Protein AF-A0A2X1N858-F1 (afdb_monomer)

Structure (mmCIF, N/CA/C/O backbone):
data_AF-A0A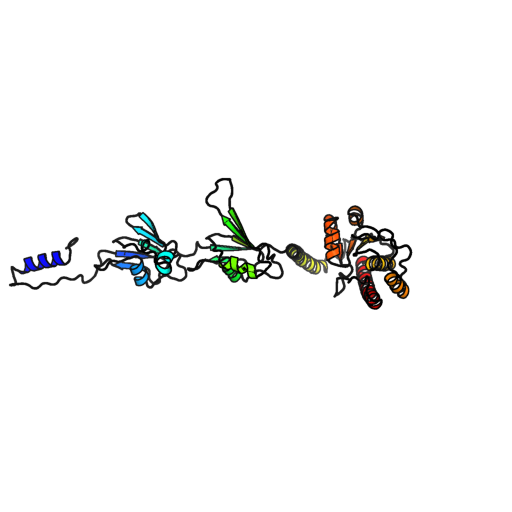2X1N858-F1
#
_entry.id   AF-A0A2X1N858-F1
#
loop_
_atom_site.group_PDB
_atom_site.id
_atom_site.type_symbol
_atom_site.label_atom_id
_atom_site.label_alt_id
_atom_site.label_comp_id
_atom_site.label_asym_id
_atom_site.label_entity_id
_atom_site.label_seq_id
_atom_site.pdbx_PDB_ins_code
_atom_site.Cartn_x
_atom_site.Cartn_y
_atom_site.Cartn_z
_atom_site.occupancy
_atom_site.B_iso_or_equiv
_atom_site.auth_seq_id
_atom_site.auth_comp_id
_atom_site.auth_asym_id
_atom_site.auth_atom_id
_atom_site.pdbx_PDB_model_num
ATOM 1 N N . MET A 1 1 ? -31.631 -4.219 47.937 1.00 75.38 1 MET A N 1
ATOM 2 C CA . MET A 1 1 ? -31.728 -2.946 47.186 1.00 75.38 1 MET A CA 1
ATOM 3 C C . MET A 1 1 ? -31.552 -3.097 45.662 1.00 75.38 1 MET A C 1
ATOM 5 O O . MET A 1 1 ? -31.520 -2.082 44.981 1.00 75.38 1 MET A O 1
ATOM 9 N N . ALA A 1 2 ? -31.444 -4.313 45.092 1.00 79.50 2 ALA A N 1
ATOM 10 C CA . ALA A 1 2 ? -31.271 -4.492 43.641 1.00 79.50 2 ALA A CA 1
ATOM 11 C C . ALA A 1 2 ? -32.452 -3.905 42.841 1.00 79.50 2 ALA A C 1
ATOM 13 O O . ALA A 1 2 ? -33.599 -4.049 43.259 1.00 79.50 2 ALA A O 1
ATOM 14 N N . GLY A 1 3 ? -32.163 -3.234 41.721 1.00 82.56 3 GLY A N 1
ATOM 15 C CA . GLY A 1 3 ? -33.171 -2.627 40.839 1.00 82.56 3 GLY A CA 1
ATOM 16 C C . GLY A 1 3 ? -33.776 -1.299 41.317 1.00 82.56 3 GLY A C 1
ATOM 17 O O . GLY A 1 3 ? -34.617 -0.748 40.616 1.00 82.56 3 GLY A O 1
ATOM 18 N N . LYS A 1 4 ? -33.362 -0.769 42.477 1.00 87.94 4 LYS A N 1
ATOM 19 C CA . LYS A 1 4 ? -33.861 0.503 43.030 1.00 87.94 4 LYS A CA 1
ATOM 20 C C . LYS A 1 4 ? -32.910 1.669 42.746 1.00 87.94 4 LYS A C 1
ATOM 22 O O . LYS A 1 4 ? -31.696 1.481 42.679 1.00 87.94 4 LYS A O 1
ATOM 27 N N . THR A 1 5 ? -33.452 2.881 42.635 1.00 88.19 5 THR A N 1
ATOM 28 C CA . THR A 1 5 ? -32.657 4.121 42.563 1.00 88.19 5 THR A CA 1
ATOM 29 C C . THR A 1 5 ? -32.156 4.544 43.948 1.00 88.19 5 THR A C 1
ATOM 31 O O . THR A 1 5 ? -32.709 4.133 44.970 1.00 88.19 5 THR A O 1
ATOM 34 N N . LEU A 1 6 ? -31.135 5.409 44.005 1.00 88.56 6 LEU A N 1
ATOM 35 C CA . LEU A 1 6 ? -30.613 5.941 45.273 1.00 88.56 6 LEU A CA 1
ATOM 36 C C . LEU A 1 6 ? -31.697 6.640 46.104 1.00 88.56 6 LEU A C 1
ATOM 38 O O . LEU A 1 6 ? -31.765 6.437 47.312 1.00 88.56 6 LEU A O 1
ATOM 42 N N . THR A 1 7 ? -32.599 7.379 45.455 1.00 91.00 7 THR A N 1
ATOM 43 C CA . THR A 1 7 ? -33.730 8.045 46.116 1.00 91.00 7 THR A CA 1
ATOM 44 C C . THR A 1 7 ? -34.703 7.044 46.734 1.00 91.00 7 THR A C 1
ATOM 46 O O . THR A 1 7 ? -35.146 7.234 47.861 1.00 91.00 7 THR A O 1
ATOM 49 N N . GLN A 1 8 ? -35.006 5.944 46.038 1.00 92.56 8 GLN A N 1
ATOM 50 C CA . GLN A 1 8 ? -35.879 4.896 46.577 1.00 92.56 8 GLN A CA 1
ATOM 51 C C . GLN A 1 8 ? -35.251 4.208 47.793 1.00 92.56 8 GLN A C 1
ATOM 53 O O . GLN A 1 8 ? -35.942 3.953 48.775 1.00 92.56 8 GLN A O 1
ATOM 58 N N . VAL A 1 9 ? -33.944 3.933 47.741 1.00 92.75 9 VAL A N 1
ATOM 59 C CA . VAL A 1 9 ? -33.207 3.336 48.863 1.00 92.75 9 VAL A CA 1
ATOM 60 C C . VAL A 1 9 ? -33.139 4.297 50.048 1.00 92.75 9 VAL A C 1
ATOM 62 O O . VAL A 1 9 ? -33.376 3.873 51.175 1.00 92.75 9 VAL A O 1
ATOM 65 N N . ARG A 1 10 ? -32.877 5.587 49.802 1.00 92.62 10 ARG A N 1
ATOM 66 C CA . ARG A 1 10 ? -32.894 6.633 50.831 1.00 92.62 10 ARG A CA 1
ATOM 67 C C . ARG A 1 10 ? -34.242 6.679 51.535 1.00 92.62 10 ARG A C 1
ATOM 69 O O . ARG A 1 10 ? -34.279 6.516 52.744 1.00 92.62 10 ARG A O 1
ATOM 76 N N . ASN A 1 11 ? -35.332 6.809 50.780 1.00 92.94 11 ASN A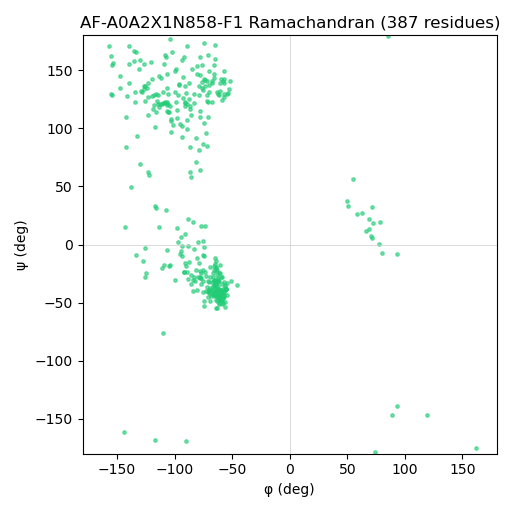 N 1
ATOM 77 C CA . ASN A 1 11 ? -36.679 6.894 51.343 1.00 92.94 11 ASN A CA 1
ATOM 78 C C . ASN A 1 11 ? -37.032 5.646 52.164 1.00 92.94 11 ASN A C 1
ATOM 80 O O . ASN A 1 11 ? -37.632 5.758 53.228 1.00 92.94 11 ASN A O 1
ATOM 84 N N . GLU A 1 12 ? -36.631 4.459 51.701 1.00 93.12 12 GLU A N 1
ATOM 85 C CA . GLU A 1 12 ? -36.852 3.212 52.434 1.00 93.12 12 GLU A CA 1
ATOM 86 C C . GLU A 1 12 ? -36.037 3.139 53.734 1.00 93.12 12 GLU A C 1
ATOM 88 O O . GLU A 1 12 ? -36.546 2.657 54.743 1.00 93.12 12 GLU A O 1
ATOM 93 N N . ILE A 1 13 ? -34.790 3.615 53.733 1.00 92.38 13 ILE A N 1
ATOM 94 C CA . ILE A 1 13 ? -33.948 3.652 54.935 1.00 92.38 13 ILE A CA 1
ATOM 95 C C . ILE A 1 13 ? -34.465 4.711 55.921 1.00 92.38 13 ILE A C 1
ATOM 97 O O . ILE A 1 13 ? -34.614 4.399 57.099 1.00 92.38 13 ILE A O 1
ATOM 101 N N . THR A 1 14 ? -34.808 5.915 55.448 1.00 93.25 14 THR A N 1
ATOM 102 C CA . THR A 1 14 ? -35.412 6.989 56.255 1.00 93.25 14 THR A CA 1
ATOM 103 C C . THR A 1 14 ? -36.691 6.508 56.936 1.00 93.25 14 THR A C 1
ATOM 105 O O . THR A 1 14 ? -36.799 6.614 58.151 1.00 93.25 14 THR A O 1
ATOM 108 N N . ALA A 1 15 ? -37.611 5.887 56.188 1.00 91.94 15 ALA A N 1
ATOM 109 C CA . ALA A 1 15 ? -38.867 5.378 56.740 1.00 91.94 15 ALA A CA 1
ATOM 110 C C . ALA A 1 15 ? -38.666 4.279 57.800 1.00 91.94 15 ALA A C 1
ATOM 112 O O . ALA A 1 15 ? -39.452 4.172 58.733 1.00 91.94 15 ALA A O 1
ATOM 113 N N . ARG A 1 16 ? -37.613 3.457 57.679 1.00 92.12 16 ARG A N 1
ATOM 114 C CA . ARG A 1 16 ? -37.278 2.432 58.686 1.00 92.12 16 ARG A CA 1
ATOM 115 C C . ARG A 1 16 ? -36.594 3.007 59.928 1.00 92.12 16 ARG A C 1
ATOM 117 O O . ARG A 1 16 ? -36.691 2.404 60.989 1.00 92.12 16 ARG A O 1
ATOM 124 N N . LEU A 1 17 ? -35.868 4.116 59.792 1.00 91.81 17 LEU A N 1
ATOM 125 C CA . LEU A 1 17 ? -35.182 4.785 60.904 1.00 91.81 17 LEU A CA 1
ATOM 126 C C . LEU A 1 17 ? -36.115 5.685 61.716 1.00 91.81 17 LEU A C 1
ATOM 128 O O . LEU A 1 17 ? -35.826 5.935 62.883 1.00 91.81 17 LEU A O 1
ATOM 132 N N . ASP A 1 18 ? -37.232 6.114 61.129 1.00 92.12 18 ASP A N 1
ATOM 133 C CA . ASP A 1 18 ? -38.222 6.999 61.755 1.00 92.12 18 ASP A CA 1
ATOM 134 C C . ASP A 1 18 ? -38.812 6.415 63.053 1.00 92.12 18 ASP A C 1
ATOM 136 O O . ASP A 1 18 ? -39.145 7.140 63.983 1.00 92.12 18 ASP A O 1
ATOM 140 N N . SER A 1 19 ? -38.861 5.081 63.178 1.00 90.06 19 SER A N 1
ATOM 141 C CA . SER A 1 19 ? -39.326 4.410 64.401 1.00 90.06 19 SER A CA 1
ATOM 142 C C . SER A 1 19 ? -38.317 4.426 65.557 1.00 90.06 19 SER A C 1
ATOM 144 O O . SER A 1 19 ? -38.641 3.955 66.645 1.00 90.06 19 SER A O 1
ATOM 146 N N . VAL A 1 20 ? -37.078 4.868 65.321 1.00 92.06 20 VAL A N 1
ATOM 147 C CA . VAL A 1 20 ? -35.971 4.807 66.296 1.00 92.06 20 VAL A CA 1
ATOM 148 C C . VAL A 1 20 ? -35.334 6.180 66.526 1.00 92.06 20 VAL A C 1
ATOM 150 O O . VAL A 1 20 ? -34.794 6.431 67.600 1.00 92.06 20 VAL A O 1
ATOM 153 N N . ILE A 1 21 ? -35.380 7.067 65.530 1.00 89.56 21 ILE A N 1
ATOM 154 C CA . ILE A 1 21 ? -34.778 8.401 65.558 1.00 89.56 21 ILE A CA 1
ATOM 155 C C . ILE A 1 21 ? -35.802 9.394 65.015 1.00 89.56 21 ILE A C 1
ATOM 157 O O . ILE A 1 21 ? -36.354 9.180 63.942 1.00 89.56 21 ILE A O 1
ATOM 161 N N . GLU A 1 22 ? -36.017 10.496 65.728 1.00 85.50 22 GLU A N 1
ATOM 162 C CA . GLU A 1 22 ? -36.906 11.573 65.291 1.00 85.50 22 GLU A CA 1
ATOM 163 C C . GLU A 1 22 ? -36.276 12.355 64.119 1.00 85.50 22 GLU A C 1
ATOM 165 O O . GLU A 1 22 ? -35.164 12.872 64.231 1.00 85.50 22 GLU A O 1
ATOM 170 N N . SER A 1 23 ? -36.982 12.444 62.984 1.00 88.38 23 SER A N 1
ATOM 171 C CA . SER A 1 23 ? -36.568 13.184 61.772 1.00 88.38 23 SER A CA 1
ATOM 172 C C . SER A 1 23 ? -35.188 12.803 61.184 1.00 88.38 23 SER A C 1
ATOM 174 O O . SER A 1 23 ? -34.328 13.674 60.985 1.00 88.38 23 SER A O 1
ATOM 176 N N . PRO A 1 24 ? -34.946 11.522 60.837 1.00 89.06 24 PRO A N 1
ATOM 177 C CA . PRO A 1 24 ? -33.631 11.048 60.413 1.00 89.06 24 PRO A CA 1
ATOM 178 C C . PRO A 1 24 ? -33.206 11.636 59.056 1.00 89.06 24 PRO A C 1
ATOM 180 O O . PRO A 1 24 ? -33.854 11.429 58.029 1.00 89.06 24 PRO A O 1
ATOM 183 N N . GLN A 1 25 ? -32.060 12.321 59.032 1.00 90.06 25 GLN A N 1
ATOM 184 C CA . GLN A 1 25 ? -31.441 12.826 57.803 1.00 90.06 25 GLN A CA 1
ATOM 185 C C . GLN A 1 25 ? -30.498 11.767 57.224 1.00 90.06 25 GLN A C 1
ATOM 187 O O . GLN A 1 25 ? -29.431 11.502 57.776 1.00 90.06 25 GLN A O 1
ATOM 192 N N . VAL A 1 26 ? -30.900 11.141 56.118 1.00 90.81 26 VAL A N 1
ATOM 193 C CA . VAL A 1 26 ? -30.157 10.038 55.493 1.00 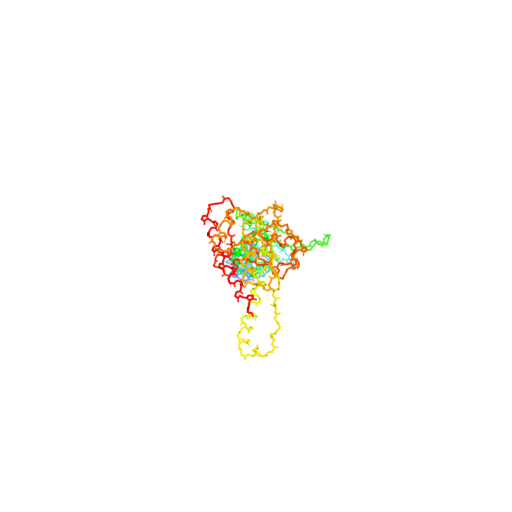90.81 26 VAL A CA 1
ATOM 194 C C . VAL A 1 26 ? -29.681 10.450 54.107 1.00 90.81 26 VAL A C 1
ATOM 196 O O . VAL A 1 26 ? -30.483 10.860 53.267 1.00 90.81 26 VAL A O 1
ATOM 199 N N . ASP A 1 27 ? -28.392 10.250 53.837 1.00 91.00 27 ASP A N 1
ATOM 200 C CA . ASP A 1 27 ? -27.851 10.256 52.482 1.00 91.00 27 ASP A CA 1
ATOM 201 C C . ASP A 1 27 ? -27.341 8.865 52.089 1.00 91.00 27 ASP A C 1
ATOM 203 O O . ASP A 1 27 ? -26.861 8.093 52.918 1.00 91.00 27 ASP A O 1
ATOM 207 N N . VAL A 1 28 ? -27.497 8.525 50.811 1.00 89.88 28 VAL A N 1
ATOM 208 C CA . VAL A 1 28 ? -27.146 7.215 50.261 1.00 89.88 28 VAL A CA 1
ATOM 209 C C . VAL A 1 28 ? -26.389 7.426 48.962 1.00 89.88 28 VAL A C 1
ATOM 211 O O . VAL A 1 28 ? -26.914 7.996 48.006 1.00 89.88 28 VAL A O 1
ATOM 214 N N . SER A 1 29 ? -25.174 6.891 48.908 1.00 86.88 29 SER A N 1
ATOM 215 C CA . SER A 1 29 ? -24.316 6.888 47.727 1.00 86.88 29 SER A CA 1
ATOM 216 C C . SER A 1 29 ? -23.781 5.480 47.453 1.00 86.88 29 SER A C 1
ATOM 218 O O . SER A 1 29 ? -23.773 4.606 48.325 1.00 86.88 29 SER A O 1
ATOM 220 N N . VAL A 1 30 ? -23.362 5.224 46.211 1.00 84.75 30 VAL A N 1
ATOM 221 C CA . VAL A 1 30 ? -22.729 3.949 45.851 1.00 84.75 30 VAL A CA 1
ATOM 222 C C . VAL A 1 30 ? -21.238 4.043 46.152 1.00 84.75 30 VAL A C 1
ATOM 224 O O . VAL A 1 30 ? -20.514 4.740 45.450 1.00 84.75 30 VAL A O 1
ATOM 227 N N . ALA A 1 31 ? -20.764 3.299 47.152 1.00 84.44 31 ALA A N 1
ATOM 228 C CA . ALA A 1 31 ? -19.338 3.263 47.485 1.00 84.44 31 ALA A CA 1
ATOM 229 C C . ALA A 1 31 ? -18.473 2.650 46.361 1.00 84.44 31 ALA A C 1
ATOM 231 O O . ALA A 1 31 ? -17.339 3.072 46.153 1.00 84.44 31 ALA A O 1
ATOM 232 N N . ALA A 1 32 ? -18.991 1.655 45.626 1.00 81.44 32 ALA A N 1
ATOM 233 C CA . ALA A 1 32 ? -18.321 1.070 44.462 1.00 81.44 32 ALA A CA 1
ATOM 234 C C . ALA A 1 32 ? -19.318 0.440 43.472 1.00 81.44 32 ALA A C 1
ATOM 236 O O . ALA A 1 32 ? -20.123 -0.418 43.840 1.00 81.44 32 ALA A O 1
ATOM 237 N N . PHE A 1 33 ? -19.222 0.803 42.192 1.00 82.56 33 PHE A N 1
ATOM 238 C CA . PHE A 1 33 ? -20.029 0.219 41.116 1.00 82.56 33 PHE A CA 1
ATOM 239 C C . PHE A 1 33 ? -19.426 -1.115 40.656 1.00 82.56 33 PHE A C 1
ATOM 241 O O . PHE A 1 33 ? -18.542 -1.156 39.805 1.00 82.56 33 PHE A O 1
ATOM 248 N N . ARG A 1 34 ? -19.872 -2.227 41.255 1.00 83.25 34 ARG A N 1
ATOM 249 C CA . ARG A 1 34 ? -19.356 -3.580 40.949 1.00 83.25 34 ARG A CA 1
ATOM 250 C C . ARG A 1 34 ? -20.334 -4.480 40.192 1.00 83.25 34 ARG A C 1
ATOM 252 O O . ARG A 1 34 ? -19.912 -5.494 39.641 1.00 83.25 34 ARG A O 1
ATOM 259 N N . SER A 1 35 ? -21.620 -4.138 40.189 1.00 82.31 35 SER A N 1
ATOM 260 C CA . SER A 1 35 ? -22.704 -4.991 39.687 1.00 82.31 35 SER A CA 1
ATOM 261 C C . SER A 1 35 ? -22.903 -4.925 38.172 1.00 82.31 35 SER A C 1
ATOM 263 O O . SER A 1 35 ? -23.360 -5.902 37.589 1.00 82.31 35 SER A O 1
ATOM 265 N N . GLN A 1 36 ? -22.571 -3.800 37.535 1.00 91.62 36 GLN A N 1
ATOM 266 C CA . GLN A 1 36 ? -22.799 -3.560 36.109 1.00 91.62 36 GLN A CA 1
ATOM 267 C C . GLN A 1 36 ? -21.515 -3.074 35.443 1.00 91.62 36 GLN A C 1
ATOM 269 O O . GLN A 1 36 ? -20.835 -2.190 35.965 1.00 91.62 36 GLN A O 1
ATOM 274 N N . LYS A 1 37 ? -21.165 -3.682 34.308 1.00 94.88 37 LYS A N 1
ATOM 275 C CA . LYS A 1 37 ? -19.878 -3.473 33.638 1.00 94.88 37 LYS A CA 1
ATOM 276 C C . LYS A 1 37 ? -20.043 -3.587 32.128 1.00 94.88 37 LYS A C 1
ATOM 278 O O . LYS A 1 37 ? -20.798 -4.448 31.684 1.00 94.88 37 LYS A O 1
ATOM 283 N N . ALA A 1 38 ? -19.295 -2.792 31.377 1.00 97.31 38 ALA A N 1
ATOM 284 C CA . ALA A 1 38 ? -19.004 -3.031 29.967 1.00 97.31 38 ALA A CA 1
ATOM 285 C C . ALA A 1 38 ? -17.542 -3.478 29.816 1.00 97.31 38 ALA A C 1
ATOM 287 O O . ALA A 1 38 ? -16.721 -3.288 30.720 1.00 97.31 38 ALA A O 1
ATOM 288 N N . TYR A 1 39 ? -17.210 -4.089 28.685 1.00 97.88 39 TYR A N 1
ATOM 289 C CA . TYR A 1 39 ? -15.872 -4.601 28.404 1.00 97.88 39 TYR A CA 1
ATOM 290 C C . TYR A 1 39 ? -15.264 -3.835 27.236 1.00 97.88 39 TYR A C 1
ATOM 292 O O . TYR A 1 39 ? -15.839 -3.817 26.150 1.00 97.88 39 TYR A O 1
ATOM 300 N N . VAL A 1 40 ? -14.091 -3.239 27.443 1.00 98.38 40 VAL A N 1
ATOM 301 C CA . VAL A 1 40 ? -13.284 -2.650 26.368 1.00 98.38 40 VAL A CA 1
ATOM 302 C C . VAL A 1 40 ? -12.075 -3.546 26.154 1.00 98.38 40 VAL A C 1
ATOM 304 O O . VAL A 1 40 ? -11.322 -3.819 27.090 1.00 98.38 40 VAL A O 1
ATOM 307 N N . THR A 1 41 ? -11.921 -4.058 24.939 1.00 97.56 41 THR A N 1
ATOM 308 C CA . THR A 1 41 ? -10.959 -5.121 24.627 1.00 97.56 41 THR A CA 1
ATOM 309 C C . THR A 1 41 ? -10.262 -4.876 23.294 1.00 97.56 41 THR A C 1
ATOM 311 O O . THR A 1 41 ? -10.818 -4.224 22.410 1.00 97.56 41 THR A O 1
ATOM 314 N N . GLY A 1 42 ? -9.066 -5.441 23.138 1.00 97.00 42 GLY A N 1
ATOM 315 C CA . GLY A 1 42 ? -8.270 -5.339 21.916 1.00 97.00 42 GLY A CA 1
ATOM 316 C C . GLY A 1 42 ? -7.285 -4.172 21.959 1.00 97.00 42 GLY A C 1
ATOM 317 O O . GLY A 1 42 ? -6.665 -3.926 22.993 1.00 97.00 42 GLY A O 1
ATOM 318 N N . GLU A 1 43 ? -7.149 -3.469 20.836 1.00 96.88 43 GLU A N 1
ATOM 319 C CA . GLU A 1 43 ? -6.124 -2.448 20.578 1.00 96.88 43 GLU A CA 1
ATOM 320 C C . GLU A 1 43 ? -6.412 -1.087 21.236 1.00 96.88 43 GLU A C 1
ATOM 322 O O . GLU A 1 43 ? -6.607 -0.049 20.598 1.00 96.88 43 GLU A O 1
ATOM 327 N N . VAL A 1 44 ? -6.416 -1.104 22.565 1.00 97.62 44 VAL A N 1
ATOM 328 C CA . VAL A 1 44 ? -6.466 0.066 23.449 1.00 97.62 44 VAL A CA 1
ATOM 329 C C . VAL A 1 44 ? -5.321 0.011 24.458 1.00 97.62 44 VAL A C 1
ATOM 331 O O . VAL A 1 44 ? -4.831 -1.067 24.786 1.00 97.62 44 VAL A O 1
ATOM 334 N N . SER A 1 45 ? -4.909 1.166 24.984 1.00 97.56 45 SER A N 1
ATOM 335 C CA . SER A 1 45 ? -3.788 1.265 25.934 1.00 97.56 45 SER A CA 1
ATOM 336 C C . SER A 1 45 ? -3.998 0.404 27.191 1.00 97.56 45 SER A C 1
ATOM 338 O O . SER A 1 45 ? -3.083 -0.276 27.655 1.00 97.56 45 SER A O 1
ATOM 340 N N . LYS A 1 46 ? -5.224 0.380 27.726 1.00 97.44 46 LYS A N 1
ATOM 341 C CA . LYS A 1 46 ? -5.623 -0.419 28.891 1.00 97.44 46 LYS A CA 1
ATOM 342 C C . LYS A 1 46 ? -6.935 -1.148 28.619 1.00 97.44 46 LYS A C 1
ATOM 344 O O . LYS A 1 46 ? -8.019 -0.621 28.864 1.00 97.44 46 LYS A O 1
ATOM 349 N N . SER A 1 47 ? -6.827 -2.387 28.143 1.00 97.44 47 SER A N 1
ATOM 350 C CA . SER A 1 47 ? -7.972 -3.299 28.036 1.00 97.44 47 SER A CA 1
ATOM 351 C C . SER A 1 47 ? -8.508 -3.676 29.419 1.00 97.44 47 SER A C 1
ATOM 353 O O . SER A 1 47 ? -7.738 -3.879 30.361 1.00 97.44 47 SER A O 1
ATOM 355 N N . GLY A 1 48 ? -9.827 -3.819 29.549 1.00 96.38 48 GLY A N 1
ATOM 356 C CA . GLY A 1 48 ? -10.432 -4.234 30.807 1.00 96.38 48 GLY A CA 1
ATOM 357 C C . GLY A 1 48 ? -11.922 -3.947 30.941 1.00 96.38 48 GLY A C 1
ATOM 358 O O . GLY A 1 48 ? -12.607 -3.496 30.023 1.00 96.38 48 GLY A O 1
ATOM 359 N N . GLN A 1 49 ? -12.421 -4.243 32.139 1.00 96.44 49 GLN A N 1
ATOM 360 C CA . GLN A 1 49 ? -13.795 -3.958 32.541 1.00 96.44 49 GLN A CA 1
ATOM 361 C C . GLN A 1 49 ? -13.921 -2.484 32.911 1.00 96.44 49 GLN A C 1
ATOM 363 O O . GLN A 1 49 ? -13.093 -1.966 33.659 1.00 96.44 49 GLN A O 1
ATOM 368 N N . GLN A 1 50 ? -14.989 -1.842 32.455 1.00 95.69 50 GLN A N 1
ATOM 369 C CA . GLN A 1 50 ? -15.344 -0.490 32.862 1.00 95.69 50 GLN A CA 1
ATOM 370 C C . GLN A 1 50 ? -16.707 -0.499 33.559 1.00 95.69 50 GLN A C 1
ATOM 372 O O . GLN A 1 50 ? -17.656 -1.095 33.037 1.00 95.69 50 GLN A O 1
ATOM 377 N N . PRO A 1 51 ? -16.818 0.090 34.762 1.00 95.38 51 PRO A N 1
ATOM 378 C CA . PRO A 1 51 ? -18.061 0.075 35.519 1.00 95.38 51 PRO A CA 1
ATOM 379 C C . PRO A 1 51 ? -19.119 0.955 34.847 1.00 95.38 51 PRO A C 1
ATOM 381 O O . PRO A 1 51 ? -18.835 2.079 34.440 1.00 95.38 51 PRO A O 1
ATOM 384 N N . ILE A 1 52 ? -20.357 0.466 34.792 1.00 94.19 52 ILE A N 1
ATOM 385 C CA . ILE A 1 52 ? -21.515 1.297 34.451 1.00 94.19 52 ILE A CA 1
ATOM 386 C C . ILE A 1 52 ? -21.961 2.011 35.729 1.00 94.19 52 ILE A C 1
ATOM 388 O O . ILE A 1 52 ? -22.246 1.368 36.744 1.00 94.19 52 ILE A O 1
ATOM 392 N N . THR A 1 53 ? -21.979 3.343 35.682 1.00 92.25 53 THR A N 1
ATOM 393 C CA . THR A 1 53 ? -22.289 4.210 36.828 1.00 92.25 53 THR A CA 1
ATOM 394 C C . THR A 1 53 ? -23.556 5.030 36.570 1.00 92.25 53 THR A C 1
ATOM 396 O O . THR A 1 53 ? -24.298 4.770 35.626 1.00 92.25 53 THR A O 1
ATOM 399 N N . ASN A 1 54 ? -23.821 6.030 37.411 1.00 86.25 54 ASN A N 1
ATOM 400 C CA . ASN A 1 54 ? -24.841 7.047 37.161 1.00 86.25 54 ASN A CA 1
ATOM 401 C C . ASN A 1 54 ? -24.430 8.083 36.093 1.00 86.25 54 ASN A C 1
ATOM 403 O O . ASN A 1 54 ? -25.272 8.875 35.679 1.00 86.25 54 ASN A O 1
ATOM 407 N N . ILE A 1 55 ? -23.166 8.087 35.657 1.00 90.44 55 ILE A N 1
ATOM 408 C CA . ILE A 1 55 ? -22.689 8.865 34.510 1.00 90.44 55 ILE A CA 1
ATOM 409 C C . ILE A 1 55 ? -22.774 7.967 33.263 1.00 90.44 55 ILE A C 1
ATOM 411 O O . ILE A 1 55 ? -22.227 6.858 33.295 1.00 90.44 55 ILE A O 1
ATOM 415 N N . PRO A 1 56 ? -23.452 8.404 32.181 1.00 94.38 56 PRO A N 1
ATOM 416 C CA . PRO A 1 56 ? -23.533 7.645 30.936 1.00 94.38 56 PRO A CA 1
ATOM 417 C C . PRO A 1 56 ? -22.143 7.290 30.397 1.00 94.38 56 PRO A C 1
ATOM 419 O O . PRO A 1 56 ? -21.293 8.165 30.271 1.00 94.38 56 PRO A O 1
ATOM 422 N N . LEU A 1 57 ? -21.925 6.014 30.067 1.00 97.00 57 LEU A N 1
ATOM 423 C CA . LEU A 1 57 ? -20.683 5.538 29.459 1.00 97.00 57 LEU A CA 1
ATOM 424 C C . LEU A 1 57 ? -20.895 5.354 27.954 1.00 97.00 57 LEU A C 1
ATOM 426 O O . LEU A 1 57 ? -21.509 4.376 27.527 1.00 97.00 57 LEU A O 1
ATOM 430 N N . THR A 1 58 ? -20.412 6.288 27.140 1.00 97.88 58 THR A N 1
ATOM 431 C CA . THR A 1 58 ? -20.436 6.160 25.675 1.00 97.88 58 THR A CA 1
ATOM 432 C C . THR A 1 58 ? -19.184 5.462 25.146 1.00 97.88 58 THR A C 1
ATOM 434 O O . THR A 1 58 ? -18.216 5.250 25.875 1.00 97.88 58 THR A O 1
ATOM 437 N N . ILE A 1 59 ? -19.171 5.114 23.856 1.00 97.75 59 ILE A N 1
ATOM 438 C CA . ILE A 1 59 ? -17.967 4.602 23.182 1.00 97.75 59 ILE A CA 1
ATOM 439 C C . ILE A 1 59 ? -16.792 5.574 23.339 1.00 97.75 59 ILE A C 1
ATOM 441 O O . ILE A 1 59 ? -15.681 5.141 23.638 1.00 97.75 59 ILE A O 1
ATOM 445 N N . MET A 1 60 ? -17.029 6.878 23.172 1.00 97.12 60 MET A N 1
ATOM 446 C CA . MET A 1 60 ? -15.992 7.897 23.348 1.00 97.12 60 MET A CA 1
ATOM 447 C C . MET A 1 60 ? -15.431 7.893 24.776 1.00 97.12 60 MET A C 1
ATOM 449 O O . MET A 1 60 ? -14.212 7.891 24.957 1.00 97.12 60 MET A O 1
ATOM 453 N N . ASP A 1 61 ? -16.302 7.853 25.786 1.00 97.38 61 ASP A N 1
ATOM 454 C CA . ASP A 1 61 ? -15.885 7.805 27.194 1.00 97.38 61 ASP A CA 1
ATOM 455 C C . ASP A 1 61 ? -15.073 6.541 27.472 1.00 97.38 61 ASP A C 1
ATOM 457 O O . ASP A 1 61 ? -14.018 6.595 28.102 1.00 97.38 61 ASP A O 1
ATOM 461 N N . ALA A 1 62 ? -15.526 5.410 26.929 1.00 97.69 62 ALA A N 1
ATOM 462 C CA . ALA A 1 62 ? -14.904 4.118 27.140 1.00 97.69 62 ALA A CA 1
ATOM 463 C C . ALA A 1 62 ? -13.497 4.028 26.532 1.00 97.69 62 ALA A C 1
ATOM 465 O O . ALA A 1 62 ? -12.573 3.529 27.179 1.00 97.69 62 ALA A O 1
ATOM 466 N N . ILE A 1 63 ? -13.298 4.551 25.319 1.00 97.56 63 ILE A N 1
ATOM 467 C CA . ILE A 1 63 ? -11.976 4.607 24.678 1.00 97.56 63 ILE A CA 1
ATOM 468 C C . ILE A 1 63 ? -11.030 5.540 25.445 1.00 97.56 63 ILE A C 1
ATOM 470 O O . ILE A 1 63 ? -9.876 5.179 25.681 1.00 97.56 63 ILE A O 1
ATOM 474 N N . ASN A 1 64 ? -11.506 6.709 25.884 1.00 96.50 64 ASN A N 1
ATOM 475 C CA . ASN A 1 64 ? -10.688 7.639 26.668 1.00 96.50 64 ASN A CA 1
ATOM 476 C C . ASN A 1 64 ? -10.311 7.056 28.037 1.00 96.50 64 ASN A C 1
ATOM 478 O O . ASN A 1 64 ? -9.149 7.125 28.437 1.00 96.50 64 ASN A O 1
ATOM 482 N N . ALA A 1 65 ? -11.253 6.406 28.724 1.00 96.75 65 ALA A N 1
ATOM 483 C CA . ALA A 1 65 ? -11.001 5.719 29.990 1.00 96.75 65 ALA A CA 1
ATOM 484 C C . ALA A 1 65 ? -10.023 4.539 29.836 1.00 96.75 65 ALA A C 1
ATOM 486 O O . ALA A 1 65 ? -9.244 4.256 30.747 1.00 96.75 65 ALA A O 1
ATOM 487 N N . ALA A 1 66 ? -10.004 3.890 28.667 1.00 97.69 66 ALA A N 1
ATOM 488 C CA . ALA A 1 66 ? -9.017 2.872 28.313 1.00 97.69 66 ALA A CA 1
ATOM 489 C C . ALA A 1 66 ? -7.635 3.458 27.952 1.00 97.69 66 ALA A C 1
ATOM 491 O O . ALA A 1 66 ? -6.733 2.707 27.595 1.00 97.69 66 ALA A O 1
ATOM 492 N N . GLY A 1 67 ? -7.437 4.778 28.044 1.00 96.88 67 GLY A N 1
ATOM 493 C CA . GLY A 1 67 ? -6.171 5.442 27.726 1.00 96.88 67 GLY A CA 1
ATOM 494 C C . GLY A 1 67 ? -5.923 5.636 26.228 1.00 96.88 67 GLY A C 1
ATOM 495 O O . GLY A 1 67 ? -4.778 5.838 25.829 1.00 96.88 67 GLY A O 1
ATOM 496 N N . GLY A 1 68 ? -6.973 5.567 25.406 1.00 96.56 68 GLY A N 1
ATOM 497 C CA . GLY A 1 68 ? -6.898 5.734 23.957 1.00 96.56 68 GLY A CA 1
ATOM 498 C C . GLY A 1 68 ? -6.550 4.455 23.190 1.00 96.56 68 GLY A C 1
ATOM 499 O O . GLY A 1 68 ? -6.364 3.377 23.757 1.00 96.56 68 GLY A O 1
ATOM 500 N N . LEU A 1 69 ? -6.495 4.595 21.866 1.00 96.12 69 LEU A N 1
ATOM 501 C CA . LEU A 1 69 ? -6.175 3.526 20.914 1.00 96.12 69 LEU A CA 1
ATOM 502 C C . LEU A 1 69 ? -4.657 3.311 20.822 1.00 96.12 69 LEU A C 1
ATOM 504 O O . LEU A 1 69 ? -3.895 4.278 20.893 1.00 96.12 69 LEU A O 1
ATOM 508 N N . THR A 1 70 ? -4.221 2.069 20.606 1.00 95.06 70 THR A N 1
ATOM 509 C CA . THR A 1 70 ? -2.815 1.772 20.274 1.00 95.06 70 THR A CA 1
ATOM 510 C C . THR A 1 70 ? -2.495 2.174 18.824 1.00 95.06 70 THR A C 1
ATOM 512 O O . THR A 1 70 ? -3.372 2.592 18.060 1.00 95.06 70 THR A O 1
ATOM 515 N N . ALA A 1 71 ? -1.220 2.079 18.432 1.00 91.19 71 ALA A N 1
ATOM 516 C CA . ALA A 1 71 ? -0.782 2.385 17.068 1.00 91.19 71 ALA A CA 1
ATOM 517 C C . ALA A 1 71 ? -1.343 1.402 16.020 1.00 91.19 71 ALA A C 1
ATOM 519 O O . ALA A 1 71 ? -1.642 1.816 14.903 1.00 91.19 71 ALA A O 1
ATOM 520 N N . ASP A 1 72 ? -1.550 0.142 16.410 1.00 93.00 72 ASP A N 1
ATOM 521 C CA . ASP A 1 72 ? -1.982 -0.952 15.530 1.00 93.00 72 ASP A CA 1
ATOM 522 C C . ASP A 1 72 ? -3.513 -1.115 15.472 1.00 93.00 72 ASP A C 1
ATOM 524 O O . ASP A 1 72 ? -4.021 -2.092 14.923 1.00 93.00 72 ASP A O 1
ATOM 528 N N . ALA A 1 73 ? -4.277 -0.183 16.046 1.00 95.06 73 ALA A N 1
ATOM 529 C CA . ALA A 1 73 ? -5.732 -0.270 16.109 1.00 95.06 73 ALA A CA 1
ATOM 530 C C . ALA A 1 73 ? -6.400 -0.059 14.738 1.00 95.06 73 ALA A C 1
ATOM 532 O O . ALA A 1 73 ? -6.316 1.025 14.151 1.00 95.06 73 ALA A O 1
ATOM 533 N N . ASP A 1 74 ? -7.191 -1.035 14.281 1.00 95.12 74 ASP A N 1
ATOM 534 C CA . ASP A 1 74 ? -8.163 -0.824 13.204 1.00 95.12 74 ASP A CA 1
ATOM 535 C C . ASP A 1 74 ? -9.416 -0.134 13.759 1.00 95.12 74 ASP A C 1
ATOM 537 O O . ASP A 1 74 ? -10.465 -0.715 14.051 1.00 95.12 74 ASP A O 1
ATOM 541 N N . TRP A 1 75 ? -9.284 1.178 13.885 1.00 94.31 75 TRP A N 1
ATOM 542 C CA . TRP A 1 75 ? -10.321 2.067 14.388 1.00 94.31 75 TRP A CA 1
ATOM 543 C C . TRP A 1 75 ? -11.470 2.338 13.397 1.00 94.31 75 TRP A C 1
ATOM 545 O O . TRP A 1 75 ? -12.429 3.030 13.746 1.00 94.31 75 TRP A O 1
ATOM 555 N N . ARG A 1 76 ? -11.421 1.799 12.169 1.00 93.88 76 ARG A N 1
ATOM 556 C CA . ARG A 1 76 ? -12.514 1.910 11.183 1.00 93.88 76 ARG A CA 1
ATOM 557 C C . ARG A 1 76 ? -13.489 0.734 11.267 1.00 93.88 76 ARG A C 1
ATOM 559 O O . ARG A 1 76 ? -14.644 0.895 10.873 1.00 93.88 76 ARG A O 1
ATOM 566 N N . ASN A 1 77 ? -13.049 -0.409 11.797 1.00 94.44 77 ASN A N 1
ATOM 567 C CA . ASN A 1 77 ? -13.848 -1.631 11.932 1.00 94.44 77 ASN A CA 1
ATOM 568 C C . ASN A 1 77 ? -14.063 -2.064 13.391 1.00 94.44 77 ASN A C 1
ATOM 570 O O . ASN A 1 77 ? -14.176 -3.259 13.669 1.00 94.44 77 ASN A O 1
ATOM 574 N N . VAL A 1 78 ? -14.166 -1.114 14.323 1.00 97.12 78 VAL A N 1
ATOM 575 C CA . VAL A 1 78 ? -14.474 -1.420 15.728 1.00 97.12 78 VAL A CA 1
ATOM 576 C C . VAL A 1 78 ? -15.804 -2.157 15.821 1.00 97.12 78 VAL A C 1
ATOM 578 O O . VAL A 1 78 ? -16.755 -1.855 15.099 1.00 97.12 78 VAL A O 1
ATOM 581 N N . VAL A 1 79 ? -15.879 -3.150 16.702 1.00 98.06 79 VAL A N 1
ATOM 582 C CA . VAL A 1 79 ? -17.062 -3.993 16.859 1.00 98.06 79 VAL A CA 1
ATOM 583 C C . VAL A 1 79 ? -17.679 -3.738 18.220 1.00 98.06 79 VAL A C 1
ATOM 585 O O . VAL A 1 79 ? -17.071 -4.003 19.253 1.00 98.06 79 VAL A O 1
ATOM 588 N N . LEU A 1 80 ? -18.920 -3.267 18.213 1.00 98.31 80 LEU A N 1
ATOM 589 C CA . LEU A 1 80 ? -19.757 -3.208 19.399 1.00 98.31 80 LEU A CA 1
ATOM 590 C C . LEU A 1 80 ? -20.698 -4.414 19.403 1.00 98.31 80 LEU A C 1
ATOM 592 O O . LEU A 1 80 ? -21.473 -4.599 18.464 1.00 98.31 80 LEU A O 1
ATOM 596 N N . THR A 1 81 ? -20.653 -5.217 20.460 1.00 98.25 81 THR A N 1
ATOM 597 C CA . THR A 1 81 ? -21.597 -6.315 20.694 1.00 98.25 81 THR A CA 1
ATOM 598 C C . THR A 1 81 ? -22.565 -5.910 21.797 1.00 98.25 81 THR A C 1
ATOM 600 O O . THR A 1 81 ? -22.136 -5.765 22.939 1.00 98.25 81 THR A O 1
ATOM 603 N N . GLN A 1 82 ? -23.849 -5.752 21.461 1.00 96.00 82 GLN A N 1
ATOM 604 C CA . GLN A 1 82 ? -24.924 -5.454 22.420 1.00 96.00 82 GLN A CA 1
ATOM 605 C C . GLN A 1 82 ? -26.000 -6.527 22.308 1.00 96.00 82 GLN A C 1
ATOM 607 O O . GLN A 1 82 ? -26.478 -6.799 21.207 1.00 96.00 82 GLN A O 1
ATOM 612 N N . ASN A 1 83 ? -26.375 -7.157 23.423 1.00 92.50 83 ASN A N 1
ATOM 613 C CA . ASN A 1 83 ? -27.393 -8.220 23.453 1.00 92.50 83 ASN A CA 1
ATOM 614 C C . ASN A 1 83 ? -27.165 -9.329 22.399 1.00 92.50 83 ASN A C 1
ATOM 616 O O . ASN A 1 83 ? -28.102 -9.810 21.767 1.00 92.50 83 ASN A O 1
ATOM 620 N N . GLY A 1 84 ? -25.901 -9.697 22.159 1.00 92.31 84 GLY A N 1
ATOM 621 C CA . GLY A 1 84 ? -25.509 -10.698 21.155 1.00 92.31 84 GLY A CA 1
ATOM 622 C C . GLY A 1 84 ? -25.451 -10.194 19.705 1.00 92.31 84 GLY A C 1
ATOM 623 O O . GLY A 1 84 ? -24.945 -10.904 18.838 1.00 92.31 84 GLY A O 1
ATOM 624 N N . VAL A 1 85 ? -25.893 -8.966 19.426 1.00 96.69 85 VAL A N 1
ATOM 625 C CA . VAL A 1 85 ? -25.854 -8.364 18.088 1.00 96.69 85 VAL A CA 1
ATOM 626 C C . VAL A 1 85 ? -24.552 -7.594 17.900 1.00 96.69 85 VAL A C 1
ATOM 628 O O . VAL A 1 85 ? -24.250 -6.661 18.645 1.00 96.69 85 VAL A O 1
ATOM 631 N N . LYS A 1 86 ? -23.786 -7.964 16.871 1.00 97.44 86 LYS A N 1
ATOM 632 C CA . LYS A 1 86 ? -22.553 -7.269 16.485 1.00 97.44 86 LYS A CA 1
ATOM 633 C C . LYS A 1 86 ? -22.868 -6.131 15.523 1.00 97.44 86 LYS A C 1
ATOM 635 O O . LYS A 1 86 ? -23.450 -6.357 14.466 1.00 97.44 86 LYS A O 1
ATOM 640 N N . THR A 1 87 ? -22.427 -4.925 15.857 1.00 96.62 87 THR A N 1
ATOM 641 C CA . THR A 1 87 ? -22.508 -3.751 14.984 1.00 96.62 87 THR A CA 1
ATOM 642 C C . THR A 1 87 ? -21.125 -3.153 14.779 1.00 96.62 87 THR A C 1
ATOM 644 O O . THR A 1 87 ? -20.378 -2.972 15.739 1.00 96.62 87 THR A O 1
ATOM 647 N N . LYS A 1 88 ? -20.793 -2.811 13.532 1.00 96.69 88 LYS A N 1
ATOM 648 C CA . LYS A 1 88 ? -19.571 -2.061 13.230 1.00 96.69 88 LYS A CA 1
ATOM 649 C C . LYS A 1 88 ? -19.711 -0.600 13.659 1.00 96.69 88 LYS A C 1
ATOM 651 O O . LYS A 1 88 ? -20.769 0.003 13.482 1.00 96.69 88 LYS A O 1
ATOM 656 N N . VAL A 1 89 ? -18.627 -0.046 14.184 1.00 97.00 89 VAL A N 1
ATOM 657 C CA . VAL A 1 89 ? -18.479 1.348 14.595 1.00 97.00 89 VAL A CA 1
ATOM 658 C C . VAL A 1 89 ? -17.213 1.898 13.950 1.00 97.00 89 VAL A C 1
ATOM 660 O O . VAL A 1 89 ? -16.151 1.282 14.009 1.00 97.00 89 VAL A O 1
ATOM 663 N N . ASN A 1 90 ? -17.326 3.070 13.334 1.00 95.94 90 ASN A N 1
ATOM 664 C CA . ASN A 1 90 ? -16.206 3.744 12.695 1.00 95.94 90 ASN A CA 1
ATOM 665 C C . ASN A 1 90 ? -15.721 4.897 13.586 1.00 95.94 90 ASN A C 1
ATOM 667 O O . ASN A 1 90 ? -16.280 5.996 13.552 1.00 95.94 90 ASN A O 1
ATOM 671 N N . LEU A 1 91 ? -14.681 4.654 14.390 1.00 95.44 91 LEU A N 1
ATOM 672 C CA . LEU A 1 91 ? -14.124 5.669 15.290 1.00 95.44 91 LEU A CA 1
ATOM 673 C C . LEU A 1 91 ? -13.422 6.795 14.532 1.00 95.44 91 LEU A C 1
ATOM 675 O O . LEU A 1 91 ? -13.425 7.926 15.006 1.00 95.44 91 LEU A O 1
ATOM 679 N N . TYR A 1 92 ? -12.879 6.533 13.340 1.00 93.31 92 TYR A N 1
ATOM 680 C CA . TYR A 1 92 ? -12.368 7.601 12.477 1.00 93.31 92 TYR A CA 1
ATOM 681 C C . TYR A 1 92 ? -13.486 8.594 12.116 1.00 93.31 92 TYR A C 1
ATOM 683 O O . TYR A 1 92 ? -13.320 9.801 12.278 1.00 93.31 92 TYR A O 1
ATOM 691 N N . ALA A 1 93 ? -14.658 8.106 11.697 1.00 94.31 93 ALA A N 1
ATOM 692 C CA . ALA A 1 93 ? -15.801 8.972 11.409 1.00 94.31 93 ALA A CA 1
ATOM 693 C C . ALA A 1 93 ? -16.273 9.733 12.662 1.00 94.31 93 ALA A C 1
ATOM 695 O O . ALA A 1 93 ? -16.592 10.916 12.569 1.00 94.31 93 ALA A O 1
ATOM 696 N N . LEU A 1 94 ? -16.248 9.089 13.831 1.00 95.19 94 LEU A N 1
ATOM 697 C CA . LEU A 1 94 ? -16.597 9.724 15.100 1.00 95.19 94 LEU A CA 1
ATOM 698 C C . LEU A 1 94 ? -15.628 10.853 15.486 1.00 95.19 94 LEU A C 1
ATOM 700 O O . LEU A 1 94 ? -16.051 11.974 15.745 1.00 95.19 94 LEU A O 1
ATOM 704 N N . MET A 1 95 ? -14.332 10.547 15.542 1.00 92.56 95 MET A N 1
ATOM 705 C CA . MET A 1 95 ? -13.316 11.412 16.149 1.00 92.56 95 MET A CA 1
ATOM 706 C C . MET A 1 95 ? -12.769 12.461 15.179 1.00 92.56 95 MET A C 1
ATOM 708 O O . MET A 1 95 ? -12.441 13.560 15.606 1.00 92.56 95 MET A O 1
ATOM 712 N N . GLN A 1 96 ? -12.656 12.130 13.887 1.00 90.75 96 GLN A N 1
ATOM 713 C CA . GLN A 1 96 ? -12.068 13.022 12.876 1.00 90.75 96 GLN A CA 1
ATOM 714 C C . GLN A 1 96 ? -13.121 13.756 12.048 1.00 90.75 96 GLN A C 1
ATOM 716 O O . GLN A 1 96 ? -12.876 14.867 11.592 1.00 90.75 96 GLN A O 1
ATOM 721 N N . ARG A 1 97 ? -14.294 13.147 11.831 1.00 92.25 97 ARG A N 1
ATOM 722 C CA . ARG A 1 97 ? -15.380 13.764 11.046 1.00 92.25 97 ARG A CA 1
ATOM 723 C C . ARG A 1 97 ? -16.552 14.256 11.893 1.00 92.25 97 ARG A C 1
ATOM 725 O O . ARG A 1 97 ? -17.473 14.846 11.339 1.00 92.25 97 ARG A O 1
ATOM 732 N N . GLY A 1 98 ? -16.536 14.013 13.205 1.00 94.31 98 GLY A N 1
ATOM 733 C CA . GLY A 1 98 ? -17.605 14.433 14.111 1.00 94.31 98 GLY A CA 1
ATOM 734 C C . GLY A 1 98 ? -18.932 13.693 13.904 1.00 94.31 98 GLY A C 1
ATOM 735 O O . GLY A 1 98 ? -19.981 14.214 14.275 1.00 94.31 98 GLY A O 1
ATOM 736 N N . ASP A 1 99 ? -18.929 12.494 13.307 1.00 96.38 99 ASP A N 1
ATOM 737 C CA . ASP A 1 99 ? -20.152 11.706 13.118 1.00 96.38 99 ASP A CA 1
ATOM 738 C C . ASP A 1 99 ? -20.607 11.067 14.439 1.00 96.38 99 ASP A C 1
ATOM 740 O O . ASP A 1 99 ? -20.290 9.916 14.753 1.00 96.38 99 ASP A O 1
ATOM 744 N N . LEU A 1 100 ? -21.391 11.817 15.216 1.00 94.75 100 LEU A N 1
ATOM 745 C CA . LEU A 1 100 ? -21.891 11.392 16.527 1.00 94.75 100 LEU A CA 1
ATOM 746 C C . LEU A 1 100 ? -22.828 10.176 16.472 1.00 94.75 100 LEU A C 1
ATOM 748 O O . LEU A 1 100 ? -23.029 9.533 17.498 1.00 94.75 100 LEU A O 1
ATOM 752 N N . ARG A 1 101 ? -23.350 9.786 15.297 1.00 95.62 101 ARG A N 1
ATOM 753 C CA . ARG A 1 101 ? -24.163 8.558 15.150 1.00 95.62 101 ARG A CA 1
ATOM 754 C C . ARG A 1 101 ? -23.360 7.293 15.464 1.00 95.62 101 ARG A C 1
ATOM 756 O O . ARG A 1 101 ? -23.935 6.251 15.772 1.00 95.62 101 ARG A O 1
ATOM 763 N N . GLN A 1 102 ? -22.033 7.384 15.380 1.00 96.88 102 GLN A N 1
ATOM 764 C CA . GLN A 1 102 ? -21.114 6.322 15.775 1.00 96.88 102 GLN A CA 1
ATOM 765 C C . GLN A 1 102 ? -20.973 6.213 17.304 1.00 96.88 102 GLN A C 1
ATOM 767 O O . GLN A 1 102 ? -20.591 5.152 17.792 1.00 96.88 102 GLN A O 1
ATOM 772 N N . ASN A 1 103 ? -21.280 7.269 18.072 1.00 97.19 103 ASN A N 1
ATOM 773 C CA . ASN A 1 103 ? -21.082 7.298 19.523 1.00 97.19 103 ASN A CA 1
ATOM 774 C C . ASN A 1 103 ? -22.280 6.720 20.282 1.00 97.19 103 ASN A C 1
ATOM 776 O O . ASN A 1 103 ? -23.173 7.438 20.730 1.00 97.19 103 ASN A O 1
ATOM 780 N N . LYS A 1 104 ? -22.308 5.397 20.420 1.00 96.12 104 LYS A N 1
ATOM 781 C CA . LYS A 1 104 ? -23.397 4.693 21.105 1.00 96.12 104 LYS A CA 1
ATOM 782 C C . LYS A 1 104 ? -23.180 4.653 22.618 1.00 96.12 104 LYS A C 1
ATOM 784 O O . LYS A 1 104 ? -22.045 4.636 23.092 1.00 96.12 104 LYS A O 1
ATOM 789 N N . LEU A 1 105 ? -24.283 4.602 23.362 1.00 97.06 105 LEU A N 1
ATOM 790 C CA . LEU A 1 105 ? -24.271 4.330 24.797 1.00 97.06 105 LEU A CA 1
ATOM 791 C C . LEU A 1 105 ? -23.977 2.843 25.044 1.00 97.06 105 LEU A C 1
ATOM 793 O O . LEU A 1 105 ? -24.545 1.983 24.363 1.00 97.06 105 LEU A O 1
ATOM 797 N N . LEU A 1 106 ? -23.110 2.560 26.017 1.00 97.12 106 LEU A N 1
ATOM 798 C CA . LEU A 1 106 ? -22.810 1.209 26.474 1.00 97.12 106 LEU A CA 1
ATOM 799 C C . LEU A 1 106 ? -23.739 0.810 27.620 1.00 97.12 106 LEU A C 1
ATOM 801 O O . LEU A 1 106 ? -23.967 1.567 28.565 1.00 97.12 106 LEU A O 1
ATOM 805 N N . HIS A 1 107 ? -24.240 -0.414 27.541 1.00 95.88 107 HIS A N 1
ATOM 806 C CA . HIS A 1 107 ? -25.098 -1.043 28.530 1.00 95.88 107 HIS A CA 1
ATOM 807 C C . HIS A 1 107 ? -24.341 -2.149 29.281 1.00 95.88 107 HIS A C 1
ATOM 809 O O . HIS A 1 107 ? -23.284 -2.612 28.837 1.00 95.88 107 HIS A O 1
ATOM 815 N N . PRO A 1 108 ? -24.856 -2.596 30.440 1.00 95.62 108 PRO A N 1
ATOM 816 C CA . PRO A 1 108 ? -24.249 -3.695 31.178 1.00 95.62 108 PRO A CA 1
ATOM 817 C C . PRO A 1 108 ? -24.143 -4.962 30.315 1.00 95.62 108 PRO A C 1
ATOM 819 O O . PRO A 1 108 ? -25.140 -5.437 29.781 1.00 95.62 108 PRO A O 1
ATOM 822 N N . GLY A 1 109 ? -22.939 -5.529 30.221 1.00 95.44 109 GLY A N 1
ATOM 823 C CA . GLY A 1 109 ? -22.641 -6.725 29.428 1.00 95.44 109 GLY A CA 1
ATOM 824 C C . GLY A 1 109 ? -22.139 -6.450 28.008 1.00 95.44 109 GLY A C 1
ATOM 825 O O . GLY A 1 109 ? -21.679 -7.388 27.358 1.00 95.44 109 GLY A O 1
ATOM 826 N N . ASP A 1 110 ? -22.168 -5.199 27.543 1.00 98.06 110 ASP A N 1
ATOM 827 C CA . ASP A 1 110 ? -21.687 -4.850 26.206 1.00 98.06 110 ASP A CA 1
ATOM 828 C C . ASP A 1 110 ? -20.178 -5.073 26.060 1.00 98.06 110 ASP A C 1
ATOM 830 O O . ASP A 1 110 ? -19.396 -4.864 26.995 1.00 98.06 110 ASP A O 1
ATOM 834 N N . ILE A 1 111 ? -19.765 -5.458 24.850 1.00 98.31 111 ILE A N 1
ATOM 835 C CA . ILE A 1 111 ? -18.357 -5.652 24.489 1.00 98.31 111 ILE A CA 1
ATOM 836 C C . ILE A 1 111 ? -18.003 -4.692 23.359 1.00 98.31 111 ILE A C 1
ATOM 838 O O . ILE A 1 111 ? -18.525 -4.809 22.249 1.00 98.31 111 ILE A O 1
ATOM 842 N N . LEU A 1 112 ? -17.084 -3.774 23.638 1.00 98.44 112 LEU A N 1
ATOM 843 C CA . LEU A 1 112 ? -16.424 -2.931 22.655 1.00 98.44 112 LEU A CA 1
ATOM 844 C C . LEU A 1 112 ? -15.060 -3.550 22.329 1.00 98.44 112 LEU A C 1
ATOM 846 O O . LEU A 1 112 ? -14.148 -3.559 23.157 1.00 98.44 112 LEU A O 1
ATOM 850 N N . PHE A 1 113 ? -14.939 -4.107 21.130 1.00 98.31 113 PHE A N 1
ATOM 851 C CA . PHE A 1 113 ? -13.731 -4.767 20.648 1.00 98.31 113 PHE A CA 1
ATOM 852 C C . PHE A 1 113 ? -13.070 -3.936 19.550 1.00 98.31 113 PHE A C 1
ATOM 854 O O . PHE A 1 113 ? -13.687 -3.655 18.519 1.00 98.31 113 PHE A O 1
ATOM 861 N N . ILE A 1 114 ? -11.813 -3.559 19.774 1.00 97.88 114 ILE A N 1
ATOM 862 C CA . ILE A 1 114 ? -10.992 -2.798 18.836 1.00 97.88 114 ILE A CA 1
ATOM 863 C C . ILE A 1 114 ? -10.013 -3.786 18.182 1.00 97.88 114 ILE A C 1
ATOM 865 O O . ILE A 1 114 ? -9.090 -4.252 18.855 1.00 97.88 114 ILE A O 1
ATOM 869 N N . PRO A 1 115 ? -10.213 -4.156 16.906 1.00 96.25 115 PRO A N 1
ATOM 870 C CA . PRO A 1 115 ? -9.338 -5.105 16.228 1.00 96.25 115 PRO A CA 1
ATOM 871 C C . PRO A 1 115 ? -7.954 -4.517 15.923 1.00 96.25 115 PRO A C 1
ATOM 873 O O . PRO A 1 115 ? -7.761 -3.301 15.905 1.00 96.25 115 PRO A O 1
ATOM 876 N N . ARG A 1 116 ? -7.003 -5.408 15.629 1.00 95.06 116 ARG A N 1
ATOM 877 C CA . ARG A 1 116 ? -5.692 -5.068 15.061 1.00 95.06 116 ARG A CA 1
ATOM 878 C C . ARG A 1 116 ? -5.807 -4.755 13.575 1.00 95.06 116 ARG A C 1
ATOM 880 O O . ARG A 1 116 ? -6.646 -5.325 12.884 1.00 95.06 116 ARG A O 1
ATOM 887 N N . ASN A 1 117 ? -4.886 -3.955 13.059 1.00 93.50 117 ASN A N 1
ATOM 888 C CA . ASN A 1 117 ? -4.706 -3.684 11.632 1.00 93.50 117 ASN A CA 1
ATOM 889 C C . ASN A 1 117 ? -4.002 -4.826 10.865 1.00 93.50 117 ASN A C 1
ATOM 891 O O . ASN A 1 117 ? -3.538 -4.624 9.744 1.00 93.50 117 ASN A O 1
ATOM 895 N N . ASP A 1 118 ? -3.924 -6.035 11.433 1.00 89.75 118 ASP A N 1
ATOM 896 C CA . ASP A 1 118 ? -3.246 -7.192 10.830 1.00 89.75 118 ASP A CA 1
ATOM 897 C C . ASP A 1 118 ? -3.858 -7.630 9.487 1.00 89.75 118 ASP A C 1
ATOM 899 O O . ASP A 1 118 ? -3.155 -8.220 8.657 1.00 89.75 118 ASP A O 1
ATOM 903 N N . ASP A 1 119 ? -5.138 -7.321 9.270 1.00 86.25 119 ASP A N 1
ATOM 904 C CA . ASP A 1 119 ? -5.878 -7.605 8.036 1.00 86.25 119 ASP A CA 1
ATOM 905 C C . ASP A 1 119 ? -5.902 -6.414 7.064 1.00 86.25 119 ASP A C 1
ATOM 907 O O . ASP A 1 119 ? -6.294 -6.562 5.907 1.00 86.25 119 ASP A O 1
ATOM 911 N N . LEU A 1 120 ? -5.421 -5.237 7.482 1.00 91.44 120 LEU A N 1
ATOM 912 C CA . LEU A 1 120 ? -5.314 -4.047 6.635 1.00 91.44 120 LEU A CA 1
ATOM 913 C C . LEU A 1 120 ? -3.998 -4.065 5.849 1.00 91.44 120 LEU A C 1
ATOM 915 O O . LEU A 1 120 ? -3.147 -3.190 5.997 1.00 91.44 120 LEU A O 1
ATOM 919 N N . LYS A 1 121 ? -3.800 -5.117 5.053 1.00 93.06 121 LYS A N 1
ATOM 920 C CA . LYS A 1 121 ? -2.557 -5.343 4.305 1.00 93.06 121 LYS A CA 1
ATOM 921 C C . LYS A 1 121 ? -2.620 -4.761 2.902 1.00 93.06 121 LYS A C 1
ATOM 923 O O . LYS A 1 121 ? -3.644 -4.862 2.243 1.00 93.06 121 LYS A O 1
ATOM 928 N N . VAL A 1 122 ? -1.499 -4.243 2.425 1.00 96.38 122 VAL A N 1
ATOM 929 C CA . VAL A 1 122 ? -1.258 -3.893 1.020 1.00 96.38 122 VAL A CA 1
ATOM 930 C C . VAL A 1 122 ? -0.021 -4.645 0.562 1.00 96.38 122 VAL A C 1
ATOM 932 O O . VAL A 1 122 ? 0.961 -4.742 1.300 1.00 96.38 122 VAL A O 1
ATOM 935 N N . PHE A 1 123 ? -0.048 -5.172 -0.655 1.00 96.50 123 PHE A N 1
ATOM 936 C CA . PHE A 1 123 ? 1.098 -5.868 -1.227 1.00 96.50 123 PHE A CA 1
ATOM 937 C C . PHE A 1 123 ? 1.755 -4.993 -2.279 1.00 96.50 123 PHE A C 1
ATOM 939 O O . PHE A 1 123 ? 1.112 -4.642 -3.262 1.00 96.50 123 PHE A O 1
ATOM 946 N N . VAL A 1 124 ? 3.032 -4.664 -2.099 1.00 97.62 124 VAL A N 1
ATOM 947 C CA . VAL A 1 124 ? 3.804 -3.912 -3.092 1.00 97.62 124 VAL A CA 1
ATOM 948 C C . VAL A 1 124 ? 4.781 -4.856 -3.781 1.00 97.62 124 VAL A C 1
ATOM 950 O O . VAL A 1 124 ? 5.618 -5.488 -3.134 1.00 97.62 124 VAL A O 1
ATOM 953 N N . MET A 1 125 ? 4.647 -4.976 -5.100 1.00 92.44 125 MET A N 1
ATOM 954 C CA . MET A 1 125 ? 5.345 -5.949 -5.937 1.00 92.44 125 MET A CA 1
ATOM 955 C C . MET A 1 125 ? 5.906 -5.306 -7.214 1.00 92.44 125 MET A C 1
ATOM 957 O O . MET A 1 125 ? 5.530 -4.200 -7.605 1.00 92.44 125 MET A O 1
ATOM 961 N N . GLY A 1 126 ? 6.784 -6.039 -7.902 1.00 93.19 126 GLY A N 1
ATOM 962 C CA . GLY A 1 126 ? 7.406 -5.588 -9.149 1.00 93.19 126 GLY A CA 1
ATOM 963 C C . GLY A 1 126 ? 8.704 -4.813 -8.921 1.00 93.19 126 GLY A C 1
ATOM 964 O O . GLY A 1 126 ? 9.459 -5.131 -8.000 1.00 93.19 126 GLY A O 1
ATOM 965 N N . GLU A 1 127 ? 8.983 -3.832 -9.780 1.00 94.06 127 GLU A N 1
ATOM 966 C CA . GLU A 1 127 ? 10.239 -3.060 -9.770 1.00 94.06 127 GLU A CA 1
ATOM 967 C C . GLU A 1 127 ? 10.191 -1.857 -8.816 1.00 94.06 127 GLU A C 1
ATOM 969 O O . GLU A 1 127 ? 10.307 -0.691 -9.198 1.00 94.06 127 GLU A O 1
ATOM 974 N N . VAL A 1 128 ? 10.022 -2.162 -7.538 1.00 95.69 128 VAL A N 1
ATOM 975 C CA . VAL A 1 128 ? 10.225 -1.229 -6.423 1.00 95.69 128 VAL A CA 1
ATOM 976 C C . VAL A 1 128 ? 11.568 -1.510 -5.750 1.00 95.69 128 VAL A C 1
ATOM 978 O O . VAL A 1 128 ? 12.157 -2.568 -5.982 1.00 95.69 128 VAL A O 1
ATOM 981 N N . GLY A 1 129 ? 12.060 -0.590 -4.919 1.00 94.31 129 GLY A N 1
ATOM 982 C CA . GLY A 1 129 ? 13.294 -0.799 -4.155 1.00 94.31 129 GLY A CA 1
ATOM 983 C C . GLY A 1 129 ? 13.210 -2.054 -3.281 1.00 94.31 129 GLY A C 1
ATOM 984 O O . GLY A 1 129 ? 14.095 -2.910 -3.324 1.00 94.31 129 GLY A O 1
ATOM 985 N N . LYS A 1 130 ? 12.078 -2.233 -2.586 1.00 95.00 130 LYS A N 1
ATOM 986 C CA . LYS A 1 130 ? 11.811 -3.399 -1.743 1.00 95.00 130 LYS A CA 1
ATOM 987 C C . LYS A 1 130 ? 10.359 -3.863 -1.816 1.00 95.00 130 LYS A C 1
ATOM 989 O O . LYS A 1 130 ? 9.447 -3.258 -1.250 1.00 95.00 130 LYS A O 1
ATOM 994 N N . GLN A 1 131 ? 10.157 -5.020 -2.444 1.00 94.00 131 GLN A N 1
ATOM 995 C CA . GLN A 1 131 ? 8.861 -5.700 -2.429 1.00 94.00 131 GLN A CA 1
ATOM 996 C C . GLN A 1 131 ? 8.495 -6.089 -0.995 1.00 94.00 131 GLN A C 1
ATOM 998 O O . GLN A 1 131 ? 9.305 -6.667 -0.267 1.00 94.00 131 GLN A O 1
ATOM 1003 N N . SER A 1 132 ? 7.284 -5.742 -0.573 1.00 93.50 132 SER A N 1
ATOM 1004 C CA . SER A 1 132 ? 6.895 -5.822 0.832 1.00 93.50 132 SER A CA 1
ATOM 1005 C C . SER A 1 132 ? 5.389 -6.002 1.011 1.00 93.50 132 SER A C 1
ATOM 100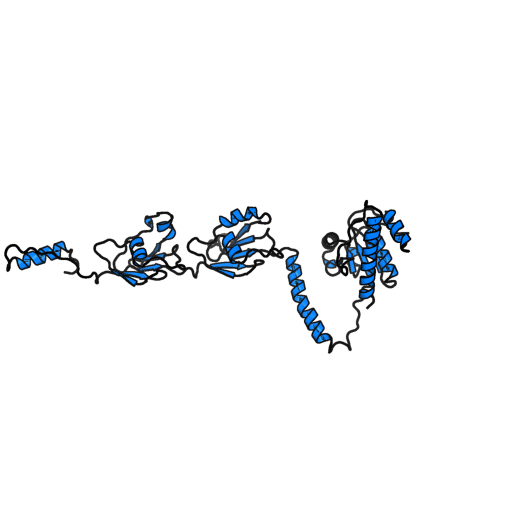7 O O . SER A 1 132 ? 4.578 -5.677 0.145 1.00 93.50 132 SER A O 1
ATOM 1009 N N . THR A 1 133 ? 5.016 -6.565 2.161 1.00 96.19 133 THR A N 1
ATOM 1010 C CA . THR A 1 133 ? 3.646 -6.493 2.676 1.00 96.19 133 THR A CA 1
ATOM 1011 C C . THR A 1 133 ? 3.603 -5.361 3.687 1.00 96.19 133 THR A C 1
ATOM 1013 O O . THR A 1 133 ? 4.278 -5.429 4.714 1.00 96.19 133 THR A O 1
ATOM 1016 N N . LEU A 1 134 ? 2.827 -4.329 3.387 1.00 94.88 134 LEU A N 1
ATOM 1017 C CA . LEU A 1 134 ? 2.652 -3.158 4.233 1.00 94.88 134 LEU A CA 1
ATOM 1018 C C . LEU A 1 134 ? 1.349 -3.283 5.021 1.00 94.88 134 LEU A C 1
ATOM 1020 O O . LEU A 1 134 ? 0.391 -3.896 4.549 1.00 94.88 134 LEU A O 1
ATOM 1024 N N . LYS A 1 135 ? 1.311 -2.705 6.221 1.00 93.50 135 LYS A N 1
ATOM 1025 C CA . LYS A 1 135 ? 0.085 -2.567 7.012 1.00 93.50 135 LYS A CA 1
ATOM 1026 C C . LYS A 1 135 ? -0.361 -1.115 6.974 1.00 93.50 135 LYS A C 1
ATOM 1028 O O . LYS A 1 135 ? 0.469 -0.228 7.150 1.00 93.50 135 LYS A O 1
ATOM 1033 N N . MET A 1 136 ? -1.649 -0.890 6.749 1.00 92.81 136 MET A N 1
ATOM 1034 C CA . MET A 1 136 ? -2.232 0.445 6.825 1.00 92.81 136 MET A CA 1
ATOM 1035 C C . MET A 1 136 ? -2.217 0.941 8.263 1.00 92.81 136 MET A C 1
ATOM 1037 O O . MET A 1 136 ? -2.489 0.184 9.204 1.00 92.81 136 MET A O 1
ATOM 1041 N N . ASP A 1 137 ? -1.931 2.224 8.419 1.00 88.19 137 ASP A N 1
ATOM 1042 C CA . ASP A 1 137 ? -2.051 2.888 9.701 1.00 88.19 137 ASP A CA 1
ATOM 1043 C C . ASP A 1 137 ? -3.460 3.487 9.870 1.00 88.19 137 ASP A C 1
ATOM 1045 O O . ASP A 1 137 ? -4.403 3.217 9.118 1.00 88.19 137 ASP A O 1
ATOM 1049 N N . ARG A 1 138 ? -3.630 4.312 10.902 1.00 85.31 138 ARG A N 1
ATOM 1050 C CA . ARG A 1 138 ? -4.914 4.951 11.207 1.00 85.31 138 ARG A CA 1
ATOM 1051 C C . ARG A 1 138 ? -5.362 5.950 10.130 1.00 85.31 138 ARG A C 1
ATOM 1053 O O . ARG A 1 138 ? -6.570 6.136 9.947 1.00 85.31 138 ARG A O 1
ATOM 1060 N N . SER A 1 139 ? -4.433 6.604 9.440 1.00 85.12 139 SER A N 1
ATOM 1061 C CA . SER A 1 139 ? -4.737 7.554 8.367 1.00 85.12 139 SER A CA 1
ATOM 1062 C C . SER A 1 139 ? -5.239 6.841 7.105 1.00 85.12 139 SER A C 1
ATOM 1064 O O . SER A 1 139 ? -6.114 7.367 6.411 1.00 85.12 139 SER A O 1
ATOM 1066 N N . GLY A 1 140 ? -4.825 5.590 6.912 1.00 90.38 140 GLY A N 1
ATOM 1067 C CA . GLY A 1 140 ? -5.107 4.779 5.737 1.00 90.38 140 GLY A CA 1
ATOM 1068 C C . GLY A 1 140 ? -3.793 4.399 5.073 1.00 90.38 140 GLY A C 1
ATOM 1069 O O . GLY A 1 140 ? -2.799 4.174 5.756 1.00 90.38 140 GLY A O 1
ATOM 1070 N N . MET A 1 141 ? -3.800 4.294 3.749 1.00 95.44 141 MET A N 1
ATOM 1071 C CA . MET A 1 141 ? -2.570 4.224 2.970 1.00 95.44 141 MET A CA 1
ATOM 1072 C C . MET A 1 141 ? -2.854 4.718 1.561 1.00 95.44 141 MET A C 1
ATOM 1074 O O . MET A 1 141 ? -3.804 4.267 0.915 1.00 95.44 141 MET A O 1
ATOM 1078 N N . THR A 1 142 ? -2.027 5.635 1.079 1.00 97.81 142 THR A N 1
ATOM 1079 C CA . THR A 1 142 ? -2.115 6.120 -0.306 1.00 97.81 142 THR A CA 1
ATOM 1080 C C . THR A 1 142 ? -1.214 5.301 -1.227 1.00 97.81 142 THR A C 1
ATOM 1082 O O . THR A 1 142 ? -0.276 4.643 -0.771 1.00 97.81 142 THR A O 1
ATOM 1085 N N . LEU A 1 143 ? -1.457 5.351 -2.539 1.00 98.06 143 LEU A N 1
ATOM 1086 C CA . LEU A 1 143 ? -0.553 4.734 -3.517 1.00 98.06 143 LEU A CA 1
ATOM 1087 C C . LEU A 1 143 ? 0.870 5.308 -3.405 1.00 98.06 143 LEU A C 1
ATOM 1089 O O . LEU A 1 143 ? 1.845 4.558 -3.447 1.00 98.06 143 LEU A O 1
ATOM 1093 N N . ALA A 1 144 ? 0.994 6.627 -3.236 1.00 97.38 144 ALA A N 1
ATOM 1094 C CA . ALA A 1 144 ? 2.289 7.285 -3.080 1.00 97.38 144 ALA A CA 1
ATOM 1095 C C . ALA A 1 144 ? 3.023 6.822 -1.811 1.00 97.38 144 ALA A C 1
ATOM 1097 O O . ALA A 1 144 ? 4.214 6.522 -1.862 1.00 97.38 144 ALA A O 1
ATOM 1098 N N . GLU A 1 145 ? 2.310 6.711 -0.691 1.00 97.62 145 GLU A N 1
ATOM 1099 C CA . GLU A 1 145 ? 2.861 6.209 0.568 1.00 97.62 145 GLU A CA 1
ATOM 1100 C C . GLU A 1 145 ? 3.295 4.744 0.465 1.00 97.62 145 GLU A C 1
ATOM 1102 O O . GLU A 1 145 ? 4.386 4.397 0.911 1.00 97.62 145 GLU A O 1
ATOM 1107 N N . ALA A 1 146 ? 2.489 3.888 -0.171 1.00 97.88 146 ALA A N 1
ATOM 1108 C CA . ALA A 1 146 ? 2.844 2.488 -0.384 1.00 97.88 146 ALA A CA 1
ATOM 1109 C C . ALA A 1 146 ? 4.135 2.346 -1.203 1.00 97.88 146 ALA A C 1
ATOM 1111 O O . ALA A 1 146 ? 5.006 1.552 -0.851 1.00 97.88 146 ALA A O 1
ATOM 1112 N N . LEU A 1 147 ? 4.291 3.146 -2.263 1.00 96.88 147 LEU A N 1
ATOM 1113 C CA . LEU A 1 147 ? 5.528 3.183 -3.042 1.00 96.88 147 LEU A CA 1
ATOM 1114 C C . LEU A 1 147 ? 6.703 3.716 -2.215 1.00 96.88 147 LEU A C 1
ATOM 1116 O O . LEU A 1 147 ? 7.777 3.127 -2.262 1.00 96.88 147 LEU A O 1
ATOM 1120 N N . GLY A 1 148 ? 6.511 4.780 -1.431 1.00 96.75 148 GLY A N 1
ATOM 1121 C CA . GLY A 1 148 ? 7.550 5.329 -0.552 1.00 96.75 148 GLY A CA 1
ATOM 1122 C C . GLY A 1 148 ? 8.038 4.326 0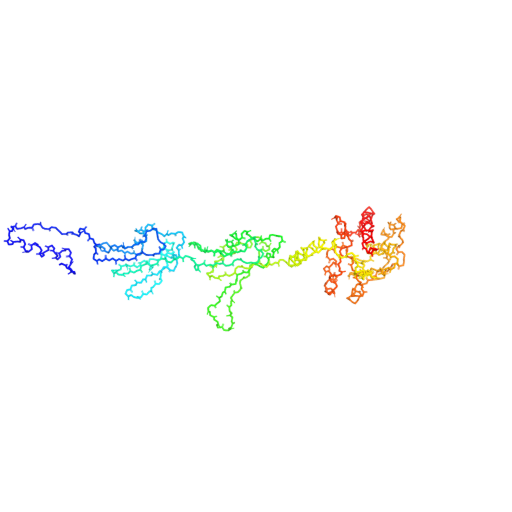.499 1.00 96.75 148 GLY A C 1
ATOM 1123 O O . GLY A 1 148 ? 9.240 4.112 0.640 1.00 96.75 148 GLY A O 1
ATOM 1124 N N . ASN A 1 149 ? 7.109 3.642 1.170 1.00 96.81 149 ASN A N 1
ATOM 1125 C CA . ASN A 1 149 ? 7.401 2.599 2.159 1.00 96.81 149 ASN A CA 1
ATOM 1126 C C . ASN A 1 149 ? 8.062 1.354 1.540 1.00 96.81 149 ASN A C 1
ATOM 1128 O O . ASN A 1 149 ? 8.750 0.611 2.238 1.00 96.81 149 ASN A O 1
ATOM 1132 N N . ALA A 1 150 ? 7.888 1.141 0.234 1.00 96.44 150 ALA A N 1
ATOM 1133 C CA . ALA A 1 150 ? 8.570 0.113 -0.549 1.00 96.44 150 ALA A CA 1
ATOM 1134 C C . ALA A 1 150 ? 9.919 0.587 -1.134 1.00 96.44 150 ALA A C 1
ATOM 1136 O O . ALA A 1 150 ? 10.398 0.017 -2.115 1.00 96.44 150 ALA A O 1
ATOM 1137 N N . GLU A 1 151 ? 10.529 1.620 -0.540 1.00 96.88 151 GLU A N 1
ATOM 1138 C CA . GLU A 1 151 ? 11.797 2.235 -0.971 1.00 96.88 151 GLU A CA 1
ATOM 1139 C C . GLU A 1 151 ? 11.729 2.866 -2.378 1.00 96.88 151 GLU A C 1
ATOM 1141 O O . GLU A 1 151 ? 12.731 2.997 -3.079 1.00 96.88 151 GLU A O 1
ATOM 1146 N N . GLY A 1 152 ? 10.534 3.293 -2.792 1.00 94.75 152 GLY A N 1
ATOM 1147 C CA . GLY A 1 152 ? 10.283 3.942 -4.074 1.00 94.75 152 GLY A CA 1
ATOM 1148 C C . GLY A 1 152 ? 10.314 2.991 -5.272 1.00 94.75 152 GLY A C 1
ATOM 1149 O O . GLY A 1 152 ? 10.495 1.779 -5.158 1.00 94.75 152 GLY A O 1
ATOM 1150 N N . MET A 1 153 ? 10.120 3.554 -6.466 1.00 93.56 153 MET A N 1
ATOM 1151 C CA . MET A 1 153 ? 10.344 2.824 -7.717 1.00 93.56 153 MET A CA 1
ATOM 1152 C C . MET A 1 153 ? 11.838 2.725 -8.002 1.00 93.56 153 MET A C 1
ATOM 1154 O O . MET A 1 153 ? 12.563 3.716 -7.857 1.00 93.56 153 MET A O 1
ATOM 1158 N N . ASN A 1 154 ? 12.283 1.566 -8.482 1.00 90.62 154 ASN A N 1
ATOM 1159 C CA . ASN A 1 154 ? 13.664 1.415 -8.908 1.00 90.62 154 ASN A CA 1
ATOM 1160 C C . ASN A 1 154 ? 13.897 2.201 -10.209 1.00 90.62 154 ASN A C 1
ATOM 1162 O O . ASN A 1 154 ? 13.411 1.813 -11.268 1.00 90.62 154 ASN A O 1
ATOM 1166 N N . GLN A 1 155 ? 14.648 3.298 -10.128 1.00 87.00 155 GLN A N 1
ATOM 1167 C CA . GLN A 1 155 ? 14.838 4.227 -11.248 1.00 87.00 155 GLN A CA 1
ATOM 1168 C C . GLN A 1 155 ? 15.572 3.607 -12.447 1.00 87.00 155 GLN A C 1
ATOM 1170 O O . GLN A 1 155 ? 15.391 4.071 -13.570 1.00 87.00 155 GLN A O 1
ATOM 1175 N N . ASP A 1 156 ? 16.355 2.546 -12.235 1.00 84.06 156 ASP A N 1
ATOM 1176 C CA . ASP A 1 156 ? 17.133 1.904 -13.298 1.00 84.06 156 ASP A CA 1
ATOM 1177 C C . ASP A 1 156 ? 16.293 0.923 -14.126 1.00 84.06 156 ASP A C 1
ATOM 1179 O O . ASP A 1 156 ? 16.567 0.694 -15.308 1.00 84.06 156 ASP A O 1
ATOM 1183 N N . VAL A 1 157 ? 15.293 0.293 -13.497 1.00 85.00 157 VAL A N 1
ATOM 1184 C CA . VAL A 1 157 ? 14.584 -0.857 -14.080 1.00 85.00 157 VAL A CA 1
ATOM 1185 C C . VAL A 1 157 ? 13.064 -0.739 -14.122 1.00 85.00 157 VAL A C 1
ATOM 1187 O O . VAL A 1 157 ? 12.427 -1.516 -14.837 1.00 85.00 157 VAL A O 1
ATOM 1190 N N . ALA A 1 158 ? 12.463 0.208 -13.408 1.00 90.31 158 ALA A N 1
ATOM 1191 C CA . ALA A 1 158 ? 11.019 0.405 -13.401 1.00 90.31 158 ALA A CA 1
ATOM 1192 C C . ALA A 1 158 ? 10.521 1.141 -14.653 1.00 90.31 158 ALA A C 1
ATOM 1194 O O . ALA A 1 158 ? 11.169 2.040 -15.184 1.00 90.31 158 ALA A O 1
ATOM 1195 N N . ASP A 1 159 ? 9.324 0.780 -15.107 1.00 90.38 159 ASP A N 1
ATOM 1196 C CA . ASP A 1 159 ? 8.554 1.545 -16.082 1.00 90.38 159 ASP A CA 1
ATOM 1197 C C . ASP A 1 159 ? 7.560 2.445 -15.347 1.00 90.38 159 ASP A C 1
ATOM 1199 O O . ASP A 1 159 ? 6.513 1.989 -14.877 1.00 90.38 159 ASP A O 1
ATOM 1203 N N . ALA A 1 160 ? 7.870 3.739 -15.278 1.00 91.62 160 ALA A N 1
ATOM 1204 C CA . ALA A 1 160 ? 7.022 4.724 -14.614 1.00 91.62 160 ALA A CA 1
ATOM 1205 C C . ALA A 1 160 ? 5.651 4.919 -15.298 1.00 91.62 160 ALA A C 1
ATOM 1207 O O . ALA A 1 160 ? 4.761 5.531 -14.712 1.00 91.62 160 ALA A O 1
ATOM 1208 N N . THR A 1 161 ? 5.432 4.392 -16.512 1.00 92.00 161 THR A N 1
ATOM 1209 C CA . THR A 1 161 ? 4.103 4.401 -17.150 1.00 92.00 161 THR A CA 1
ATOM 1210 C C . THR A 1 161 ? 3.170 3.309 -16.617 1.00 92.00 161 THR A C 1
ATOM 1212 O O . THR A 1 161 ? 1.959 3.376 -16.841 1.00 92.00 161 THR A O 1
ATOM 1215 N N . GLY A 1 162 ? 3.715 2.306 -15.922 1.00 91.50 162 GLY A N 1
ATOM 1216 C CA . GLY A 1 162 ? 2.993 1.115 -15.492 1.00 91.50 162 GLY A CA 1
ATOM 1217 C C . GLY A 1 162 ? 3.033 0.901 -13.984 1.00 91.50 162 GLY A C 1
ATOM 1218 O O . GLY A 1 162 ? 3.491 -0.138 -13.505 1.00 91.50 162 GLY A O 1
ATOM 1219 N N . ILE A 1 163 ? 2.515 1.877 -13.238 1.00 96.56 163 ILE A N 1
ATOM 1220 C CA . ILE A 1 163 ? 2.165 1.708 -11.826 1.00 96.56 163 ILE A CA 1
ATOM 1221 C C . ILE A 1 163 ? 0.704 1.270 -11.769 1.00 96.56 163 ILE A C 1
ATOM 1223 O O . ILE A 1 163 ? -0.180 1.994 -12.224 1.00 96.56 163 ILE A O 1
ATOM 1227 N N . PHE A 1 164 ? 0.437 0.095 -11.213 1.00 96.81 164 PHE A N 1
ATOM 1228 C CA . PHE A 1 164 ? -0.900 -0.484 -11.161 1.00 96.81 164 PHE A CA 1
ATOM 1229 C C . PHE A 1 164 ? -1.362 -0.706 -9.727 1.00 96.81 164 PHE A C 1
ATOM 1231 O O . PHE A 1 164 ? -0.586 -1.150 -8.886 1.00 96.81 164 PHE A O 1
ATOM 1238 N N . VAL A 1 165 ? -2.649 -0.477 -9.477 1.00 97.81 165 VAL A N 1
ATOM 1239 C CA . VAL A 1 165 ? -3.362 -1.006 -8.312 1.00 97.81 165 VAL A CA 1
ATOM 1240 C C . VAL A 1 165 ? -4.364 -2.037 -8.805 1.00 97.81 165 VAL A C 1
ATOM 1242 O O . VAL A 1 165 ? -5.239 -1.725 -9.615 1.00 97.81 165 VAL A O 1
ATOM 1245 N N . ILE A 1 166 ? -4.233 -3.270 -8.329 1.00 93.75 166 ILE A N 1
ATOM 1246 C CA . ILE A 1 166 ? -5.141 -4.373 -8.630 1.00 93.75 166 ILE A CA 1
ATOM 1247 C C . ILE A 1 166 ? -6.006 -4.601 -7.396 1.00 93.75 166 ILE A C 1
ATOM 1249 O O . ILE A 1 166 ? -5.508 -5.020 -6.350 1.00 93.75 166 ILE A O 1
ATOM 1253 N N . ARG A 1 167 ? -7.305 -4.339 -7.540 1.00 93.94 167 ARG A N 1
ATOM 1254 C CA . ARG A 1 167 ? -8.300 -4.440 -6.471 1.00 93.94 167 ARG A CA 1
ATOM 1255 C C . ARG A 1 167 ? -9.290 -5.548 -6.779 1.00 93.94 167 ARG A C 1
ATOM 1257 O O . ARG A 1 167 ? -9.971 -5.501 -7.805 1.00 93.94 167 ARG A O 1
ATOM 1264 N N . ALA A 1 168 ? -9.400 -6.540 -5.901 1.00 86.56 168 ALA A N 1
ATOM 1265 C CA . ALA A 1 168 ? -10.392 -7.600 -6.058 1.00 86.56 168 ALA A CA 1
ATOM 1266 C C . ALA A 1 168 ? -11.812 -7.012 -5.989 1.00 86.56 168 ALA A C 1
ATOM 1268 O O . ALA A 1 168 ? -12.133 -6.252 -5.078 1.00 86.56 168 ALA A O 1
ATOM 1269 N N . THR A 1 169 ? -12.683 -7.368 -6.937 1.00 81.19 169 THR A N 1
ATOM 1270 C CA . THR A 1 169 ? -14.098 -6.973 -6.853 1.00 81.19 169 THR A CA 1
ATOM 1271 C C . THR A 1 169 ? -14.889 -8.043 -6.114 1.00 81.19 169 THR A C 1
ATOM 1273 O O . THR A 1 169 ? -14.818 -9.229 -6.442 1.00 81.19 169 THR A O 1
ATOM 1276 N N . GLN A 1 170 ? -15.681 -7.630 -5.123 1.00 71.12 170 GLN A N 1
ATOM 1277 C CA . GLN A 1 170 ? -16.620 -8.539 -4.460 1.00 71.12 170 GLN A CA 1
ATOM 1278 C C . GLN A 1 170 ? -17.831 -8.859 -5.343 1.00 71.12 170 GLN A C 1
ATOM 1280 O O . GLN A 1 170 ? -18.451 -9.913 -5.200 1.00 71.12 170 GLN A O 1
ATOM 1285 N N . ASN A 1 171 ? -18.151 -7.980 -6.296 1.00 67.56 171 ASN A N 1
ATOM 1286 C CA . ASN A 1 171 ? -19.266 -8.168 -7.206 1.00 67.56 171 ASN A CA 1
ATOM 1287 C C . ASN A 1 171 ? -18.776 -8.847 -8.493 1.00 67.56 171 ASN A C 1
ATOM 1289 O O . ASN A 1 171 ? -18.340 -8.182 -9.431 1.00 67.56 171 ASN A O 1
ATOM 1293 N N . LYS A 1 172 ? -18.848 -10.185 -8.527 1.00 65.25 172 LYS A N 1
ATOM 1294 C CA . LYS A 1 172 ? -18.502 -11.022 -9.695 1.00 65.25 172 LYS A CA 1
ATOM 1295 C C . LYS A 1 172 ? -19.544 -10.967 -10.822 1.00 65.25 172 LYS A C 1
ATOM 1297 O O . LYS A 1 172 ? -19.557 -11.840 -11.694 1.00 65.25 172 LYS A O 1
ATOM 1302 N N . GLN A 1 173 ? -20.447 -9.987 -10.819 1.00 56.34 173 GLN A N 1
ATOM 1303 C CA . GLN A 1 173 ? -21.363 -9.811 -11.939 1.00 56.34 173 GLN A CA 1
ATOM 1304 C C . GLN A 1 173 ? -20.552 -9.512 -13.211 1.00 56.34 173 GLN A C 1
ATOM 1306 O O . GLN A 1 173 ? -19.659 -8.667 -13.219 1.00 56.34 173 GLN A O 1
ATOM 1311 N N . ASN A 1 174 ? -20.829 -10.275 -14.271 1.00 63.56 174 ASN A N 1
ATOM 1312 C CA . ASN A 1 174 ? -20.112 -10.303 -15.556 1.00 63.56 174 ASN A CA 1
ATOM 1313 C C . ASN A 1 174 ? -18.716 -10.957 -15.555 1.00 63.56 174 ASN A C 1
ATOM 1315 O O . ASN A 1 174 ? -17.938 -10.720 -16.476 1.00 63.56 174 ASN A O 1
ATOM 1319 N N . GLY A 1 175 ? -18.369 -11.776 -14.553 1.00 74.50 175 GLY A N 1
ATOM 1320 C CA . GLY A 1 175 ? -17.125 -12.565 -14.568 1.00 74.50 175 GLY A CA 1
ATOM 1321 C C . GLY A 1 175 ? -15.836 -11.755 -14.372 1.00 74.50 175 GLY A C 1
ATOM 1322 O O . GLY A 1 175 ? -14.743 -12.315 -14.434 1.00 74.50 175 GLY A O 1
ATOM 1323 N N . LYS A 1 176 ? -15.939 -10.449 -14.098 1.00 76.75 176 LYS A N 1
ATOM 1324 C CA . LYS A 1 176 ? -14.795 -9.621 -13.702 1.00 76.75 176 LYS A CA 1
ATOM 1325 C C . LYS A 1 176 ? -14.368 -9.996 -12.283 1.00 76.75 176 LYS A C 1
ATOM 1327 O O . LYS A 1 176 ? -15.196 -10.029 -11.376 1.00 76.75 176 LYS A O 1
ATOM 1332 N N . ILE A 1 177 ? -13.078 -10.273 -12.102 1.00 81.06 177 ILE A N 1
ATOM 1333 C CA . ILE A 1 177 ? -12.497 -10.696 -10.813 1.00 81.06 177 ILE A CA 1
ATOM 1334 C C . ILE A 1 177 ? -11.716 -9.580 -10.107 1.00 81.06 177 ILE A C 1
ATOM 1336 O O . ILE A 1 177 ? -11.506 -9.653 -8.899 1.00 81.06 177 ILE A O 1
ATOM 1340 N N . ALA A 1 178 ? -11.333 -8.526 -10.834 1.00 85.00 178 ALA A N 1
ATOM 1341 C CA . ALA A 1 178 ? -10.613 -7.381 -10.290 1.00 85.00 178 ALA A CA 1
ATOM 1342 C C . ALA A 1 178 ? -10.851 -6.105 -11.112 1.00 85.00 178 ALA A C 1
ATOM 1344 O O . ALA A 1 178 ? -11.122 -6.170 -12.313 1.00 85.00 178 ALA A O 1
ATOM 1345 N N . ASN A 1 179 ? -10.700 -4.960 -10.451 1.00 89.19 179 ASN A N 1
ATOM 1346 C CA . ASN A 1 179 ? -10.508 -3.655 -11.070 1.00 89.19 179 ASN A CA 1
ATOM 1347 C C . ASN A 1 179 ? -9.009 -3.352 -11.105 1.00 89.19 179 ASN A C 1
ATOM 1349 O O . ASN A 1 179 ? -8.300 -3.609 -10.133 1.00 89.19 179 ASN A O 1
ATOM 1353 N N . ILE A 1 180 ? -8.535 -2.812 -12.225 1.00 92.38 180 ILE A N 1
ATOM 1354 C CA . ILE A 1 180 ? -7.135 -2.429 -12.404 1.00 92.38 180 ILE A CA 1
ATOM 1355 C C . ILE A 1 180 ? -7.100 -0.925 -12.645 1.00 92.38 180 ILE A C 1
ATOM 1357 O O . ILE A 1 180 ? -7.697 -0.436 -13.603 1.00 92.38 180 ILE A O 1
ATOM 1361 N N . TYR A 1 181 ? -6.403 -0.210 -11.771 1.00 95.38 181 TYR A N 1
ATOM 1362 C CA . TYR A 1 181 ? -6.159 1.222 -11.880 1.00 95.38 181 TYR A CA 1
ATOM 1363 C C . TYR A 1 181 ? -4.714 1.420 -12.310 1.00 95.38 181 TYR A C 1
ATOM 1365 O O . TYR A 1 181 ? -3.820 0.830 -11.711 1.00 95.38 181 TYR A O 1
ATOM 1373 N N . GLN A 1 182 ? -4.482 2.225 -13.342 1.00 96.44 182 GLN A N 1
ATOM 1374 C CA . GLN A 1 182 ? -3.143 2.513 -13.840 1.00 96.44 182 GLN A CA 1
ATOM 1375 C C . GLN A 1 182 ? -2.816 3.985 -13.617 1.00 96.44 182 GLN A C 1
ATOM 1377 O O . GLN A 1 182 ? -3.570 4.860 -14.041 1.00 96.44 182 GLN A O 1
ATOM 1382 N N . LEU A 1 183 ? -1.666 4.241 -13.001 1.00 96.12 183 LEU A N 1
ATOM 1383 C CA . LEU A 1 183 ? -1.049 5.552 -12.921 1.00 96.12 183 LEU A CA 1
ATOM 1384 C C . LEU A 1 183 ? 0.158 5.588 -13.862 1.00 96.12 183 LEU A C 1
ATOM 1386 O O . LEU A 1 183 ? 1.095 4.801 -13.735 1.00 96.12 183 LEU A O 1
ATOM 1390 N N . ASN A 1 184 ? 0.132 6.533 -14.797 1.00 95.50 184 ASN A N 1
ATOM 1391 C CA . ASN A 1 184 ? 1.294 6.881 -15.598 1.00 95.50 184 ASN A CA 1
ATOM 1392 C C . ASN A 1 184 ? 2.022 8.045 -14.919 1.00 95.50 184 ASN A C 1
ATOM 1394 O O . ASN A 1 184 ? 1.591 9.190 -15.025 1.00 95.50 184 ASN A O 1
ATOM 1398 N N . ALA A 1 185 ? 3.115 7.729 -14.232 1.00 93.81 185 ALA A N 1
ATOM 1399 C CA . ALA A 1 185 ? 3.976 8.676 -13.535 1.00 93.81 185 ALA A CA 1
ATOM 1400 C C . ALA A 1 185 ? 5.315 8.887 -14.254 1.00 93.81 185 ALA A C 1
ATOM 1402 O O . ALA A 1 185 ? 6.329 9.173 -13.619 1.00 93.81 185 ALA A O 1
ATOM 1403 N N . LYS A 1 186 ? 5.339 8.749 -15.591 1.00 91.25 186 LYS A N 1
ATOM 1404 C CA . LYS A 1 186 ? 6.516 9.124 -16.392 1.00 91.25 186 LYS A CA 1
ATOM 1405 C C . LYS A 1 186 ? 6.906 10.584 -16.155 1.00 91.25 186 LYS A C 1
ATOM 1407 O O . LYS A 1 186 ? 8.089 10.905 -16.130 1.00 91.25 186 LYS A O 1
ATOM 1412 N N . ASP A 1 187 ? 5.906 11.442 -15.979 1.00 93.00 187 ASP A N 1
ATOM 1413 C CA . ASP A 1 187 ? 6.077 12.742 -15.347 1.00 93.00 187 ASP A CA 1
ATOM 1414 C C . ASP A 1 187 ? 5.833 12.584 -13.841 1.00 93.00 187 ASP A C 1
ATOM 1416 O O . ASP A 1 187 ? 4.753 12.160 -13.418 1.00 93.00 187 ASP A O 1
ATOM 1420 N N . ALA A 1 188 ? 6.834 12.932 -13.034 1.00 90.88 188 ALA A N 1
ATOM 1421 C CA . ALA A 1 188 ? 6.763 12.824 -11.583 1.00 90.88 188 ALA A CA 1
ATOM 1422 C C . ALA A 1 188 ? 5.634 13.677 -10.976 1.00 90.88 188 ALA A C 1
ATOM 1424 O O . ALA A 1 188 ? 5.133 13.336 -9.908 1.00 90.88 188 ALA A O 1
ATOM 1425 N N . SER A 1 189 ? 5.183 14.743 -11.647 1.00 93.44 189 SER A N 1
ATOM 1426 C CA . SER A 1 189 ? 4.051 15.555 -11.179 1.00 93.44 189 SER A CA 1
ATOM 1427 C C . SER A 1 189 ? 2.746 14.757 -11.092 1.00 93.44 189 SER A C 1
ATOM 1429 O O . SER A 1 189 ? 1.936 15.009 -10.201 1.00 93.44 189 SER A O 1
ATOM 1431 N N . ALA A 1 190 ? 2.571 13.725 -11.926 1.00 94.38 190 ALA A N 1
ATOM 1432 C CA . ALA A 1 190 ? 1.400 12.852 -11.882 1.00 94.38 190 ALA A CA 1
ATOM 1433 C C . ALA A 1 190 ? 1.312 12.034 -10.580 1.00 94.38 190 ALA A C 1
ATOM 1435 O O . ALA A 1 190 ? 0.228 11.563 -10.231 1.00 94.38 190 ALA A O 1
ATOM 1436 N N . MET A 1 191 ? 2.405 11.918 -9.811 1.00 94.06 191 MET A N 1
ATOM 1437 C CA . MET A 1 191 ? 2.384 11.283 -8.488 1.00 94.06 191 MET A CA 1
ATOM 1438 C C . MET A 1 191 ? 1.462 11.984 -7.492 1.00 94.06 191 MET A C 1
ATOM 1440 O O . MET A 1 191 ? 1.047 11.341 -6.529 1.00 94.06 191 MET A O 1
ATOM 1444 N N . ILE A 1 192 ? 1.067 13.240 -7.737 1.00 95.88 192 ILE A N 1
ATOM 1445 C CA . ILE A 1 192 ? 0.036 13.909 -6.936 1.00 95.88 192 ILE A CA 1
ATOM 1446 C C . ILE A 1 192 ? -1.268 13.097 -6.903 1.00 95.88 192 ILE A C 1
ATOM 1448 O O . ILE A 1 192 ? -1.857 12.928 -5.839 1.00 95.88 192 ILE A O 1
ATOM 1452 N N . LEU A 1 193 ? -1.647 12.462 -8.019 1.00 95.81 193 LEU A N 1
ATOM 1453 C CA . LEU A 1 193 ? -2.812 11.573 -8.084 1.00 95.81 193 LEU A CA 1
ATOM 1454 C C . LEU A 1 193 ? -2.631 10.346 -7.181 1.00 95.81 193 LEU A C 1
ATOM 1456 O O . LEU A 1 193 ? -3.585 9.864 -6.576 1.00 95.81 193 LEU A O 1
ATOM 1460 N N . GLY A 1 194 ? -1.395 9.862 -7.043 1.00 95.88 194 GLY A N 1
ATOM 1461 C CA . GLY A 1 194 ? -1.049 8.785 -6.121 1.00 95.88 194 GLY A CA 1
ATOM 1462 C C . GLY A 1 194 ? -1.193 9.169 -4.646 1.00 95.88 194 GLY A C 1
ATOM 1463 O O . GLY A 1 194 ? -1.415 8.283 -3.825 1.00 95.88 194 GLY A O 1
ATOM 1464 N N . THR A 1 195 ? -1.105 10.460 -4.300 1.00 96.06 195 THR A N 1
ATOM 1465 C CA . THR A 1 195 ? -1.345 10.949 -2.926 1.00 96.06 195 THR A CA 1
ATOM 1466 C C . THR A 1 195 ? -2.834 11.025 -2.582 1.00 96.06 195 THR A C 1
ATOM 1468 O O . THR A 1 195 ? -3.211 10.915 -1.419 1.00 96.06 195 THR A O 1
ATOM 1471 N N . GLU A 1 196 ? -3.699 11.158 -3.588 1.00 95.00 196 GLU A N 1
ATOM 1472 C CA . GLU A 1 196 ? -5.154 11.190 -3.409 1.00 95.00 196 GLU A CA 1
ATOM 1473 C C . GLU A 1 196 ? -5.787 9.795 -3.533 1.00 95.00 196 GLU A C 1
ATOM 1475 O O . GLU A 1 196 ? -6.856 9.533 -2.973 1.00 95.00 196 GLU A O 1
ATOM 1480 N N . PHE A 1 197 ? -5.121 8.872 -4.234 1.00 97.44 197 PHE A N 1
ATOM 1481 C CA . PHE A 1 197 ? -5.601 7.510 -4.428 1.00 97.44 197 PHE A CA 1
ATOM 1482 C C . PHE A 1 197 ? -5.438 6.668 -3.154 1.00 97.44 197 PHE A C 1
ATOM 1484 O O . PHE A 1 197 ? -4.345 6.205 -2.822 1.00 97.44 197 PHE A O 1
ATOM 1491 N N . GLN A 1 198 ? -6.553 6.440 -2.458 1.00 96.38 198 GLN A N 1
ATOM 1492 C CA . GLN A 1 198 ? -6.617 5.603 -1.260 1.00 96.38 198 GLN A CA 1
ATOM 1493 C C . GLN A 1 198 ? -6.638 4.112 -1.621 1.00 96.38 198 GLN A C 1
ATOM 1495 O O . GLN A 1 198 ? -7.462 3.653 -2.425 1.00 96.38 198 GLN A O 1
ATOM 1500 N N . LEU A 1 199 ? -5.744 3.353 -0.993 1.00 96.94 199 LEU A N 1
ATOM 1501 C CA . LEU A 1 199 ? -5.699 1.902 -1.107 1.00 96.94 199 LEU A CA 1
ATOM 1502 C C . LEU A 1 199 ? -6.744 1.251 -0.198 1.00 96.94 199 LEU A C 1
ATOM 1504 O O . LEU A 1 199 ? -7.137 1.794 0.836 1.00 96.94 199 LEU A O 1
ATOM 1508 N N . GLU A 1 200 ? -7.182 0.060 -0.591 1.00 94.38 200 GLU A N 1
ATOM 1509 C CA . GLU A 1 200 ? -8.065 -0.804 0.187 1.00 94.38 200 GLU A CA 1
ATOM 1510 C C . GLU A 1 200 ? -7.310 -2.038 0.705 1.00 94.38 200 GLU A C 1
ATOM 1512 O O . GLU A 1 200 ? -6.291 -2.435 0.129 1.00 94.38 200 GLU A O 1
ATOM 1517 N N . PRO A 1 201 ? -7.772 -2.654 1.810 1.00 92.69 201 PRO A N 1
ATOM 1518 C CA . PRO A 1 201 ? -7.193 -3.898 2.293 1.00 92.69 201 PRO A CA 1
ATOM 1519 C C . PRO A 1 201 ? -7.138 -4.958 1.189 1.00 92.69 201 PRO A C 1
ATOM 1521 O O . PRO A 1 201 ? -8.120 -5.201 0.489 1.00 92.69 201 PRO A O 1
ATOM 1524 N N . TYR A 1 202 ? -5.986 -5.612 1.092 1.00 92.44 202 TYR A N 1
ATOM 1525 C CA . TYR A 1 202 ? -5.593 -6.597 0.087 1.00 92.44 202 TYR A CA 1
ATOM 1526 C C . TYR A 1 202 ? -5.385 -6.065 -1.338 1.00 92.44 202 TYR A C 1
ATOM 1528 O O . TYR A 1 202 ? -5.228 -6.872 -2.257 1.00 92.44 202 TYR A O 1
ATOM 1536 N N . ASP A 1 203 ? -5.309 -4.746 -1.538 1.00 96.50 203 ASP A N 1
ATOM 1537 C CA . ASP A 1 203 ? -4.837 -4.192 -2.807 1.00 96.50 203 ASP A CA 1
ATOM 1538 C C . ASP A 1 203 ? -3.404 -4.652 -3.115 1.00 96.50 203 ASP A C 1
ATOM 1540 O O . ASP A 1 203 ? -2.536 -4.734 -2.236 1.00 96.50 203 ASP A O 1
ATOM 1544 N N . ILE A 1 204 ? -3.151 -4.908 -4.400 1.00 96.00 204 ILE A N 1
ATOM 1545 C CA . ILE A 1 204 ? -1.811 -5.178 -4.920 1.00 96.00 204 ILE A CA 1
ATOM 1546 C C . ILE A 1 204 ? -1.351 -3.956 -5.705 1.00 96.00 204 ILE A C 1
ATOM 1548 O O . ILE A 1 204 ? -1.908 -3.639 -6.756 1.00 96.00 204 ILE A O 1
ATOM 1552 N N . VAL A 1 205 ? -0.310 -3.297 -5.211 1.00 97.88 205 VAL A N 1
ATOM 1553 C CA . VAL A 1 205 ? 0.447 -2.284 -5.942 1.00 97.88 205 VAL A CA 1
ATOM 1554 C C . VAL A 1 205 ? 1.530 -2.999 -6.741 1.00 97.88 205 VAL A C 1
ATOM 1556 O O . VAL A 1 205 ? 2.383 -3.678 -6.173 1.00 97.88 205 VAL A O 1
ATOM 1559 N N . TYR A 1 206 ? 1.505 -2.865 -8.061 1.00 95.81 206 TYR A N 1
ATOM 1560 C CA . TYR A 1 206 ? 2.458 -3.511 -8.954 1.00 95.81 206 TYR A CA 1
ATOM 1561 C C . TYR A 1 206 ? 3.127 -2.485 -9.862 1.00 95.81 206 TYR A C 1
ATOM 1563 O O . TYR A 1 206 ? 2.449 -1.779 -10.605 1.00 95.81 206 TYR A O 1
ATOM 1571 N N . VAL A 1 207 ? 4.458 -2.431 -9.835 1.00 96.00 207 VAL A N 1
ATOM 1572 C CA . VAL A 1 207 ? 5.249 -1.578 -10.733 1.00 96.00 207 VAL A CA 1
ATOM 1573 C C . VAL A 1 207 ? 5.869 -2.441 -11.822 1.00 96.00 207 VAL A C 1
ATOM 1575 O O . VAL A 1 207 ? 6.646 -3.357 -11.542 1.00 96.00 207 VAL A O 1
ATOM 1578 N N . THR A 1 208 ? 5.528 -2.168 -13.080 1.00 90.31 208 THR A N 1
ATOM 1579 C CA . THR A 1 208 ? 6.082 -2.924 -14.206 1.00 90.31 208 THR A CA 1
ATOM 1580 C C . THR A 1 208 ? 7.558 -2.631 -14.421 1.00 90.31 208 THR A C 1
ATOM 1582 O O . THR A 1 208 ? 8.025 -1.517 -14.223 1.00 90.31 208 THR A O 1
ATOM 1585 N N . THR A 1 209 ? 8.281 -3.625 -14.924 1.00 83.75 209 THR A N 1
ATOM 1586 C CA . THR A 1 209 ? 9.652 -3.457 -15.406 1.00 83.75 209 THR A CA 1
ATOM 1587 C C . THR A 1 209 ? 9.679 -2.775 -16.769 1.00 83.75 209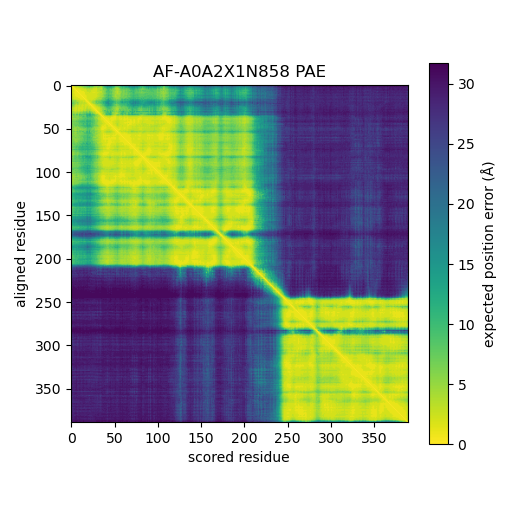 THR A C 1
ATOM 1589 O O . THR A 1 209 ? 8.953 -3.213 -17.675 1.00 83.75 209 THR A O 1
ATOM 1592 N N . ALA A 1 210 ? 10.575 -1.797 -16.933 1.00 76.31 210 ALA A N 1
ATOM 1593 C CA . ALA A 1 210 ? 10.901 -1.171 -18.208 1.00 76.31 210 ALA A CA 1
ATOM 1594 C C . ALA A 1 210 ? 11.246 -2.243 -19.254 1.00 76.31 210 ALA A C 1
ATOM 1596 O O . ALA A 1 210 ? 11.933 -3.222 -18.928 1.00 76.31 210 ALA A O 1
ATOM 1597 N N . PRO A 1 211 ? 10.826 -2.082 -20.523 1.00 61.34 211 PRO A N 1
ATOM 1598 C CA . PRO A 1 211 ? 11.099 -3.062 -21.576 1.00 61.34 211 PRO A CA 1
ATOM 1599 C C . PRO A 1 211 ? 12.582 -3.466 -21.699 1.00 61.34 211 PRO A C 1
ATOM 1601 O O . PRO A 1 211 ? 12.878 -4.619 -22.009 1.00 61.34 211 PRO A O 1
ATOM 1604 N N . LEU A 1 212 ? 13.516 -2.554 -21.396 1.00 55.06 212 LEU A N 1
ATOM 1605 C CA . LEU A 1 212 ? 14.966 -2.805 -21.413 1.00 55.06 212 LEU A CA 1
ATOM 1606 C C . LEU A 1 212 ? 15.481 -3.570 -20.178 1.00 55.06 212 LEU A C 1
ATOM 1608 O O . LEU A 1 212 ? 16.447 -4.326 -20.277 1.00 55.06 212 LEU A O 1
ATOM 1612 N N . ALA A 1 213 ? 14.828 -3.446 -19.023 1.00 50.31 213 ALA A N 1
ATOM 1613 C CA . ALA A 1 213 ? 15.291 -4.043 -17.774 1.00 50.31 213 ALA A CA 1
ATOM 1614 C C . ALA A 1 213 ? 14.854 -5.502 -17.565 1.00 50.31 213 ALA A C 1
ATOM 1616 O O . ALA A 1 213 ? 15.590 -6.283 -16.956 1.00 50.31 213 ALA A O 1
ATOM 1617 N N . ARG A 1 214 ? 13.729 -5.926 -18.166 1.00 53.28 214 ARG A N 1
ATOM 1618 C CA . ARG A 1 214 ? 13.357 -7.358 -18.234 1.00 53.28 214 ARG A CA 1
ATOM 1619 C C . ARG A 1 214 ? 14.453 -8.182 -18.912 1.00 53.28 214 ARG A C 1
ATOM 1621 O O . ARG A 1 214 ? 14.692 -9.324 -18.538 1.00 53.28 214 ARG A O 1
ATOM 1628 N N . TRP A 1 215 ? 15.154 -7.572 -19.867 1.00 39.19 215 TRP A N 1
ATOM 1629 C CA . TRP A 1 215 ? 16.290 -8.167 -20.562 1.00 39.19 215 TRP A CA 1
ATOM 1630 C C . TRP A 1 215 ? 17.549 -8.260 -19.692 1.00 39.19 215 TRP A C 1
ATOM 1632 O O . TRP A 1 215 ? 18.213 -9.294 -19.707 1.00 39.19 215 TRP A O 1
ATOM 1642 N N . ASN A 1 216 ? 17.854 -7.242 -18.882 1.00 43.84 216 ASN A N 1
ATOM 1643 C CA . ASN A 1 216 ? 19.029 -7.263 -18.000 1.00 43.84 216 ASN A CA 1
ATOM 1644 C C . ASN A 1 216 ? 18.928 -8.369 -16.924 1.00 43.84 216 ASN A C 1
ATOM 1646 O O . ASN A 1 216 ? 19.929 -8.990 -16.576 1.00 43.84 216 ASN A O 1
ATOM 1650 N N . ARG A 1 217 ? 17.704 -8.691 -16.474 1.00 50.53 217 ARG A N 1
ATOM 1651 C CA . ARG A 1 217 ? 17.403 -9.784 -15.527 1.00 50.53 217 ARG A CA 1
ATOM 1652 C C . ARG A 1 217 ? 17.584 -11.183 -16.133 1.00 50.53 217 ARG A C 1
ATOM 1654 O O . ARG A 1 217 ? 17.998 -12.106 -15.443 1.00 50.53 217 ARG A O 1
ATOM 1661 N N . VAL A 1 218 ? 17.325 -11.339 -17.433 1.00 49.72 218 VAL A N 1
ATOM 1662 C CA . VAL A 1 218 ? 17.643 -12.576 -18.170 1.00 49.72 218 VAL A CA 1
ATOM 1663 C C . VAL A 1 218 ? 19.160 -12.732 -18.327 1.00 49.72 218 VAL A C 1
ATOM 1665 O O . VAL A 1 218 ? 19.681 -13.827 -18.137 1.00 49.72 218 VAL A O 1
ATOM 1668 N N . ILE A 1 219 ? 19.888 -11.644 -18.605 1.00 43.91 219 ILE A N 1
ATOM 1669 C CA . ILE A 1 219 ? 21.356 -11.669 -18.704 1.00 43.91 219 ILE A CA 1
ATOM 1670 C C . ILE A 1 219 ? 22.006 -11.985 -17.349 1.00 43.91 219 ILE A C 1
ATOM 1672 O O . ILE A 1 219 ? 22.892 -12.835 -17.291 1.00 43.91 219 ILE A O 1
ATOM 1676 N N . SER A 1 220 ? 21.550 -11.385 -16.245 1.00 44.78 220 SER A N 1
ATOM 1677 C CA . SER A 1 220 ? 22.124 -11.629 -14.913 1.00 44.78 220 SER A CA 1
ATOM 1678 C C . SER A 1 220 ? 21.849 -13.030 -14.354 1.00 44.78 220 SER A C 1
ATOM 1680 O O . SER A 1 220 ? 22.597 -13.480 -13.495 1.00 44.78 220 SER A O 1
ATOM 1682 N N . LEU A 1 221 ? 20.844 -13.754 -14.858 1.00 41.41 221 LEU A N 1
ATOM 1683 C CA . LEU A 1 221 ? 20.639 -15.182 -14.564 1.00 41.41 221 LEU A CA 1
ATOM 1684 C C . LEU A 1 221 ? 21.585 -16.092 -15.370 1.00 41.41 221 LEU A C 1
ATOM 1686 O O . LEU A 1 221 ? 21.883 -17.210 -14.953 1.00 41.41 221 LEU A O 1
ATOM 1690 N N . LEU A 1 222 ? 22.099 -15.616 -16.507 1.00 43.72 222 LEU A N 1
ATOM 1691 C CA . LEU A 1 222 ? 23.084 -16.339 -17.314 1.00 43.72 222 LEU A CA 1
ATOM 1692 C C . LEU A 1 222 ? 24.516 -16.126 -16.799 1.00 43.72 222 LEU A C 1
ATOM 1694 O O . LEU A 1 222 ? 25.328 -17.042 -16.888 1.00 43.72 222 LEU A O 1
ATOM 1698 N N . VAL A 1 223 ? 24.824 -14.966 -16.208 1.00 48.97 223 VAL A N 1
ATOM 1699 C CA . VAL A 1 223 ? 26.189 -14.604 -15.773 1.00 48.97 223 VAL A CA 1
ATOM 1700 C C . VAL A 1 223 ? 26.774 -15.521 -14.678 1.00 48.97 223 VAL A C 1
ATOM 1702 O O . VAL A 1 223 ? 27.897 -15.968 -14.879 1.00 48.97 223 VAL A O 1
ATOM 1705 N N . PRO A 1 224 ? 26.081 -15.907 -13.583 1.00 42.41 224 PRO A N 1
ATOM 1706 C CA . PRO A 1 224 ? 26.635 -16.822 -12.575 1.00 42.41 224 PRO A CA 1
ATOM 1707 C C . PRO A 1 224 ? 26.849 -18.236 -13.114 1.00 42.41 224 PRO A C 1
ATOM 1709 O O . PRO A 1 224 ? 27.753 -18.937 -12.674 1.00 42.41 224 PRO A O 1
ATOM 1712 N N . THR A 1 225 ? 26.057 -18.642 -14.108 1.00 42.81 225 THR A N 1
ATOM 1713 C CA . THR A 1 225 ? 26.288 -19.890 -14.839 1.00 42.81 225 THR A CA 1
ATOM 1714 C C . THR A 1 225 ? 27.510 -19.751 -15.742 1.00 42.81 225 THR A C 1
ATOM 1716 O O . THR A 1 225 ? 28.283 -20.685 -15.844 1.00 42.81 225 THR A O 1
ATOM 1719 N N . ILE A 1 226 ? 27.748 -18.583 -16.344 1.00 45.19 226 ILE A N 1
ATOM 1720 C CA . ILE A 1 226 ? 28.942 -18.321 -17.157 1.00 45.19 226 ILE A CA 1
ATOM 1721 C C . ILE A 1 226 ? 30.201 -18.243 -16.284 1.00 45.19 226 ILE A C 1
ATOM 1723 O O . ILE A 1 226 ? 31.194 -18.838 -16.671 1.00 45.19 226 ILE A O 1
ATOM 1727 N N . SER A 1 227 ? 30.165 -17.614 -15.105 1.00 41.38 227 SER A N 1
ATOM 1728 C CA . SER A 1 227 ? 31.300 -17.539 -14.167 1.00 41.38 227 SER A CA 1
ATOM 1729 C C . SER A 1 227 ? 31.537 -18.849 -13.406 1.00 41.38 227 SER A C 1
ATOM 1731 O O . SER A 1 227 ? 32.672 -19.283 -13.297 1.00 41.38 227 SER A O 1
ATOM 1733 N N . GLY A 1 228 ? 30.484 -19.544 -12.961 1.00 39.31 228 GLY A N 1
ATOM 1734 C CA . GLY A 1 228 ? 30.600 -20.863 -12.326 1.00 39.31 228 GLY A CA 1
ATOM 1735 C C . GLY A 1 228 ? 30.986 -21.971 -13.309 1.00 39.31 228 GLY A C 1
ATOM 1736 O O . GLY A 1 228 ? 31.712 -22.893 -12.948 1.00 39.31 228 GLY A O 1
ATOM 1737 N N . VAL A 1 229 ? 30.574 -21.862 -14.579 1.00 43.56 229 VAL A N 1
ATOM 1738 C CA . VAL A 1 229 ? 31.150 -22.663 -15.665 1.00 43.56 229 VAL A CA 1
ATOM 1739 C C . VAL A 1 229 ? 32.578 -22.198 -15.934 1.00 43.56 229 VAL A C 1
ATOM 1741 O O . VAL A 1 229 ? 33.407 -23.070 -16.097 1.00 43.56 229 VAL A O 1
ATOM 1744 N N . HIS A 1 230 ? 32.934 -20.910 -15.902 1.00 41.12 230 HIS A N 1
ATOM 1745 C CA . HIS A 1 230 ? 34.327 -20.458 -16.080 1.00 41.12 230 HIS A CA 1
ATOM 1746 C C . HIS A 1 230 ? 35.277 -21.044 -15.017 1.00 41.12 230 HIS A C 1
ATOM 1748 O O . HIS A 1 230 ? 36.320 -21.574 -15.390 1.00 41.12 230 HIS A O 1
ATOM 1754 N N . ASP A 1 231 ? 34.869 -21.077 -13.743 1.00 41.19 231 ASP A N 1
ATOM 1755 C CA . ASP A 1 231 ? 35.690 -21.574 -12.627 1.00 41.19 231 ASP A CA 1
ATOM 1756 C C . ASP A 1 231 ? 35.717 -23.117 -12.522 1.00 41.19 231 ASP A C 1
ATOM 1758 O O . ASP A 1 231 ? 36.709 -23.694 -12.082 1.00 41.19 231 ASP A O 1
ATOM 1762 N N . LEU A 1 232 ? 34.665 -23.824 -12.970 1.00 38.12 232 LEU A N 1
ATOM 1763 C CA . LEU A 1 232 ? 34.646 -25.301 -13.044 1.00 38.12 232 LEU A CA 1
ATOM 1764 C C . LEU A 1 232 ? 35.148 -25.863 -14.392 1.00 38.12 232 LEU A C 1
ATOM 1766 O O . LEU A 1 232 ? 35.519 -27.040 -14.473 1.00 38.12 232 LEU A O 1
ATOM 1770 N N . THR A 1 233 ? 35.182 -25.055 -15.460 1.00 41.56 233 THR A N 1
ATOM 1771 C CA . THR A 1 233 ? 35.710 -25.459 -16.780 1.00 41.56 233 THR A CA 1
ATOM 1772 C C . THR A 1 233 ? 37.189 -25.180 -16.973 1.00 41.56 233 THR A C 1
ATOM 1774 O O . THR A 1 233 ? 37.772 -25.838 -17.837 1.00 41.56 233 THR A O 1
ATOM 1777 N N . GLU A 1 234 ? 37.829 -24.338 -16.155 1.00 45.12 234 GLU A N 1
ATOM 1778 C CA . GLU A 1 234 ? 39.289 -24.193 -16.216 1.00 45.12 234 GLU A CA 1
ATOM 1779 C C . GLU A 1 234 ? 40.033 -25.492 -15.861 1.00 45.12 234 GLU A C 1
ATOM 1781 O O . GLU A 1 234 ? 41.106 -25.737 -16.412 1.00 45.12 234 GLU A O 1
ATOM 1786 N N . THR A 1 235 ? 39.443 -26.397 -15.068 1.00 39.78 235 THR A N 1
ATOM 1787 C CA . THR A 1 235 ? 40.159 -27.600 -14.596 1.00 39.78 235 THR A CA 1
ATOM 1788 C C . THR A 1 235 ? 39.773 -28.911 -15.296 1.00 39.78 235 THR A C 1
ATOM 1790 O O . THR A 1 235 ? 40.537 -29.868 -15.228 1.00 39.78 235 THR A O 1
ATOM 1793 N N . SER A 1 236 ? 38.624 -29.011 -15.983 1.00 35.72 236 SER A N 1
ATOM 1794 C CA . SER A 1 236 ? 38.124 -30.326 -16.458 1.00 35.72 236 SER A CA 1
ATOM 1795 C C . SER A 1 236 ? 37.643 -30.405 -17.912 1.00 35.72 236 SER A C 1
ATOM 1797 O O . SER A 1 236 ? 37.433 -31.505 -18.424 1.00 35.72 236 SER A O 1
ATOM 1799 N N . ARG A 1 237 ? 37.518 -29.281 -18.631 1.00 36.00 237 ARG A N 1
ATOM 1800 C CA . ARG A 1 237 ? 36.928 -29.254 -19.985 1.00 36.00 237 ARG A CA 1
ATOM 1801 C C . ARG A 1 237 ? 37.916 -28.821 -21.075 1.00 36.00 237 ARG A C 1
ATOM 1803 O O . ARG A 1 237 ? 37.521 -28.253 -22.084 1.00 36.00 237 ARG A O 1
ATOM 1810 N N . TRP A 1 238 ? 39.198 -29.135 -20.895 1.00 38.75 238 TRP A N 1
ATOM 1811 C CA . TRP A 1 238 ? 40.251 -28.890 -21.889 1.00 38.75 238 TRP A CA 1
ATOM 1812 C C . TRP A 1 238 ? 40.331 -29.946 -23.007 1.00 38.75 238 TRP A C 1
ATOM 1814 O O . TRP A 1 238 ? 41.013 -29.712 -23.998 1.00 38.75 238 TRP A O 1
ATOM 1824 N N . ILE A 1 239 ? 39.653 -31.099 -22.898 1.00 37.84 239 ILE A N 1
ATOM 1825 C CA . ILE A 1 239 ? 40.051 -32.273 -23.702 1.00 37.84 239 ILE A CA 1
ATOM 1826 C C . ILE A 1 239 ? 39.062 -32.695 -24.815 1.00 37.84 239 ILE A C 1
ATOM 1828 O O . ILE A 1 239 ? 39.518 -33.341 -25.751 1.00 37.84 239 ILE A O 1
ATOM 1832 N N . GLN A 1 240 ? 37.758 -32.347 -24.831 1.00 35.44 240 GLN A N 1
ATOM 1833 C CA . GLN A 1 240 ? 36.831 -33.032 -25.777 1.00 35.44 240 GLN A CA 1
ATOM 1834 C C . GLN A 1 240 ? 35.686 -32.249 -26.467 1.00 35.44 240 GLN A C 1
ATOM 1836 O O . GLN A 1 240 ? 34.813 -32.880 -27.056 1.00 35.44 240 GLN A O 1
ATOM 1841 N N . THR A 1 241 ? 35.632 -30.909 -26.501 1.00 31.22 241 THR A N 1
ATOM 1842 C CA . THR A 1 241 ? 34.549 -30.222 -27.265 1.00 31.22 241 THR A CA 1
ATOM 1843 C C . THR A 1 241 ? 35.017 -29.014 -28.079 1.00 31.22 241 THR A C 1
ATOM 1845 O O . THR A 1 241 ? 34.414 -27.947 -28.038 1.00 31.22 241 THR A O 1
ATOM 1848 N N . MET A 1 242 ? 36.079 -29.182 -28.870 1.00 32.97 242 MET A N 1
ATOM 1849 C CA . MET A 1 242 ? 36.396 -28.275 -29.982 1.00 32.97 242 MET A CA 1
ATOM 1850 C C . MET A 1 242 ? 35.568 -28.628 -31.231 1.00 32.97 242 MET A C 1
ATOM 1852 O O . MET A 1 242 ? 36.094 -29.118 -32.226 1.00 32.97 242 MET A O 1
ATOM 1856 N N . ALA A 1 243 ? 34.265 -28.352 -31.194 1.00 34.12 243 ALA A N 1
ATOM 1857 C CA . ALA A 1 243 ? 33.451 -28.213 -32.402 1.00 34.12 243 ALA A CA 1
ATOM 1858 C C . ALA A 1 243 ? 32.922 -26.771 -32.437 1.00 34.12 243 ALA A C 1
ATOM 1860 O O . ALA A 1 243 ? 32.036 -26.383 -31.683 1.00 34.12 243 ALA A O 1
ATOM 1861 N N . GLN A 1 244 ? 33.592 -25.970 -33.260 1.00 43.25 244 GLN A N 1
ATOM 1862 C CA . GLN A 1 244 ? 33.542 -24.515 -33.379 1.00 43.25 244 GLN A CA 1
ATOM 1863 C C . GLN A 1 244 ? 32.138 -23.971 -33.706 1.00 43.25 244 GLN A C 1
ATOM 1865 O O . GLN A 1 244 ? 31.592 -24.275 -34.765 1.00 43.25 244 GLN A O 1
ATOM 1870 N N . LEU A 1 245 ? 31.605 -23.057 -32.885 1.00 49.50 245 LEU A N 1
ATOM 1871 C CA . LEU A 1 245 ? 30.643 -22.054 -33.364 1.00 49.50 245 LEU A CA 1
ATOM 1872 C C . LEU A 1 245 ? 31.418 -21.040 -34.219 1.00 49.50 245 LEU A C 1
ATOM 1874 O O . LEU A 1 245 ? 31.905 -20.028 -33.726 1.00 49.50 245 LEU A O 1
ATOM 1878 N N . LYS A 1 246 ? 31.603 -21.359 -35.502 1.00 67.19 246 LYS A N 1
ATOM 1879 C CA . LYS A 1 246 ? 32.264 -20.488 -36.482 1.00 67.19 246 LYS A CA 1
ATOM 1880 C C . LYS A 1 246 ? 31.231 -19.583 -37.150 1.00 67.19 246 LYS A C 1
ATOM 1882 O O . LYS A 1 246 ? 30.318 -20.076 -37.807 1.00 67.19 246 LYS A O 1
ATOM 1887 N N . PHE A 1 247 ? 31.396 -18.267 -37.027 1.00 80.75 247 PHE A N 1
ATOM 1888 C CA . PHE A 1 247 ? 30.637 -17.297 -37.818 1.00 80.75 247 PHE A CA 1
ATOM 1889 C C . PHE A 1 247 ? 31.240 -17.221 -39.225 1.00 80.75 247 PHE A C 1
ATOM 1891 O O . PHE A 1 247 ? 32.341 -16.702 -39.407 1.00 80.75 247 PHE A O 1
ATOM 1898 N N . ASN A 1 248 ? 30.527 -17.728 -40.229 1.00 87.88 248 ASN A N 1
ATOM 1899 C CA . ASN A 1 248 ? 30.992 -17.742 -41.619 1.00 87.88 248 ASN A CA 1
ATOM 1900 C C . ASN A 1 248 ? 30.501 -16.520 -42.403 1.00 87.88 248 ASN A C 1
ATOM 1902 O O . ASN A 1 248 ? 30.953 -16.269 -43.523 1.00 87.88 248 ASN A O 1
ATOM 1906 N N . SER A 1 249 ? 29.586 -15.736 -41.829 1.00 94.38 249 SER A N 1
ATOM 1907 C CA . SER A 1 249 ? 28.998 -14.574 -42.481 1.00 94.38 249 SER A CA 1
ATOM 1908 C C . SER A 1 249 ? 28.651 -13.445 -41.501 1.00 94.38 249 SER A C 1
ATOM 1910 O O . SER A 1 249 ? 28.056 -13.671 -40.450 1.00 94.38 249 SER A O 1
ATOM 1912 N N . ILE A 1 250 ? 29.011 -12.207 -41.865 1.00 96.19 250 ILE A N 1
ATOM 1913 C CA . ILE A 1 250 ? 28.761 -10.991 -41.074 1.00 96.19 250 ILE A CA 1
ATOM 1914 C C . ILE A 1 250 ? 28.037 -9.934 -41.917 1.00 96.19 250 ILE A C 1
ATOM 1916 O O . ILE A 1 250 ? 28.449 -9.633 -43.042 1.00 96.19 250 ILE A O 1
ATOM 1920 N N . LEU A 1 251 ? 26.992 -9.326 -41.358 1.00 96.75 251 LEU A N 1
ATOM 1921 C CA . LEU A 1 251 ? 26.278 -8.197 -41.952 1.00 96.75 251 LEU A CA 1
ATOM 1922 C C . LEU A 1 251 ? 26.489 -6.921 -41.134 1.00 96.75 251 LEU A C 1
ATOM 1924 O O . LEU A 1 251 ? 26.125 -6.864 -39.967 1.00 96.75 251 LEU A O 1
ATOM 1928 N N . VAL A 1 252 ? 27.042 -5.877 -41.745 1.00 97.12 252 VAL A N 1
ATOM 1929 C CA . VAL A 1 252 ? 27.291 -4.580 -41.100 1.00 97.12 252 VAL A CA 1
ATOM 1930 C C . VAL A 1 252 ? 26.162 -3.596 -41.426 1.00 97.12 252 VAL A C 1
ATOM 1932 O O . VAL A 1 252 ? 25.838 -3.384 -42.594 1.00 97.12 252 VAL A O 1
ATOM 1935 N N . VAL A 1 253 ? 25.576 -2.959 -40.412 1.00 94.88 253 VAL A N 1
ATOM 1936 C CA . VAL A 1 253 ? 24.386 -2.104 -40.546 1.00 94.88 253 VAL A CA 1
ATOM 1937 C C . VAL A 1 253 ? 24.630 -0.716 -39.944 1.00 94.88 253 VAL A C 1
ATOM 1939 O O . VAL A 1 253 ? 25.216 -0.588 -38.874 1.00 94.88 253 VAL A O 1
ATOM 1942 N N . CYS A 1 254 ? 24.197 0.337 -40.644 1.00 91.25 254 CYS A N 1
ATOM 1943 C CA . CYS A 1 254 ? 24.205 1.732 -40.163 1.00 91.25 254 CYS A CA 1
ATOM 1944 C C . CYS A 1 254 ? 22.962 2.486 -40.691 1.00 91.25 254 CYS A C 1
ATOM 1946 O O . CYS A 1 254 ? 22.033 1.820 -41.127 1.00 91.25 254 CYS A O 1
ATOM 1948 N N . THR A 1 255 ? 22.937 3.832 -40.702 1.00 85.69 255 THR A N 1
ATOM 1949 C CA . THR A 1 255 ? 21.767 4.642 -41.133 1.00 85.69 255 THR A CA 1
ATOM 1950 C C . THR A 1 255 ? 21.577 4.824 -42.645 1.00 85.69 255 THR A C 1
ATOM 1952 O O . THR A 1 255 ? 20.441 4.773 -43.104 1.00 85.69 255 THR A O 1
ATOM 1955 N N . GLY A 1 256 ? 22.643 5.016 -43.441 1.00 80.19 256 GLY A N 1
ATOM 1956 C CA . GLY A 1 256 ? 22.524 5.286 -44.895 1.00 80.19 256 GLY A CA 1
ATOM 1957 C C . GLY A 1 256 ? 23.298 4.359 -45.846 1.00 80.19 256 GLY A C 1
ATOM 1958 O O . GLY A 1 256 ? 23.205 4.525 -47.054 1.00 80.19 256 GLY A O 1
ATOM 1959 N N . ASN A 1 257 ? 24.084 3.404 -45.331 1.00 84.94 257 ASN A N 1
ATOM 1960 C CA . ASN A 1 257 ? 24.984 2.515 -46.100 1.00 84.94 257 ASN A CA 1
ATOM 1961 C C . ASN A 1 257 ? 25.937 3.207 -47.092 1.00 84.94 257 ASN A C 1
ATOM 1963 O O . ASN A 1 257 ? 26.291 2.622 -48.111 1.00 84.94 257 ASN A O 1
ATOM 1967 N N . ILE A 1 258 ? 26.391 4.418 -46.764 1.00 85.19 258 ILE A N 1
ATOM 1968 C CA . ILE A 1 258 ? 27.358 5.176 -47.577 1.00 85.19 258 ILE A CA 1
ATOM 1969 C C . ILE A 1 258 ? 28.612 5.618 -46.802 1.00 85.19 258 ILE A C 1
ATOM 1971 O O . ILE A 1 258 ? 29.659 5.758 -47.419 1.00 85.19 258 ILE A O 1
ATOM 1975 N N . CYS A 1 259 ? 28.556 5.753 -45.467 1.00 89.25 259 CYS A N 1
ATOM 1976 C CA . CYS A 1 259 ? 29.704 6.184 -44.645 1.00 89.25 259 CYS A CA 1
ATOM 1977 C C . CYS A 1 259 ? 30.270 5.045 -43.772 1.00 89.25 259 CYS A C 1
ATOM 1979 O O . CYS A 1 259 ? 31.289 4.444 -44.095 1.00 89.25 259 CYS A O 1
ATOM 1981 N N . ARG A 1 260 ? 29.584 4.701 -42.671 1.00 95.06 260 ARG A N 1
ATOM 1982 C CA . ARG A 1 260 ? 30.109 3.815 -41.610 1.00 95.06 260 ARG A CA 1
ATOM 1983 C C . ARG A 1 260 ? 30.150 2.336 -41.985 1.00 95.06 260 ARG A C 1
ATOM 1985 O O . ARG A 1 260 ? 31.182 1.683 -41.856 1.00 95.06 260 ARG A O 1
ATOM 1992 N N . SER A 1 261 ? 29.020 1.783 -42.431 1.00 94.00 261 SER A N 1
ATOM 1993 C CA . SER A 1 261 ? 28.928 0.348 -42.727 1.00 94.00 261 SER A CA 1
ATOM 1994 C C . SER A 1 261 ? 29.771 -0.119 -43.923 1.00 94.00 261 SER A C 1
ATOM 1996 O O . SER A 1 261 ? 30.294 -1.229 -43.827 1.00 94.00 261 SER A O 1
ATOM 1998 N N . PRO A 1 262 ? 30.006 0.681 -44.987 1.00 94.56 262 PRO A N 1
ATOM 1999 C CA . PRO A 1 262 ? 30.953 0.309 -46.040 1.00 94.56 262 PRO A CA 1
ATOM 2000 C C . PRO A 1 262 ? 32.395 0.215 -45.529 1.00 94.56 262 PRO A C 1
ATOM 2002 O O . PRO A 1 262 ? 33.079 -0.763 -45.823 1.00 94.56 262 PRO A O 1
ATOM 2005 N N . ILE A 1 263 ? 32.842 1.173 -44.708 1.00 96.31 263 ILE A N 1
ATOM 2006 C CA . ILE A 1 263 ? 34.176 1.141 -44.086 1.00 96.31 263 ILE A CA 1
ATOM 2007 C C . I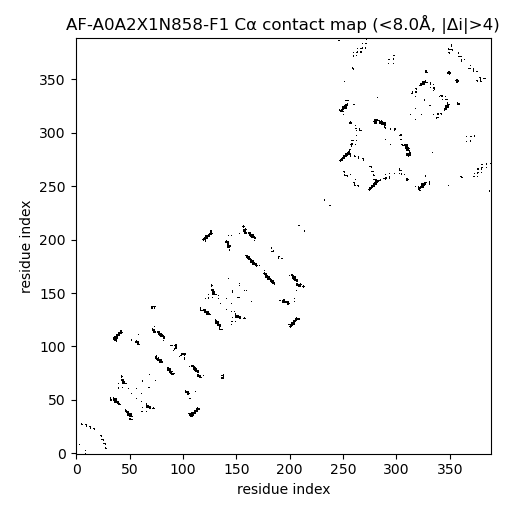LE A 1 263 ? 34.309 -0.094 -43.185 1.00 96.31 263 ILE A C 1
ATOM 2009 O O . ILE A 1 263 ? 35.235 -0.889 -43.357 1.00 96.31 263 ILE A O 1
ATOM 2013 N N . GLY A 1 264 ? 33.344 -0.313 -42.284 1.00 96.81 264 GLY A N 1
ATOM 2014 C CA . GLY A 1 264 ? 33.328 -1.481 -41.399 1.00 96.81 264 GLY A CA 1
ATOM 2015 C C . GLY A 1 264 ? 33.339 -2.816 -42.156 1.00 96.81 264 GLY A C 1
ATOM 2016 O O . GLY A 1 264 ? 34.071 -3.732 -41.782 1.00 96.81 264 GLY A O 1
ATOM 2017 N N . GLU A 1 265 ? 32.594 -2.919 -43.263 1.00 96.50 265 GLU A N 1
ATOM 2018 C CA . GLU A 1 265 ? 32.608 -4.086 -44.153 1.00 96.50 265 GLU A CA 1
ATOM 2019 C C . GLU A 1 265 ? 34.014 -4.362 -44.702 1.00 96.50 265 GLU A C 1
ATOM 2021 O O . GLU A 1 265 ? 34.485 -5.499 -44.637 1.00 96.50 265 GLU A O 1
ATOM 2026 N N . ARG A 1 266 ? 34.696 -3.347 -45.249 1.00 96.06 266 ARG A N 1
ATOM 2027 C CA . ARG A 1 266 ? 36.020 -3.525 -45.867 1.00 96.06 266 ARG A CA 1
ATOM 2028 C C . ARG A 1 266 ? 37.104 -3.827 -44.837 1.00 96.06 266 ARG A C 1
ATOM 2030 O O . ARG A 1 266 ? 37.933 -4.705 -45.080 1.00 96.06 266 ARG A O 1
ATOM 2037 N N . LEU A 1 267 ? 37.052 -3.180 -43.674 1.00 97.00 267 LEU A N 1
ATOM 2038 C CA . LEU A 1 267 ? 37.966 -3.446 -42.563 1.00 97.00 267 LEU A CA 1
ATOM 2039 C C . LEU A 1 267 ? 37.857 -4.887 -42.056 1.00 97.00 267 LEU A C 1
ATOM 2041 O O . LEU A 1 267 ? 38.885 -5.525 -41.821 1.00 97.00 267 LEU A O 1
ATOM 2045 N N . LEU A 1 268 ? 36.633 -5.408 -41.918 1.00 95.75 268 LEU A N 1
ATOM 2046 C CA . LEU A 1 268 ? 36.403 -6.794 -41.511 1.00 95.75 268 LEU A CA 1
ATOM 2047 C C . LEU A 1 268 ? 36.782 -7.786 -42.613 1.00 95.75 268 LEU A C 1
ATOM 2049 O O . LEU A 1 268 ? 37.428 -8.779 -42.304 1.00 95.75 268 LEU A O 1
ATOM 2053 N N . ARG A 1 269 ? 36.481 -7.516 -43.894 1.00 94.19 269 ARG A N 1
ATOM 2054 C CA . ARG A 1 269 ? 36.933 -8.379 -45.008 1.00 94.19 269 ARG A CA 1
ATOM 2055 C C . ARG A 1 269 ? 38.448 -8.534 -45.054 1.00 94.19 269 ARG A C 1
ATOM 2057 O O . ARG A 1 269 ? 38.933 -9.641 -45.255 1.00 94.19 269 ARG A O 1
ATOM 2064 N N . LYS A 1 270 ? 39.187 -7.435 -44.865 1.00 93.12 270 LYS A N 1
ATOM 2065 C CA . LYS A 1 270 ? 40.658 -7.444 -44.850 1.00 93.12 270 LYS A CA 1
ATOM 2066 C C . LYS A 1 270 ? 41.206 -8.311 -43.712 1.00 93.12 270 LYS A C 1
ATOM 2068 O O . LYS A 1 270 ? 42.225 -8.966 -43.882 1.00 93.12 270 LYS A O 1
ATOM 2073 N N . ARG A 1 271 ? 40.528 -8.315 -42.560 1.00 92.50 271 ARG A N 1
ATOM 2074 C CA . ARG A 1 271 ? 40.952 -9.033 -41.347 1.00 92.50 271 ARG A CA 1
ATOM 2075 C C . ARG A 1 271 ? 40.438 -10.476 -41.272 1.00 92.50 271 ARG A C 1
ATOM 2077 O O . ARG A 1 271 ? 41.043 -11.291 -40.587 1.00 92.50 271 ARG A O 1
ATOM 2084 N N . LEU A 1 272 ? 39.345 -10.793 -41.965 1.00 91.56 272 LEU A N 1
ATOM 2085 C CA . LEU A 1 272 ? 38.666 -12.091 -41.946 1.00 91.56 272 LEU A CA 1
ATOM 2086 C C . LEU A 1 272 ? 38.427 -12.596 -43.385 1.00 91.56 272 LEU A C 1
ATOM 2088 O O . LEU A 1 272 ? 37.280 -12.648 -43.835 1.00 91.56 272 LEU A O 1
ATOM 2092 N N . PRO A 1 273 ? 39.481 -12.987 -44.130 1.00 86.62 273 PRO A N 1
ATOM 2093 C CA . PRO A 1 273 ? 39.369 -13.338 -45.551 1.00 86.62 273 PRO A CA 1
ATOM 2094 C C . PRO A 1 273 ? 38.498 -14.578 -45.825 1.00 86.62 273 PRO A C 1
ATOM 2096 O O . PRO A 1 273 ? 37.994 -14.736 -46.933 1.00 86.62 273 PRO A O 1
ATOM 2099 N N . GLY A 1 274 ? 38.286 -15.440 -44.823 1.00 85.25 274 GLY A N 1
ATOM 2100 C CA . GLY A 1 274 ? 37.412 -16.617 -44.912 1.00 85.25 274 GLY A CA 1
ATOM 2101 C C . GLY A 1 274 ? 35.941 -16.365 -44.555 1.00 85.25 274 GLY A C 1
ATOM 2102 O O . GLY A 1 274 ? 35.145 -17.297 -44.612 1.00 85.25 274 GLY A O 1
ATOM 2103 N N . VAL A 1 275 ? 35.570 -15.138 -44.171 1.00 91.38 275 VAL A N 1
ATOM 2104 C CA . VAL A 1 275 ? 34.219 -14.797 -43.698 1.00 91.38 275 VAL A CA 1
ATOM 2105 C C . VAL A 1 275 ? 33.502 -13.930 -44.729 1.00 91.38 275 VAL A C 1
ATOM 2107 O O . VAL A 1 275 ? 34.011 -12.910 -45.201 1.00 91.38 275 VAL A O 1
ATOM 2110 N N . LYS A 1 276 ? 32.263 -14.293 -45.065 1.00 94.31 276 LYS A N 1
ATOM 2111 C CA . LYS A 1 276 ? 31.409 -13.508 -45.960 1.00 94.31 276 LYS A CA 1
ATOM 2112 C C . LYS A 1 276 ? 30.918 -12.247 -45.248 1.00 94.31 276 LYS A C 1
ATOM 2114 O O . LYS A 1 276 ? 29.891 -12.273 -44.577 1.00 94.31 276 LYS A O 1
ATOM 2119 N N . VAL A 1 277 ? 31.600 -11.120 -45.443 1.00 94.94 277 VAL A N 1
ATOM 2120 C CA . VAL A 1 277 ? 31.176 -9.824 -44.879 1.00 94.94 277 VAL A CA 1
ATOM 2121 C C . VAL A 1 277 ? 30.458 -8.971 -45.928 1.00 94.94 277 VAL A C 1
ATOM 2123 O O . VAL A 1 277 ? 30.971 -8.802 -47.040 1.00 94.94 277 VAL A O 1
ATOM 2126 N N . LYS A 1 278 ? 29.288 -8.415 -45.603 1.00 95.00 278 LYS A N 1
ATOM 2127 C CA . LYS A 1 278 ? 28.517 -7.457 -46.428 1.00 95.00 278 LYS A CA 1
ATOM 2128 C C . LYS A 1 278 ? 27.924 -6.352 -45.546 1.00 95.00 278 LYS A C 1
ATOM 2130 O O . LYS A 1 2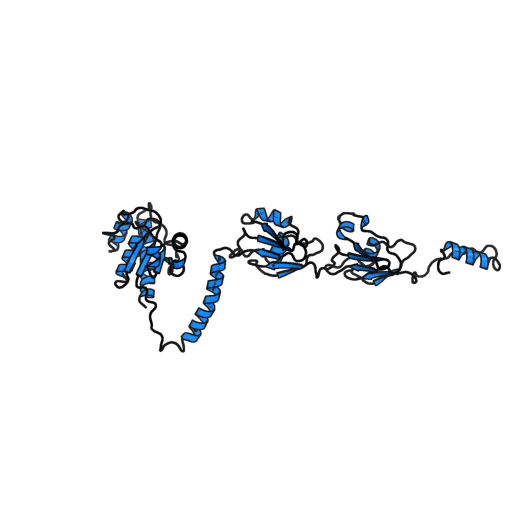78 ? 27.949 -6.469 -44.327 1.00 95.00 278 LYS A O 1
ATOM 2135 N N . SER A 1 279 ? 27.362 -5.311 -46.154 1.00 92.19 279 SER A N 1
ATOM 2136 C CA . SER A 1 279 ? 26.665 -4.223 -45.466 1.00 92.19 279 SER A CA 1
ATOM 2137 C C . SER A 1 279 ? 25.296 -3.919 -46.080 1.00 92.19 279 SER A C 1
ATOM 2139 O O . SER A 1 279 ? 25.071 -4.167 -47.269 1.00 92.19 279 SER A O 1
ATOM 2141 N N . ALA A 1 280 ? 24.368 -3.433 -45.250 1.00 88.62 280 ALA A N 1
ATOM 2142 C CA . ALA A 1 280 ? 23.000 -3.077 -45.639 1.00 88.62 280 ALA A CA 1
ATOM 2143 C C . ALA A 1 280 ? 22.370 -2.056 -44.670 1.00 88.62 280 ALA A C 1
ATOM 2145 O O . ALA A 1 280 ? 22.945 -1.754 -43.623 1.00 88.62 280 ALA A O 1
ATOM 2146 N N . VAL A 1 281 ? 21.198 -1.506 -45.015 1.00 78.81 281 VAL A N 1
ATOM 2147 C CA . VAL A 1 281 ? 20.552 -0.430 -44.239 1.00 78.81 281 VAL A CA 1
ATOM 2148 C C . VAL A 1 281 ? 19.033 -0.309 -44.379 1.00 78.81 281 VAL A C 1
ATOM 2150 O O . VAL A 1 281 ? 18.441 -0.791 -45.340 1.00 78.81 281 VAL A O 1
ATOM 2153 N N . PHE A 1 282 ? 18.416 0.386 -43.424 1.00 68.25 282 PHE A N 1
ATOM 2154 C CA . PHE A 1 282 ? 16.996 0.718 -43.329 1.00 68.25 282 PHE A CA 1
ATOM 2155 C C . PHE A 1 282 ? 16.534 1.826 -44.290 1.00 68.25 282 PHE A C 1
ATOM 2157 O O . PHE A 1 282 ? 15.529 1.641 -44.980 1.00 68.25 282 PHE A O 1
ATOM 2164 N N . MET A 1 283 ? 17.253 2.958 -44.353 1.00 59.81 283 MET A N 1
ATOM 2165 C CA . MET A 1 283 ? 16.905 4.117 -45.192 1.00 59.81 283 MET A CA 1
ATOM 2166 C C . MET A 1 283 ? 17.651 4.103 -46.532 1.00 59.81 283 MET A C 1
ATOM 2168 O O . MET A 1 283 ? 18.829 3.762 -46.619 1.00 59.81 283 MET A O 1
ATOM 2172 N N . VAL A 1 284 ? 16.930 4.435 -47.604 1.00 55.00 284 VAL A N 1
ATOM 2173 C CA . VAL A 1 284 ? 17.331 4.191 -48.996 1.00 55.00 284 VAL A CA 1
ATOM 2174 C C . VAL A 1 284 ? 18.194 5.326 -49.553 1.00 55.00 284 VAL A C 1
ATOM 2176 O O . VAL A 1 284 ? 17.695 6.413 -49.810 1.00 55.00 284 VAL A O 1
ATOM 2179 N N . TRP A 1 285 ? 19.441 4.988 -49.884 1.00 56.09 285 TRP A N 1
ATOM 2180 C CA . TRP A 1 285 ? 20.157 5.484 -51.068 1.00 56.09 285 TRP A CA 1
ATOM 2181 C C . TRP A 1 285 ? 20.604 4.268 -51.896 1.00 56.09 285 TRP A C 1
ATOM 2183 O O . TRP A 1 285 ? 21.785 3.941 -52.012 1.00 56.09 285 TRP A O 1
ATOM 2193 N N . VAL A 1 286 ? 19.636 3.489 -52.391 1.00 57.66 286 VAL A N 1
ATOM 2194 C CA . VAL A 1 286 ? 19.916 2.247 -53.131 1.00 57.66 286 VAL A CA 1
ATOM 2195 C C . VAL A 1 286 ? 20.745 2.579 -54.378 1.00 57.66 286 VAL A C 1
ATOM 2197 O O . VAL A 1 286 ? 20.414 3.505 -55.114 1.00 57.66 286 VAL A O 1
ATOM 2200 N N . LYS A 1 287 ? 21.833 1.826 -54.596 1.00 59.03 287 LYS A N 1
ATOM 2201 C CA . LYS A 1 287 ? 22.833 2.027 -55.668 1.00 59.03 287 LYS A CA 1
ATOM 2202 C C . LYS A 1 287 ? 23.676 3.311 -55.590 1.00 59.03 287 LYS A C 1
ATOM 2204 O O . LYS A 1 287 ? 24.384 3.598 -56.550 1.00 59.03 287 LYS A O 1
ATOM 2209 N N . HIS A 1 288 ? 23.659 4.056 -54.485 1.00 71.25 288 HIS A N 1
ATOM 2210 C CA . HIS A 1 288 ? 24.637 5.135 -54.311 1.00 71.25 288 HIS A CA 1
ATOM 2211 C C . HIS A 1 288 ? 26.022 4.564 -53.972 1.00 71.25 288 HIS A C 1
ATOM 2213 O O . HIS A 1 288 ? 26.095 3.555 -53.252 1.00 71.25 288 HIS A O 1
ATOM 2219 N N . PRO A 1 289 ? 27.105 5.172 -54.493 1.00 82.25 289 PRO A N 1
ATOM 2220 C CA . PRO A 1 289 ? 28.462 4.842 -54.076 1.00 82.25 289 PRO A CA 1
ATOM 2221 C C . PRO A 1 289 ? 28.676 5.212 -52.601 1.00 82.25 289 PRO A C 1
ATOM 2223 O O . PRO A 1 289 ? 27.827 5.846 -51.970 1.00 82.25 289 PRO A O 1
ATOM 2226 N N . ALA A 1 290 ? 29.814 4.800 -52.040 1.00 85.69 290 ALA A N 1
ATOM 2227 C CA . ALA A 1 290 ? 30.235 5.318 -50.743 1.00 85.69 290 ALA A CA 1
ATOM 2228 C C . ALA A 1 290 ? 30.355 6.854 -50.791 1.00 85.69 290 ALA A C 1
ATOM 2230 O O . ALA A 1 290 ? 30.643 7.428 -51.841 1.00 85.69 290 ALA A O 1
ATOM 2231 N N . ASP A 1 291 ? 30.111 7.500 -49.655 1.00 91.38 291 ASP A N 1
ATOM 2232 C CA . ASP A 1 291 ? 30.292 8.941 -49.491 1.00 91.38 291 ASP A CA 1
ATOM 2233 C C . ASP A 1 291 ? 31.739 9.337 -49.831 1.00 91.38 291 ASP A C 1
ATOM 2235 O O . ASP A 1 291 ? 32.670 8.610 -49.482 1.00 91.38 291 ASP A O 1
ATOM 2239 N N . ALA A 1 292 ? 31.929 10.460 -50.532 1.00 90.75 292 ALA A N 1
ATOM 2240 C CA . ALA A 1 292 ? 33.243 10.857 -51.041 1.00 90.75 292 ALA A CA 1
ATOM 2241 C C . ALA A 1 292 ? 34.258 11.062 -49.906 1.00 90.75 292 ALA A C 1
ATOM 2243 O O . ALA A 1 292 ? 35.349 10.506 -49.958 1.00 90.75 292 ALA A O 1
ATOM 2244 N N . THR A 1 293 ? 33.867 11.745 -48.825 1.00 91.25 293 THR A N 1
ATOM 2245 C CA . THR A 1 293 ? 34.742 11.961 -47.664 1.00 91.25 293 THR A CA 1
ATOM 2246 C C . THR A 1 293 ? 35.043 10.649 -46.940 1.00 91.25 293 THR A C 1
ATOM 2248 O O . THR A 1 293 ? 36.179 10.416 -46.530 1.00 91.25 293 THR A O 1
ATOM 2251 N N . ALA A 1 294 ? 34.060 9.747 -46.830 1.00 92.06 294 ALA A N 1
ATOM 2252 C CA . ALA A 1 294 ? 34.292 8.399 -46.307 1.00 92.06 294 ALA A CA 1
ATOM 2253 C C . ALA A 1 294 ? 35.286 7.595 -47.164 1.00 92.06 294 ALA A C 1
ATOM 2255 O O . ALA A 1 294 ? 36.111 6.862 -46.616 1.00 92.06 294 ALA A O 1
ATOM 2256 N N . ALA A 1 295 ? 35.198 7.712 -48.492 1.00 92.44 295 ALA A N 1
ATOM 2257 C CA . ALA A 1 295 ? 36.094 7.044 -49.429 1.00 92.44 295 ALA A CA 1
ATOM 2258 C C . ALA A 1 295 ? 37.515 7.617 -49.366 1.00 92.44 295 ALA A C 1
ATOM 2260 O O . ALA A 1 295 ? 38.457 6.830 -49.308 1.00 92.44 295 ALA A O 1
ATOM 2261 N N . ASP A 1 296 ? 37.662 8.941 -49.295 1.00 93.69 296 ASP A N 1
ATOM 2262 C CA . ASP A 1 296 ? 38.957 9.621 -49.187 1.00 93.69 296 ASP A CA 1
ATOM 2263 C C . ASP A 1 296 ? 39.673 9.251 -47.883 1.00 93.69 296 ASP A C 1
ATOM 2265 O O . ASP A 1 296 ? 40.832 8.836 -47.898 1.00 93.69 296 ASP A O 1
ATOM 2269 N N . VAL A 1 297 ? 38.966 9.313 -46.747 1.00 94.25 297 VAL A N 1
ATOM 2270 C CA . VAL A 1 297 ? 39.516 8.906 -45.445 1.00 94.25 297 VAL A CA 1
ATOM 2271 C C . VAL A 1 297 ? 39.913 7.430 -45.462 1.00 94.25 297 VAL A C 1
ATOM 2273 O O . VAL A 1 297 ? 41.033 7.087 -45.095 1.00 94.25 297 VAL A O 1
ATOM 2276 N N . ALA A 1 298 ? 39.048 6.537 -45.950 1.00 93.81 298 ALA A N 1
ATOM 2277 C CA . ALA A 1 298 ? 39.386 5.118 -46.036 1.00 93.81 298 ALA A CA 1
ATOM 2278 C C . ALA A 1 298 ? 40.597 4.859 -46.955 1.00 93.81 298 ALA A C 1
ATOM 2280 O O . ALA A 1 298 ? 41.454 4.037 -46.620 1.00 93.81 298 ALA A O 1
ATOM 2281 N N . ALA A 1 299 ? 40.703 5.578 -48.076 1.00 94.56 299 ALA A N 1
ATOM 2282 C CA . ALA A 1 299 ? 41.817 5.468 -49.013 1.00 94.56 299 ALA A CA 1
ATOM 2283 C C . ALA A 1 299 ? 43.143 5.928 -48.389 1.00 94.56 299 ALA A C 1
ATOM 2285 O O . ALA A 1 299 ? 44.149 5.235 -48.553 1.00 94.56 299 ALA A O 1
ATOM 2286 N N . ASN A 1 300 ? 43.132 7.013 -47.604 1.00 94.62 300 ASN A N 1
ATOM 2287 C CA . ASN A 1 300 ? 44.305 7.496 -46.862 1.00 94.62 300 ASN A CA 1
ATOM 2288 C C . ASN A 1 300 ? 44.849 6.453 -45.871 1.00 94.62 300 ASN A C 1
ATOM 2290 O O . ASN A 1 300 ? 46.051 6.399 -45.626 1.00 94.62 300 ASN A O 1
ATOM 2294 N N . HIS A 1 301 ? 43.985 5.567 -45.367 1.00 94.62 301 HIS A N 1
ATOM 2295 C CA . HIS A 1 301 ? 44.355 4.439 -44.502 1.00 94.62 301 HIS A CA 1
ATOM 2296 C C . HIS A 1 301 ? 44.505 3.098 -45.244 1.00 94.62 301 HIS A C 1
ATOM 2298 O O . HIS A 1 301 ? 44.546 2.022 -44.637 1.00 94.62 301 HIS A O 1
ATOM 2304 N N . GLY A 1 302 ? 44.582 3.125 -46.577 1.00 93.12 302 GLY A N 1
ATOM 2305 C CA . GLY A 1 302 ? 44.816 1.939 -47.403 1.00 93.12 302 GLY A CA 1
ATOM 2306 C C . GLY A 1 302 ? 43.630 0.968 -47.475 1.00 93.12 302 GLY A C 1
ATOM 2307 O O . GLY A 1 302 ? 43.827 -0.252 -47.559 1.00 93.12 302 GLY A O 1
ATOM 2308 N N . VAL A 1 303 ? 42.396 1.481 -47.416 1.00 94.06 303 VAL A N 1
ATOM 2309 C CA . VAL A 1 303 ? 41.144 0.721 -47.551 1.00 94.06 303 VAL A CA 1
ATOM 2310 C C . VAL A 1 303 ? 40.302 1.287 -48.700 1.00 94.06 303 VAL A C 1
ATOM 2312 O O . VAL A 1 303 ? 39.731 2.364 -48.599 1.00 94.06 303 VAL A O 1
ATOM 2315 N N . SER A 1 304 ? 40.160 0.528 -49.792 1.00 93.94 304 SER A N 1
ATOM 2316 C CA . SER A 1 304 ? 39.307 0.932 -50.922 1.00 93.94 304 SER A CA 1
ATOM 2317 C C . SER A 1 304 ? 37.829 0.588 -50.688 1.00 93.94 304 SER A C 1
ATOM 2319 O O . SER A 1 304 ? 37.477 -0.560 -50.382 1.00 93.94 304 SER A O 1
ATOM 2321 N N . LEU A 1 305 ? 36.953 1.580 -50.893 1.00 92.56 305 LEU A N 1
ATOM 2322 C CA . LEU A 1 305 ? 35.493 1.417 -50.925 1.00 92.56 305 LEU A CA 1
ATOM 2323 C C . LEU A 1 305 ? 34.941 1.228 -52.353 1.00 92.56 305 LEU A C 1
ATOM 2325 O O . LEU A 1 305 ? 33.725 1.170 -52.536 1.00 92.56 305 LEU A O 1
ATOM 2329 N N . GLU A 1 306 ? 35.807 1.097 -53.361 1.00 90.25 306 GLU A N 1
ATOM 2330 C CA . GLU A 1 306 ? 35.415 0.976 -54.767 1.00 90.25 306 GLU A CA 1
ATOM 2331 C C . GLU A 1 306 ? 34.475 -0.219 -55.016 1.00 90.25 306 GLU A C 1
ATOM 2333 O O . GLU A 1 306 ? 34.576 -1.285 -54.387 1.00 90.25 306 GLU A O 1
ATOM 2338 N N . GLY A 1 307 ? 33.499 -0.024 -55.907 1.00 85.75 307 GLY A N 1
ATOM 2339 C CA . GLY A 1 307 ? 32.462 -1.012 -56.213 1.00 85.75 307 GLY A CA 1
ATOM 2340 C C . GLY A 1 307 ? 31.437 -1.223 -55.092 1.00 85.75 307 GLY A C 1
ATOM 2341 O O . GLY A 1 307 ? 30.611 -2.136 -55.180 1.00 85.75 307 GLY A O 1
ATOM 2342 N N . HIS A 1 308 ? 31.475 -0.417 -54.021 1.00 88.94 308 HIS A N 1
ATOM 2343 C CA . HIS A 1 308 ? 30.394 -0.378 -53.040 1.00 88.94 308 HIS A CA 1
ATOM 2344 C C . HIS A 1 308 ? 29.127 0.212 -53.661 1.00 88.94 308 HIS A C 1
ATOM 2346 O O . HIS A 1 308 ? 29.175 1.199 -54.389 1.00 88.94 308 HIS A O 1
ATOM 2352 N N . ALA A 1 309 ? 27.987 -0.386 -53.335 1.00 83.19 309 ALA A N 1
ATOM 2353 C CA . ALA A 1 309 ? 26.683 0.104 -53.741 1.00 83.19 309 ALA A CA 1
ATOM 2354 C C . ALA A 1 309 ? 25.707 -0.102 -52.588 1.00 83.19 309 ALA A C 1
ATOM 2356 O O . ALA A 1 309 ? 25.589 -1.226 -52.089 1.00 83.19 309 ALA A O 1
ATOM 2357 N N . GLY A 1 310 ? 25.005 0.966 -52.203 1.00 81.50 310 GLY A N 1
ATOM 2358 C CA . GLY A 1 310 ? 24.022 0.951 -51.123 1.00 81.50 310 GLY A CA 1
ATOM 2359 C C . GLY A 1 310 ? 22.947 -0.130 -51.303 1.00 81.50 310 GLY A C 1
ATOM 2360 O O . GLY A 1 310 ? 22.339 -0.234 -52.376 1.00 81.50 310 GLY A O 1
ATOM 2361 N N . ARG A 1 311 ? 22.689 -0.928 -50.255 1.00 85.50 311 ARG A N 1
ATOM 2362 C CA . ARG A 1 311 ? 21.709 -2.035 -50.246 1.00 85.50 311 ARG A CA 1
ATOM 2363 C C . ARG A 1 311 ? 20.704 -1.892 -49.112 1.00 85.50 311 ARG A C 1
ATOM 2365 O O . ARG A 1 311 ? 21.076 -1.659 -47.965 1.00 85.50 311 ARG A O 1
ATOM 2372 N N . LYS A 1 312 ? 19.427 -2.125 -49.421 1.00 87.44 312 LYS A N 1
ATOM 2373 C CA . LYS A 1 312 ? 18.365 -2.171 -48.413 1.00 87.44 312 LYS A CA 1
ATOM 2374 C C . LYS A 1 312 ? 18.430 -3.481 -47.624 1.00 87.44 312 LYS A C 1
ATOM 2376 O O . LYS A 1 312 ? 18.540 -4.556 -48.213 1.00 87.44 312 LYS A O 1
ATOM 2381 N N . LEU A 1 313 ? 18.345 -3.383 -46.302 1.00 89.94 313 LEU A N 1
ATOM 2382 C CA . LEU A 1 313 ? 18.217 -4.519 -45.403 1.00 89.94 313 LEU A CA 1
ATOM 2383 C C . LEU A 1 313 ? 16.823 -5.136 -45.561 1.00 89.94 313 LEU A C 1
ATOM 2385 O O . LEU A 1 313 ? 15.812 -4.436 -45.516 1.00 89.94 313 LEU A O 1
ATOM 2389 N N . THR A 1 314 ? 16.773 -6.455 -45.727 1.00 91.38 314 THR A N 1
ATOM 2390 C CA . THR A 1 314 ? 15.534 -7.242 -45.725 1.00 91.38 314 THR A CA 1
ATOM 2391 C C . THR A 1 314 ? 15.590 -8.283 -44.612 1.00 91.38 314 THR A C 1
ATOM 2393 O O . THR A 1 314 ? 16.677 -8.679 -44.186 1.00 91.38 314 THR A O 1
ATOM 2396 N N . ALA A 1 315 ? 14.428 -8.756 -44.154 1.00 91.19 315 ALA A N 1
ATOM 2397 C CA . ALA A 1 315 ? 14.358 -9.803 -43.133 1.00 91.19 315 ALA A CA 1
ATOM 2398 C C . ALA A 1 315 ? 15.064 -11.095 -43.584 1.00 91.19 315 ALA A C 1
ATOM 2400 O O . ALA A 1 315 ? 15.809 -11.705 -42.823 1.00 91.19 315 ALA A O 1
ATOM 2401 N N . GLU A 1 316 ? 14.897 -11.472 -44.855 1.00 92.06 316 GLU A N 1
ATOM 2402 C CA . GLU A 1 316 ? 15.587 -12.618 -45.455 1.00 92.06 316 GLU A CA 1
ATOM 2403 C C . GLU A 1 316 ? 17.108 -12.444 -45.442 1.00 92.06 316 GLU A C 1
ATOM 2405 O O . GLU A 1 316 ? 17.833 -13.357 -45.049 1.00 92.06 316 GLU A O 1
ATOM 2410 N N . MET A 1 317 ? 17.598 -11.252 -45.802 1.00 90.75 317 MET A N 1
ATOM 2411 C CA . MET A 1 317 ? 19.022 -10.954 -45.725 1.00 90.75 317 MET A CA 1
ATOM 2412 C C . MET A 1 317 ? 19.516 -11.117 -44.291 1.00 90.75 317 MET A C 1
ATOM 2414 O O . MET A 1 317 ? 20.470 -11.850 -44.084 1.00 90.75 317 MET A O 1
ATOM 2418 N N . ALA A 1 318 ? 18.851 -10.505 -43.310 1.00 92.56 318 ALA A N 1
ATOM 2419 C CA . ALA A 1 318 ? 19.247 -10.585 -41.906 1.00 92.56 318 ALA A CA 1
ATOM 2420 C C . ALA A 1 318 ? 19.288 -12.035 -41.380 1.00 92.56 318 ALA A C 1
ATOM 2422 O O . ALA A 1 318 ? 20.203 -12.407 -40.642 1.00 92.56 318 ALA A O 1
ATOM 2423 N N . ARG A 1 319 ? 18.341 -12.888 -41.794 1.00 91.12 319 ARG A N 1
ATOM 2424 C CA . ARG A 1 319 ? 18.342 -14.314 -41.435 1.00 91.12 319 ARG A CA 1
ATOM 2425 C C . ARG A 1 319 ? 19.551 -15.068 -41.983 1.00 91.12 319 ARG A C 1
ATOM 2427 O O . ARG A 1 319 ? 20.089 -15.900 -41.260 1.00 91.12 319 ARG A O 1
ATOM 2434 N N . ASN A 1 320 ? 20.000 -14.738 -43.191 1.00 93.44 320 ASN A N 1
ATOM 2435 C CA . ASN A 1 320 ? 21.063 -15.447 -43.911 1.00 93.44 320 ASN A CA 1
ATOM 2436 C C . ASN A 1 320 ? 22.500 -15.095 -43.472 1.00 93.44 320 ASN A C 1
ATOM 2438 O O . ASN A 1 320 ? 23.443 -15.590 -44.090 1.00 93.44 320 ASN A O 1
ATOM 2442 N N . TYR A 1 321 ? 22.685 -14.235 -42.462 1.00 94.75 321 TYR A N 1
ATOM 2443 C CA . TYR A 1 321 ? 24.000 -13.956 -41.866 1.00 94.75 321 TYR A CA 1
ATOM 2444 C C . TYR A 1 321 ? 24.089 -14.485 -40.440 1.00 94.75 321 TYR A C 1
ATOM 2446 O O . TYR A 1 321 ? 23.121 -14.393 -39.689 1.00 94.75 321 TYR A O 1
ATOM 2454 N N . ASP A 1 322 ? 25.251 -14.997 -40.050 1.00 92.06 322 ASP A N 1
ATOM 2455 C CA . ASP A 1 322 ? 25.469 -15.599 -38.730 1.00 92.06 322 ASP A CA 1
ATOM 2456 C C . ASP A 1 322 ? 25.624 -14.541 -37.630 1.00 92.06 322 ASP A C 1
ATOM 2458 O O . ASP A 1 322 ? 25.265 -14.794 -36.484 1.00 92.06 322 ASP A O 1
ATOM 2462 N N . LEU A 1 323 ? 26.125 -13.351 -37.983 1.00 94.12 323 LEU A N 1
ATOM 2463 C CA . LEU A 1 323 ? 26.323 -12.210 -37.088 1.00 94.12 323 LEU A CA 1
ATOM 2464 C C . LEU A 1 323 ? 25.936 -10.898 -37.784 1.00 94.12 323 LEU A C 1
ATOM 2466 O O . LEU A 1 323 ? 26.272 -10.672 -38.947 1.00 94.12 323 LEU A O 1
ATOM 2470 N N . ILE A 1 324 ? 25.266 -10.004 -37.062 1.00 96.75 324 ILE A N 1
ATOM 2471 C CA . ILE A 1 324 ? 24.894 -8.664 -37.522 1.00 96.75 324 ILE A CA 1
ATOM 2472 C C . ILE A 1 324 ? 25.543 -7.630 -36.599 1.00 96.75 324 ILE A C 1
ATOM 2474 O O . ILE A 1 324 ? 25.392 -7.701 -35.382 1.00 96.75 324 ILE A O 1
ATOM 2478 N N . LEU A 1 325 ? 26.258 -6.661 -37.170 1.00 97.38 325 LEU A N 1
ATOM 2479 C CA . LEU A 1 325 ? 26.977 -5.618 -36.439 1.00 97.38 325 LEU A CA 1
ATOM 2480 C C . LEU A 1 325 ? 26.403 -4.240 -36.761 1.00 97.38 325 LEU A C 1
ATOM 2482 O O . LEU A 1 325 ? 26.512 -3.770 -37.894 1.00 97.38 325 LEU A O 1
ATOM 2486 N N . ALA A 1 326 ? 25.807 -3.594 -35.766 1.00 96.81 326 ALA A N 1
ATOM 2487 C CA . ALA A 1 326 ? 25.111 -2.319 -35.895 1.00 96.81 326 ALA A CA 1
ATOM 2488 C C . ALA A 1 326 ? 25.922 -1.163 -35.282 1.00 96.81 326 ALA A C 1
ATOM 2490 O O . ALA A 1 326 ? 26.631 -1.368 -34.301 1.00 96.81 326 ALA A O 1
ATOM 2491 N N . MET A 1 327 ? 25.847 0.049 -35.836 1.00 96.31 327 MET A N 1
ATOM 2492 C CA . MET A 1 327 ? 26.665 1.174 -35.343 1.00 96.31 327 MET A CA 1
ATOM 2493 C C . MET A 1 327 ? 26.134 1.785 -34.040 1.00 96.31 327 MET A C 1
ATOM 2495 O O . MET A 1 327 ? 26.931 2.210 -33.208 1.00 96.31 327 MET A O 1
ATOM 2499 N N . GLU A 1 328 ? 24.814 1.805 -33.861 1.00 94.69 328 GLU A N 1
ATOM 2500 C CA . GLU A 1 328 ? 24.115 2.414 -32.721 1.00 94.69 328 GLU A CA 1
ATOM 2501 C C . GLU A 1 328 ? 23.013 1.475 -32.204 1.00 94.69 328 GLU A C 1
ATOM 2503 O O . GLU A 1 328 ? 22.513 0.614 -32.939 1.00 94.69 328 GLU A O 1
ATOM 2508 N N . SER A 1 329 ? 22.594 1.638 -30.948 1.00 91.38 329 SER A N 1
ATOM 2509 C CA . SER A 1 329 ? 21.544 0.809 -30.335 1.00 91.38 329 SER A CA 1
ATOM 2510 C C . SER A 1 329 ? 20.201 0.960 -31.053 1.00 91.38 329 SER A C 1
ATOM 2512 O O . SER A 1 329 ? 19.440 -0.005 -31.158 1.00 91.38 329 SER A O 1
ATOM 2514 N N . GLU A 1 330 ? 19.936 2.136 -31.628 1.00 92.25 330 GLU A N 1
ATOM 2515 C CA . GLU A 1 330 ? 18.754 2.370 -32.459 1.00 92.25 330 GLU A CA 1
ATOM 2516 C C . GLU A 1 330 ? 18.739 1.457 -33.696 1.00 92.25 330 GLU A C 1
ATOM 2518 O O . GLU A 1 330 ? 17.704 0.883 -34.033 1.00 92.25 330 GLU A O 1
ATOM 2523 N N . HIS A 1 331 ? 19.890 1.218 -34.335 1.00 94.06 331 HIS A N 1
ATOM 2524 C CA . HIS A 1 331 ? 19.972 0.288 -35.467 1.00 94.06 331 HIS A CA 1
ATOM 2525 C C . HIS A 1 331 ? 19.663 -1.146 -35.039 1.00 94.06 331 HIS A C 1
ATOM 2527 O O . HIS A 1 331 ? 19.029 -1.874 -35.796 1.00 94.06 331 HIS A O 1
ATOM 2533 N N . ILE A 1 332 ? 20.053 -1.564 -33.828 1.00 91.00 332 ILE A N 1
ATOM 2534 C CA . ILE A 1 332 ? 19.679 -2.885 -33.293 1.00 91.00 332 ILE A CA 1
ATOM 2535 C C . ILE A 1 332 ? 18.158 -2.983 -33.145 1.00 91.00 332 ILE A C 1
ATOM 2537 O O . ILE A 1 332 ? 17.567 -3.989 -33.551 1.00 91.00 332 ILE A O 1
ATOM 2541 N N . ALA A 1 333 ? 17.514 -1.943 -32.609 1.00 89.94 333 ALA A N 1
ATOM 2542 C CA . ALA A 1 333 ? 16.058 -1.885 -32.498 1.00 89.94 333 ALA A CA 1
ATOM 2543 C C . ALA A 1 333 ? 15.386 -1.957 -33.880 1.00 89.94 333 ALA A C 1
ATOM 2545 O O . ALA A 1 333 ? 14.455 -2.739 -34.072 1.00 89.94 333 ALA A O 1
ATOM 2546 N N . GLN A 1 334 ? 15.916 -1.235 -34.869 1.00 90.38 334 GLN A N 1
ATOM 2547 C CA . GLN A 1 334 ? 15.419 -1.260 -36.245 1.00 90.38 334 GLN A CA 1
ATOM 2548 C C . GLN A 1 334 ? 15.615 -2.637 -36.917 1.00 90.38 334 GLN A C 1
ATOM 2550 O O . GLN A 1 334 ? 14.692 -3.119 -37.575 1.00 90.38 334 GLN A O 1
ATOM 2555 N N . VAL A 1 335 ? 16.759 -3.324 -36.727 1.00 90.88 335 VAL A N 1
ATOM 2556 C CA . VAL A 1 335 ? 16.959 -4.707 -37.232 1.00 90.88 335 VAL A CA 1
ATOM 2557 C C . VAL A 1 335 ? 15.906 -5.624 -36.613 1.00 90.88 335 VAL A C 1
ATOM 2559 O O . VAL A 1 335 ? 15.275 -6.410 -37.316 1.00 90.88 335 VAL A O 1
ATOM 2562 N N . THR A 1 336 ? 15.699 -5.495 -35.303 1.00 89.25 336 THR A N 1
ATOM 2563 C CA . THR A 1 336 ? 14.774 -6.334 -34.530 1.00 89.25 336 THR A CA 1
ATOM 2564 C C . THR A 1 336 ? 13.324 -6.116 -34.948 1.00 89.25 336 THR A C 1
ATOM 2566 O O . THR A 1 336 ? 12.556 -7.069 -34.983 1.00 89.25 336 THR A O 1
ATOM 2569 N N . ALA A 1 337 ? 12.950 -4.892 -35.323 1.00 90.50 337 ALA A N 1
ATOM 2570 C CA . ALA A 1 337 ? 11.622 -4.604 -35.855 1.00 90.50 337 ALA A CA 1
ATOM 2571 C C . ALA A 1 337 ? 11.363 -5.288 -37.213 1.00 90.50 337 ALA A C 1
ATOM 2573 O O . ALA A 1 337 ? 10.228 -5.654 -37.504 1.00 90.50 337 ALA A O 1
ATOM 2574 N N . ILE A 1 338 ? 12.401 -5.477 -38.040 1.00 87.31 338 ILE A N 1
ATOM 2575 C CA . ILE A 1 338 ? 12.293 -6.128 -39.359 1.00 87.31 338 ILE A CA 1
ATOM 2576 C C . ILE A 1 338 ? 12.358 -7.657 -39.253 1.00 87.31 338 ILE A C 1
ATOM 2578 O O . ILE A 1 338 ? 11.656 -8.353 -39.986 1.00 87.31 338 ILE A O 1
ATOM 2582 N N . ALA A 1 339 ? 13.226 -8.176 -38.387 1.00 90.56 339 ALA A N 1
ATOM 2583 C CA . ALA A 1 339 ? 13.444 -9.605 -38.187 1.00 90.56 339 ALA A CA 1
ATOM 2584 C C . ALA A 1 339 ? 13.687 -9.891 -36.694 1.00 90.56 339 ALA A C 1
ATOM 2586 O O . ALA A 1 339 ? 14.838 -9.944 -36.256 1.00 90.56 339 ALA A O 1
ATOM 2587 N N . PRO A 1 340 ? 12.635 -10.053 -35.875 1.00 90.81 340 PRO A N 1
ATOM 2588 C CA . PRO A 1 340 ? 12.782 -10.276 -34.435 1.00 90.81 340 PRO A CA 1
ATOM 2589 C C . PRO A 1 340 ? 13.684 -11.471 -34.085 1.00 90.81 340 PRO A C 1
ATOM 2591 O O . PRO A 1 340 ? 14.435 -11.432 -33.109 1.00 90.81 340 PRO A O 1
ATOM 2594 N N . GLU A 1 341 ? 13.669 -12.511 -34.922 1.00 84.44 341 GLU A N 1
ATOM 2595 C CA . GLU A 1 341 ? 14.417 -13.757 -34.754 1.00 84.44 341 GLU A CA 1
ATOM 2596 C C . GLU A 1 341 ? 15.944 -13.585 -34.794 1.00 84.44 341 GLU A C 1
ATOM 2598 O O . GLU A 1 341 ? 16.673 -14.441 -34.294 1.00 84.44 341 GLU A O 1
ATOM 2603 N N . VAL A 1 342 ? 16.458 -12.483 -35.354 1.00 87.75 342 VAL A N 1
ATOM 2604 C CA . VAL A 1 342 ? 17.910 -12.261 -35.474 1.00 87.75 342 VAL A CA 1
ATOM 2605 C C . VAL A 1 342 ? 18.493 -11.453 -34.314 1.00 87.75 342 VAL A C 1
ATOM 2607 O O . VAL A 1 342 ? 19.704 -11.256 -34.267 1.00 87.75 342 VAL A O 1
ATOM 2610 N N . ARG A 1 343 ? 17.684 -11.006 -33.340 1.00 89.69 343 ARG A N 1
ATOM 2611 C CA . ARG A 1 343 ? 18.163 -10.177 -32.216 1.00 89.69 343 ARG A CA 1
ATOM 2612 C C . ARG A 1 343 ? 19.314 -10.821 -31.442 1.00 89.69 343 ARG A C 1
ATOM 2614 O O . ARG A 1 343 ? 20.235 -10.107 -31.046 1.00 89.69 343 ARG A O 1
ATOM 2621 N N . GLY A 1 344 ? 19.270 -12.142 -31.247 1.00 78.94 344 GLY A N 1
ATOM 2622 C CA . GLY A 1 344 ? 20.302 -12.903 -30.531 1.00 78.94 344 GLY A CA 1
ATOM 2623 C C . GLY A 1 344 ? 21.665 -12.920 -31.229 1.00 78.94 344 GLY A C 1
ATOM 2624 O O . GLY A 1 344 ? 22.676 -13.155 -30.580 1.00 78.94 344 GLY A O 1
ATOM 2625 N N . LYS A 1 345 ? 21.696 -12.609 -32.530 1.00 87.75 345 LYS A N 1
ATOM 2626 C CA . LYS A 1 345 ? 22.910 -12.496 -33.346 1.00 87.75 345 LYS A CA 1
ATOM 2627 C C . LYS A 1 345 ? 23.186 -11.070 -33.834 1.00 87.75 345 LYS A C 1
ATOM 2629 O O . LYS A 1 345 ? 24.002 -10.887 -34.729 1.00 87.75 345 LYS A O 1
ATOM 2634 N N . THR A 1 346 ? 22.527 -10.062 -33.256 1.00 91.44 346 THR A N 1
ATOM 2635 C CA . THR A 1 346 ? 22.759 -8.642 -33.562 1.00 91.44 346 THR A CA 1
ATOM 2636 C C . THR A 1 346 ? 23.464 -7.960 -32.393 1.00 91.44 346 THR A C 1
ATOM 2638 O O . THR A 1 346 ? 22.953 -7.951 -31.272 1.00 91.44 346 THR A O 1
ATOM 2641 N N . MET A 1 347 ? 24.630 -7.373 -32.656 1.00 93.12 347 MET A N 1
ATOM 2642 C CA . MET A 1 347 ? 25.501 -6.737 -31.662 1.00 93.12 347 MET A CA 1
ATOM 2643 C C . MET A 1 347 ? 25.977 -5.362 -32.144 1.00 93.12 347 MET A C 1
ATOM 2645 O O . MET A 1 347 ? 25.860 -5.042 -33.327 1.00 93.12 347 MET A O 1
ATOM 2649 N N . LEU A 1 348 ? 26.525 -4.542 -31.242 1.00 96.69 348 LEU A N 1
ATOM 2650 C CA . LEU A 1 348 ? 27.156 -3.283 -31.638 1.00 96.69 348 LEU A CA 1
ATOM 2651 C C . LEU A 1 348 ? 28.488 -3.552 -32.348 1.00 96.69 348 LEU A C 1
ATOM 2653 O O . LEU A 1 348 ? 29.269 -4.408 -31.938 1.00 96.69 348 LEU A O 1
ATOM 2657 N N . PHE A 1 349 ? 28.792 -2.784 -33.390 1.00 97.12 349 PHE A N 1
ATOM 2658 C CA . PHE A 1 349 ? 30.080 -2.855 -34.072 1.00 97.12 349 PHE A CA 1
ATOM 2659 C C . PHE A 1 349 ? 31.208 -2.490 -33.099 1.00 97.12 349 PHE A C 1
ATOM 2661 O O . PHE A 1 349 ? 32.212 -3.188 -33.042 1.00 97.12 349 PHE A O 1
ATOM 2668 N N . GLY A 1 350 ? 31.016 -1.472 -32.256 1.00 94.06 350 GLY A N 1
ATOM 2669 C CA . GLY A 1 350 ? 31.961 -1.084 -31.209 1.00 94.06 350 GLY A CA 1
ATOM 2670 C C . GLY A 1 350 ? 31.835 -1.862 -29.895 1.00 94.06 350 GLY A C 1
ATOM 2671 O O . GLY A 1 350 ? 32.334 -1.377 -28.891 1.00 94.06 350 GLY A O 1
ATOM 2672 N N . GLN A 1 351 ? 31.203 -3.047 -29.856 1.00 92.06 351 GLN A N 1
ATOM 2673 C CA . GLN A 1 351 ? 30.918 -3.806 -28.617 1.00 92.06 351 GLN A CA 1
ATOM 2674 C C . GLN A 1 351 ? 32.099 -3.906 -27.629 1.00 92.06 351 GLN A C 1
ATOM 2676 O O . GLN A 1 351 ? 31.886 -3.941 -26.417 1.00 92.06 351 GLN A O 1
ATOM 2681 N N . TRP A 1 352 ? 33.319 -3.986 -28.160 1.00 89.69 352 TRP A N 1
ATOM 2682 C CA . TRP A 1 352 ? 34.567 -4.203 -27.422 1.00 89.69 352 TRP A CA 1
ATOM 2683 C C . TRP A 1 352 ? 35.343 -2.919 -27.109 1.00 89.69 352 TRP A C 1
ATOM 2685 O O . TRP A 1 352 ? 36.441 -2.993 -26.566 1.00 89.69 352 TRP A O 1
ATOM 2695 N N . LEU A 1 353 ? 34.806 -1.760 -27.483 1.00 88.44 353 LEU A N 1
ATOM 2696 C CA . LEU A 1 353 ? 35.361 -0.453 -27.155 1.00 88.44 353 LEU A CA 1
ATOM 2697 C C . LEU A 1 353 ? 34.716 0.087 -25.871 1.00 88.44 353 LEU A C 1
ATOM 2699 O O . LEU A 1 353 ? 33.607 -0.308 -25.511 1.00 88.44 353 LEU A O 1
ATOM 2703 N N . GLU A 1 354 ? 35.389 1.031 -25.210 1.00 82.00 354 GLU A N 1
ATOM 2704 C CA . GLU A 1 354 ? 34.808 1.783 -24.087 1.00 82.00 354 GLU A CA 1
ATOM 2705 C C . GLU A 1 354 ? 33.572 2.571 -24.546 1.00 82.00 354 GLU A C 1
ATOM 2707 O O . GLU A 1 354 ? 32.486 2.431 -23.982 1.00 82.00 354 GLU A O 1
ATOM 2712 N N . GLN A 1 355 ? 33.713 3.323 -25.643 1.00 82.88 355 GLN A N 1
ATOM 2713 C CA . GLN A 1 355 ? 32.594 3.943 -26.347 1.00 82.88 355 GLN A CA 1
ATOM 2714 C C . GLN A 1 3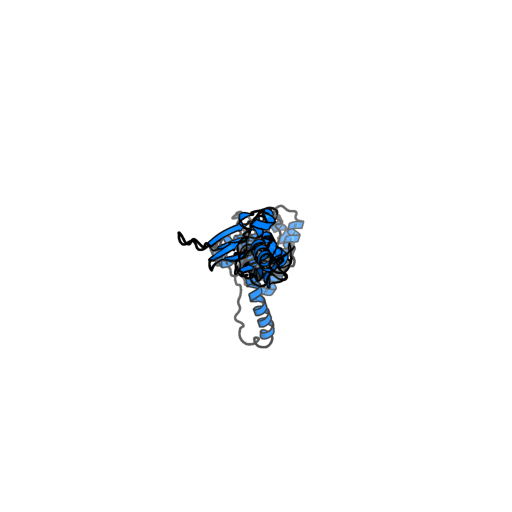55 ? 32.052 2.978 -27.407 1.00 82.88 355 GLN A C 1
ATOM 2716 O O . GLN A 1 355 ? 32.616 2.835 -28.493 1.00 82.88 355 GLN A O 1
ATOM 2721 N N . LYS A 1 356 ? 30.956 2.294 -27.067 1.00 84.62 356 LYS A N 1
ATOM 2722 C CA . LYS A 1 356 ? 30.416 1.181 -27.865 1.00 84.62 356 LYS A CA 1
ATOM 2723 C C . LYS A 1 356 ? 29.689 1.603 -29.140 1.00 84.62 356 LYS A C 1
ATOM 2725 O O . LYS A 1 356 ? 29.688 0.851 -30.115 1.00 84.62 356 LYS A O 1
ATOM 2730 N N . GLU A 1 357 ? 29.049 2.767 -29.127 1.00 94.19 357 GLU A N 1
ATOM 2731 C CA . GLU A 1 357 ? 28.337 3.299 -30.289 1.00 94.19 357 GLU A CA 1
ATOM 2732 C C . GLU A 1 357 ? 29.274 4.109 -31.182 1.00 94.19 357 GLU A C 1
ATOM 2734 O O . GLU A 1 357 ? 30.107 4.876 -30.697 1.00 94.19 357 GLU A O 1
ATOM 2739 N N . ILE A 1 358 ? 29.127 3.937 -32.495 1.00 94.25 358 ILE A N 1
ATOM 2740 C CA . ILE A 1 358 ? 29.941 4.617 -33.502 1.00 94.25 358 ILE A CA 1
ATOM 2741 C C . ILE A 1 358 ? 29.110 5.759 -34.110 1.00 94.25 358 ILE A C 1
ATOM 2743 O O . ILE A 1 358 ? 28.183 5.484 -34.887 1.00 94.25 358 ILE A O 1
ATOM 2747 N N . PRO A 1 359 ? 29.429 7.029 -33.787 1.00 92.94 359 PRO A N 1
ATOM 2748 C CA . PRO A 1 359 ? 28.600 8.181 -34.137 1.00 92.94 359 PRO A CA 1
ATOM 2749 C C . PRO A 1 359 ? 28.534 8.399 -35.650 1.00 92.94 359 PRO A C 1
ATOM 2751 O O . PRO A 1 359 ? 29.442 7.999 -36.377 1.00 92.94 359 PRO A O 1
ATOM 2754 N N . ASP A 1 360 ? 27.463 9.031 -36.141 1.00 92.44 360 ASP A N 1
ATOM 2755 C CA . ASP A 1 360 ? 27.279 9.294 -37.573 1.00 92.44 360 ASP A CA 1
ATOM 2756 C C . ASP A 1 360 ? 28.122 10.482 -38.076 1.00 92.44 360 ASP A C 1
ATOM 2758 O O . ASP A 1 360 ? 27.852 11.619 -37.678 1.00 92.44 360 ASP A O 1
ATOM 2762 N N . PRO A 1 361 ? 29.108 10.272 -38.974 1.00 91.06 361 PRO A N 1
ATOM 2763 C CA . PRO A 1 361 ? 29.914 11.362 -39.516 1.00 91.06 361 PRO A CA 1
ATOM 2764 C C . PRO A 1 361 ? 29.238 12.081 -40.696 1.00 91.06 361 PRO A C 1
ATOM 2766 O O . PRO A 1 361 ? 29.791 13.046 -41.218 1.00 91.06 361 PRO A O 1
ATOM 2769 N N . TYR A 1 362 ? 28.066 11.635 -41.162 1.00 87.00 362 TYR A N 1
ATOM 2770 C CA . TYR A 1 362 ? 27.444 12.194 -42.364 1.00 87.00 362 TYR A CA 1
ATOM 2771 C C . TYR A 1 362 ? 27.206 13.714 -42.257 1.00 87.00 362 TYR A C 1
ATOM 2773 O O . TYR A 1 362 ? 26.626 14.202 -41.284 1.00 87.00 362 TYR A O 1
ATOM 2781 N N . ARG A 1 363 ? 27.645 14.466 -43.282 1.00 86.75 363 ARG A N 1
ATOM 2782 C CA . ARG A 1 363 ? 27.634 15.947 -43.338 1.00 86.75 363 ARG A CA 1
ATOM 2783 C C . ARG A 1 363 ? 28.415 16.636 -42.205 1.00 86.75 363 ARG A C 1
ATOM 2785 O O . ARG A 1 363 ? 28.094 17.766 -41.834 1.00 86.75 363 ARG A O 1
ATOM 2792 N N . LYS A 1 364 ? 29.418 15.965 -41.637 1.00 90.06 364 LYS A N 1
ATOM 2793 C CA . LYS A 1 364 ? 30.366 16.540 -40.669 1.00 90.06 364 LYS A CA 1
ATOM 2794 C C . LYS A 1 364 ? 31.721 16.824 -41.328 1.00 90.06 364 LYS A C 1
ATOM 2796 O O . LYS A 1 364 ? 31.905 16.569 -42.515 1.00 90.06 364 LYS A O 1
ATOM 2801 N N . SER A 1 365 ? 32.644 17.404 -40.561 1.00 89.69 365 SER A N 1
ATOM 2802 C CA . SER A 1 365 ? 34.008 17.704 -41.008 1.00 89.69 365 SER A CA 1
ATOM 2803 C C . SER A 1 365 ? 34.808 16.433 -41.308 1.00 89.69 365 SER A C 1
ATOM 2805 O O . SER A 1 365 ? 34.502 15.361 -40.787 1.00 89.69 365 SER A O 1
ATOM 2807 N N . GLN A 1 366 ? 35.877 16.563 -42.096 1.00 89.44 366 GLN A N 1
ATOM 2808 C CA . GLN A 1 366 ? 36.811 15.467 -42.368 1.00 89.44 366 GLN A CA 1
ATOM 2809 C C . GLN A 1 366 ? 37.397 14.867 -41.076 1.00 89.44 366 GLN A C 1
ATOM 2811 O O . GLN A 1 366 ? 37.454 13.648 -40.955 1.00 89.44 366 GLN A O 1
ATOM 2816 N N . ASP A 1 367 ? 37.700 15.690 -40.066 1.00 86.50 367 ASP A N 1
ATOM 2817 C CA . ASP A 1 367 ? 38.163 15.223 -38.747 1.00 86.50 367 ASP A CA 1
ATOM 2818 C C . ASP A 1 367 ? 37.155 14.295 -38.051 1.00 86.50 367 ASP A C 1
ATOM 2820 O O . ASP A 1 367 ? 37.535 13.349 -37.361 1.00 86.50 367 ASP A O 1
ATOM 2824 N N . ALA A 1 368 ? 35.851 14.526 -38.245 1.00 88.50 368 ALA A N 1
ATOM 2825 C CA . ALA A 1 368 ? 34.821 13.645 -37.705 1.00 88.50 368 ALA A CA 1
ATOM 2826 C C . ALA A 1 368 ? 34.824 12.279 -38.411 1.00 88.50 368 ALA A C 1
ATOM 2828 O O . ALA A 1 368 ? 34.645 11.250 -37.756 1.00 88.50 368 ALA A O 1
ATOM 2829 N N . PHE A 1 369 ? 35.064 12.249 -39.727 1.00 93.06 369 PHE A N 1
ATOM 2830 C CA . PHE A 1 369 ? 35.249 10.997 -40.467 1.00 93.06 369 PHE A CA 1
ATOM 2831 C C . PHE A 1 369 ? 36.520 10.263 -40.031 1.00 93.06 369 PHE A C 1
ATOM 2833 O O . PHE A 1 369 ? 36.471 9.049 -39.850 1.00 93.06 369 PHE A O 1
ATOM 2840 N N . GLU A 1 370 ? 37.614 10.987 -39.804 1.00 92.94 370 GLU A N 1
ATOM 2841 C CA . GLU A 1 370 ? 38.889 10.446 -39.326 1.00 92.94 370 GLU A CA 1
ATOM 2842 C C . GLU A 1 370 ? 38.741 9.790 -37.943 1.00 92.94 370 GLU A C 1
ATOM 2844 O O . GLU A 1 370 ? 39.141 8.643 -37.721 1.00 92.94 370 GLU A O 1
ATOM 2849 N N . HIS A 1 371 ? 38.062 10.476 -37.019 1.00 92.44 371 HIS A N 1
ATOM 2850 C CA . HIS A 1 371 ? 37.759 9.946 -35.693 1.00 92.44 371 HIS A CA 1
ATOM 2851 C C . HIS A 1 371 ? 36.903 8.671 -35.764 1.00 92.44 371 HIS A C 1
ATOM 2853 O O . HIS A 1 371 ? 37.226 7.655 -35.139 1.00 92.44 371 HIS A O 1
ATOM 2859 N N . VAL A 1 372 ? 35.830 8.698 -36.563 1.00 96.00 372 VAL A N 1
ATOM 2860 C CA . VAL A 1 372 ? 34.942 7.543 -36.765 1.00 96.00 372 VAL A CA 1
ATOM 2861 C C . VAL A 1 372 ? 35.676 6.382 -37.438 1.00 96.00 372 VAL A C 1
ATOM 2863 O O . VAL A 1 372 ? 35.469 5.230 -37.049 1.00 96.00 372 VAL A O 1
ATOM 2866 N N . TYR A 1 373 ? 36.570 6.654 -38.391 1.00 96.56 373 TYR A N 1
ATOM 2867 C CA . TYR A 1 373 ? 37.432 5.640 -38.994 1.00 96.56 373 TYR A CA 1
ATOM 2868 C C . TYR A 1 373 ? 38.298 4.955 -37.930 1.00 96.56 373 TYR A C 1
ATOM 2870 O O . TYR A 1 373 ? 38.291 3.727 -37.836 1.00 96.56 373 TYR A O 1
ATOM 2878 N N . GLY A 1 374 ? 38.955 5.723 -37.054 1.00 94.94 374 GLY A N 1
ATOM 2879 C CA . GLY A 1 374 ? 39.763 5.175 -35.960 1.00 94.94 374 GLY A CA 1
ATOM 2880 C C . GLY A 1 374 ? 38.959 4.334 -34.956 1.00 94.94 374 GLY A C 1
ATOM 2881 O O . GLY A 1 374 ? 39.474 3.367 -34.384 1.00 94.94 374 GLY A O 1
ATOM 2882 N N . MET A 1 375 ? 37.678 4.649 -34.735 1.00 97.19 375 MET A N 1
ATOM 2883 C CA . MET A 1 375 ? 36.775 3.785 -33.959 1.00 97.19 375 MET A CA 1
ATOM 2884 C C . MET A 1 375 ? 36.458 2.482 -34.703 1.00 97.19 375 MET A C 1
ATOM 2886 O O . MET A 1 375 ? 36.589 1.402 -34.125 1.00 97.19 375 MET A O 1
ATOM 2890 N N . LEU A 1 376 ? 36.083 2.563 -35.985 1.00 97.62 376 LEU A N 1
ATOM 2891 C CA . LEU A 1 376 ? 35.774 1.401 -36.826 1.00 97.62 376 LEU A CA 1
ATOM 2892 C C . LEU A 1 376 ? 36.975 0.462 -36.964 1.00 97.62 376 LEU A C 1
ATOM 2894 O O . LEU A 1 376 ? 36.818 -0.758 -36.910 1.00 97.62 376 LEU A O 1
ATOM 2898 N N . GLU A 1 377 ? 38.179 1.008 -37.098 1.00 96.94 377 GLU A N 1
ATOM 2899 C CA . GLU A 1 377 ? 39.405 0.231 -37.188 1.00 96.94 377 GLU A CA 1
ATOM 2900 C C . GLU A 1 377 ? 39.660 -0.576 -35.912 1.00 96.94 377 GLU A C 1
ATOM 2902 O O . GLU A 1 377 ? 39.760 -1.807 -35.983 1.00 96.94 377 GLU A O 1
ATOM 2907 N N . ARG A 1 378 ? 39.692 0.088 -34.750 1.00 97.12 378 ARG A N 1
ATOM 2908 C CA . ARG A 1 378 ? 39.899 -0.577 -33.454 1.00 97.12 378 ARG A CA 1
ATOM 2909 C C . ARG A 1 378 ? 38.822 -1.626 -33.190 1.00 97.12 378 ARG A C 1
ATOM 2911 O O . ARG A 1 378 ? 39.139 -2.763 -32.846 1.00 97.12 378 ARG A O 1
ATOM 2918 N N . ALA A 1 379 ? 37.559 -1.283 -33.440 1.00 96.88 379 ALA A N 1
ATOM 2919 C CA . ALA A 1 379 ? 36.448 -2.218 -33.312 1.00 96.88 379 ALA A CA 1
ATOM 2920 C C . ALA A 1 379 ? 36.614 -3.443 -34.229 1.00 96.88 379 ALA A C 1
ATOM 2922 O O . ALA A 1 379 ? 36.460 -4.579 -33.779 1.00 96.88 379 ALA A O 1
ATOM 2923 N N . SER A 1 380 ? 36.984 -3.239 -35.498 1.00 96.44 380 SER A N 1
ATOM 2924 C CA . SER A 1 380 ? 37.190 -4.335 -36.455 1.00 96.44 380 SER A CA 1
ATOM 2925 C C . SER A 1 380 ? 38.346 -5.259 -36.056 1.00 96.44 380 SER A C 1
ATOM 2927 O O . SER A 1 380 ? 38.273 -6.469 -36.276 1.00 96.44 380 SER A O 1
ATOM 2929 N N . GLN A 1 381 ? 39.398 -4.714 -35.438 1.00 95.00 381 GLN A N 1
ATOM 2930 C CA . GLN A 1 381 ? 40.525 -5.485 -34.922 1.00 95.00 381 GLN A CA 1
ATOM 2931 C C . GLN A 1 381 ? 40.106 -6.356 -33.732 1.00 95.00 381 GLN A C 1
ATOM 2933 O O . GLN A 1 381 ? 40.450 -7.537 -33.685 1.00 95.00 381 GLN A O 1
ATOM 2938 N N . GLU A 1 382 ? 39.335 -5.802 -32.798 1.00 92.81 382 GLU A N 1
ATOM 2939 C CA . GLU A 1 382 ? 38.835 -6.538 -31.635 1.00 92.81 382 GLU A CA 1
ATOM 2940 C C . GLU A 1 382 ? 37.842 -7.644 -32.015 1.00 92.81 382 GLU A C 1
ATOM 2942 O O . GLU A 1 382 ? 37.879 -8.730 -31.425 1.00 92.81 382 GLU A O 1
ATOM 2947 N N . TRP A 1 383 ? 37.009 -7.410 -33.034 1.00 93.38 383 TRP A N 1
ATOM 2948 C CA . TRP A 1 383 ? 36.168 -8.449 -33.627 1.00 93.38 383 TRP A CA 1
ATOM 2949 C C . TRP A 1 383 ? 36.993 -9.544 -34.290 1.00 93.38 383 TRP A C 1
ATOM 2951 O O . TRP A 1 383 ? 36.764 -10.720 -34.019 1.00 93.38 383 TRP A O 1
ATOM 2961 N N . ALA A 1 384 ? 37.982 -9.181 -35.109 1.00 90.81 384 ALA A N 1
ATOM 2962 C CA . ALA A 1 384 ? 38.819 -10.162 -35.788 1.00 90.81 384 ALA A CA 1
ATOM 2963 C C . ALA A 1 384 ? 39.529 -11.094 -34.795 1.00 90.81 384 ALA A C 1
ATOM 2965 O O . ALA A 1 384 ? 39.435 -12.306 -34.949 1.00 90.81 384 ALA A O 1
ATOM 2966 N N . LYS A 1 385 ? 40.129 -10.547 -33.725 1.00 88.94 385 LYS A N 1
ATOM 2967 C CA . LYS A 1 385 ? 40.800 -11.326 -32.664 1.00 88.94 385 LYS A CA 1
ATOM 2968 C C . LYS A 1 385 ? 39.894 -12.371 -32.005 1.00 88.94 385 LYS A C 1
ATOM 2970 O O . LYS A 1 385 ? 40.383 -13.413 -31.580 1.00 88.94 385 LYS A O 1
ATOM 2975 N N . ARG A 1 386 ? 38.602 -12.068 -31.854 1.00 85.94 386 ARG A N 1
ATOM 2976 C CA . ARG A 1 386 ? 37.624 -12.936 -31.175 1.00 85.94 386 ARG A CA 1
ATOM 2977 C C . ARG A 1 386 ? 36.974 -13.943 -32.109 1.00 85.94 386 ARG A C 1
ATOM 2979 O O . ARG A 1 386 ? 36.597 -15.010 -31.655 1.00 85.94 386 ARG A O 1
ATOM 2986 N N . LEU A 1 387 ? 36.840 -13.600 -33.388 1.00 83.69 387 LEU A N 1
ATOM 2987 C CA . LEU A 1 387 ? 36.243 -14.467 -34.404 1.00 83.69 387 LEU A CA 1
ATOM 2988 C C . LEU A 1 387 ? 37.267 -15.412 -35.053 1.00 83.69 387 LEU A C 1
ATOM 2990 O O . LEU A 1 387 ? 36.877 -16.365 -35.721 1.00 83.69 387 LEU A O 1
ATOM 2994 N N . SER A 1 388 ? 38.566 -15.145 -34.879 1.00 72.06 388 SER A N 1
ATOM 2995 C CA . SER A 1 388 ? 39.666 -15.984 -35.368 1.00 72.06 388 SER A CA 1
ATOM 2996 C C . SER A 1 388 ? 40.197 -16.996 -34.343 1.00 72.06 388 SER A C 1
ATOM 2998 O O . SER A 1 388 ? 41.104 -17.755 -34.679 1.00 72.06 388 SER A O 1
ATOM 3000 N N . ARG A 1 389 ? 39.707 -16.956 -33.099 1.00 55.22 389 ARG A N 1
ATOM 3001 C CA . ARG A 1 389 ? 39.997 -17.926 -32.030 1.00 55.22 389 ARG A CA 1
ATOM 3002 C C . ARG A 1 389 ? 38.898 -18.976 -32.014 1.00 55.22 389 ARG A C 1
ATOM 3004 O O . ARG A 1 389 ? 39.243 -20.162 -31.828 1.00 55.22 389 ARG A O 1
#

InterPro domains:
  IPR017867 Protein-tyrosine phosphatase, low molecular weight [PR00719] (250-267)
  IPR017867 Protein-tyrosine phosphatase, low molecular weight [PR00719] (286-302)
  IPR017867 Protein-tyrosine phosphatase, low molecular weight [PR00719] (320-335)
  IPR017867 Protein-tyrosine phosphatase, low molecular weight [PR00719] (342-355)
  IPR017867 Protein-tyrosine phosphatase, low molecular weight [PR00719] (358-373)
  IPR023485 Phosphotyrosine protein phosphatase I [PF01451] (250-388)
  IPR023485 Phosphotyrosine protein phosphatase I [SM00226] (248-386)
  IPR036196 Phosphotyrosine protein phosphatase I superfamily [SSF52788] (246-387)
  IPR040716 Outer-membrane lipoprotein Wza, C-terminal domain [PF18412] (210-239)
  IPR049712 Polysaccharide export protein [PTHR33619] (2-242)
  IPR054765 SLBB domain [PF22461] (36-114)
  IPR054765 SLBB domain [PF22461] (121-207)

Radius of gyration: 40.0 Å; Cα contacts (8 Å, |Δi|>4): 692; chains: 1; bounding box: 84×51×122 Å

Foldseek 3Di:
DPPDDQVVVQVVVQVVCVVPDPRDDDGDDDPDQDPFWEWEDEFACAGDIDGDDPDWCKPVNVCVVSVHGHFFWPQQQKWKADPNDTDGARVCCCPVVVPCVSTDTDTGPMYTYTYGQPQQWEFEDEQACATDIDGATPVAAFQLRVQVVSVHGDPVWWQLQFWKKWAADPPCVPNDGTDIDTQRVPPVVSCVVRVVHGDGGHIYTYTYTDPVRVVVVVVVVVVVVVVVCVVVCVPPVPPDDPPDPAFQEEEEEEAEQAAQRLLLQQLLCVLCVRHHGYYAYADDPFQDQHDPLRQVLCVVVVTHSPPDGYHHDALVNLVPGQAYEYQDVVRLVVNCVRHVPNSVRYDHLQNPPPPRHQDDCPPHDSVSSNVSSVSSNVSSVVVSVVNVD

Solvent-accessible surface area (backbone atoms only — not comparable to full-atom values): 21318 Å² total; per-residue (Å²): 120,86,96,59,52,59,68,57,51,31,53,54,50,35,64,64,38,47,84,79,37,86,83,58,87,69,87,64,80,82,90,69,66,79,90,34,35,28,38,41,40,62,35,35,67,46,57,46,80,41,63,53,63,97,60,87,47,30,50,64,53,51,40,55,74,21,66,31,70,42,83,54,24,27,44,64,64,17,37,39,32,51,97,87,45,77,40,80,30,35,49,52,46,29,76,77,69,63,38,60,89,51,56,44,77,62,49,72,73,20,37,41,38,29,41,63,26,82,72,33,29,35,38,39,39,63,31,35,60,38,66,43,79,43,66,42,52,80,94,45,45,26,49,42,53,53,37,51,78,20,63,28,67,29,84,89,34,31,26,46,62,38,34,33,41,42,35,75,44,89,66,52,74,89,76,44,61,57,49,78,47,76,44,60,34,73,52,70,74,49,44,58,57,26,64,68,38,71,61,54,67,66,24,34,39,37,28,36,59,21,85,69,35,61,52,52,56,57,51,60,64,47,45,61,55,52,51,55,44,51,70,58,39,76,80,70,62,87,81,82,76,92,73,77,92,71,71,54,23,36,35,22,29,36,70,53,29,25,51,66,15,51,51,45,23,48,53,36,33,75,65,34,80,86,34,53,55,42,53,25,10,84,48,86,46,69,68,35,54,51,35,67,68,46,37,52,53,33,44,78,72,75,39,78,53,80,92,44,57,17,39,73,61,44,45,70,59,56,65,77,32,63,33,33,31,16,29,40,75,67,49,48,52,53,48,30,72,64,31,61,88,42,47,91,39,49,45,49,47,20,62,87,40,95,70,32,59,56,76,84,42,81,96,53,57,70,69,45,42,50,52,47,47,57,50,44,51,54,24,35,50,57,48,37,63,64,75,74,106

Organism: Escherichia coli (NCBI:txid562)

Mean predicted aligned error: 17.45 Å

Secondary structure (DSSP, 8-state):
-TT--HHHHHHHHHHHHTTTSSS-------S---S-EEEEEESBSS-EEEE--SS--BHHHHHHHTT-B-TTB-TTSEEEEETTEEEEE-HHHHHHH--GGG-PBP-TT-EEEE-BGGG-EEEEEESBSS-EEEE--SS--BHHHHHHHTT-B-TTTEEEEEEEEEEE-S--GGG--EEEEEE--SSGGGHHHHHH-B--TT-EEEEEEPTTHHHHHHHHHHHHHHHHHHHHHHHH-SSS--------EEEEEESSSSSHHHHHHHHHHHH-TTSEEEEEESS--TTPPPPHHHHHHHHHTT---TT----B--HHHHHT-SEEEESSHHHHHHHHHH-GGGGGGEEETTTTSSS-S----TTS-HHHHHHHHHHHHHHHHHHHHHH--

Sequence (389 aa):
MAGKTLTQVRNEITARLDSVIESPQVDVSVAAFRSQKAYVTGEVSKSGQQPITNIPLTIMDAINAAGGLTADADWRNVVLTQNGVKTKVNLYALMQRGDLRQNKLLHPGDILFIPRNDDLKVFVMGEVGKQSTLKMDRSGMTLAEALGNAEGMNQDVADATGIFVIRATQNKQNGKIANIYQLNAKDASAMILGTEFQLEPYDIVYVTTAPLARWNRVISLLVPTISGVHDLTETSRWIQTMAQLKFNSILVVCTGNICRSPIGERLLRKRLPGVKVKSAVFMVWVKHPADATAADVAANHGVSLEGHAGRKLTAEMARNYDLILAMESEHIAQVTAIAPEVRGKTMLFGQWLEQKEIPDPYRKSQDAFEHVYGMLERASQEWAKRLSR

pLDDT: mean 86.84, std 15.73, range [31.22, 98.44]

Nearest PDB structures (foldseek):
  2j58-assembly1_F  TM=8.958E-01  e=3.705E-39  Escherichia coli
  2w8h-assembly1_C  TM=9.542E-01  e=6.421E-35  Escherichia coli
  2w8i-assembly1_D  TM=9.576E-01  e=1.329E-34  Escherichia coli
  2wmy-assembly1_A  TM=9.912E-01  e=1.124E-20  Escherichia coli
  4d74-assembly1_A-2  TM=9.601E-01  e=2.966E-20  Erwinia amylovora ATCC 49946